Protein AF-A0A7S1ANR3-F1 (afdb_monomer_lite)

Radius of gyration: 38.5 Å; chains: 1; bounding box: 103×99×99 Å

Organism: Noctiluca scintillans (NCBI:txid2966)

Structure (mmCIF, N/CA/C/O backbone):
data_AF-A0A7S1ANR3-F1
#
_entry.id   AF-A0A7S1ANR3-F1
#
loop_
_atom_site.group_PDB
_atom_site.id
_atom_site.type_symbol
_atom_site.label_atom_id
_atom_site.label_alt_id
_atom_site.label_comp_id
_atom_site.label_asym_id
_atom_site.label_entity_id
_atom_site.label_seq_id
_atom_site.pdbx_PDB_ins_code
_atom_site.Cartn_x
_atom_site.Cartn_y
_atom_site.Cartn_z
_atom_site.occupancy
_atom_site.B_iso_or_equiv
_atom_site.auth_seq_id
_atom_site.auth_comp_id
_atom_site.auth_asym_id
_atom_site.auth_atom_id
_atom_site.pdbx_PDB_model_num
ATOM 1 N N . MET A 1 1 ? -8.980 -36.673 -27.169 1.00 84.69 1 MET A N 1
ATOM 2 C CA . MET A 1 1 ? -9.039 -35.685 -28.265 1.00 84.69 1 MET A CA 1
ATOM 3 C C . MET A 1 1 ? -7.665 -35.643 -28.912 1.00 84.69 1 MET A C 1
ATOM 5 O O . MET A 1 1 ? -6.707 -35.541 -28.164 1.00 84.69 1 MET A O 1
ATOM 9 N N . ASP A 1 2 ? -7.541 -35.789 -30.232 1.00 95.38 2 ASP A N 1
ATOM 10 C CA . ASP A 1 2 ? -6.223 -35.724 -30.883 1.00 95.38 2 ASP A CA 1
ATOM 11 C C . ASP A 1 2 ? -5.853 -34.252 -31.165 1.00 95.38 2 ASP A C 1
ATOM 13 O O . ASP A 1 2 ? -6.467 -33.638 -32.048 1.00 95.38 2 ASP A O 1
ATOM 17 N N . PRO A 1 3 ? -4.903 -33.655 -30.415 1.00 96.69 3 PRO A N 1
ATOM 18 C CA . PRO A 1 3 ? -4.580 -32.236 -30.543 1.00 96.69 3 PRO A CA 1
ATOM 19 C C . PRO A 1 3 ? -3.981 -31.901 -31.916 1.00 96.69 3 PRO A C 1
ATOM 21 O O . PRO A 1 3 ? -4.196 -30.806 -32.438 1.00 96.69 3 PRO A O 1
ATOM 24 N N . PHE A 1 4 ? -3.298 -32.858 -32.550 1.00 96.94 4 PHE A N 1
ATOM 25 C CA . PHE A 1 4 ? -2.676 -32.683 -33.862 1.00 96.94 4 PHE A CA 1
ATOM 26 C C . PHE A 1 4 ? -3.729 -32.556 -34.967 1.00 96.94 4 PHE A C 1
ATOM 28 O O . PHE A 1 4 ? -3.627 -31.688 -35.839 1.00 96.94 4 PHE A O 1
ATOM 35 N N . LYS A 1 5 ? -4.811 -33.339 -34.869 1.00 97.81 5 LYS A N 1
ATOM 36 C CA . LYS A 1 5 ? -5.936 -33.286 -35.812 1.00 97.81 5 LYS A CA 1
ATOM 37 C C . LYS A 1 5 ? -6.679 -31.946 -35.764 1.00 97.81 5 LYS A C 1
ATOM 39 O O . LYS A 1 5 ? -7.090 -31.446 -36.804 1.00 97.81 5 LYS A O 1
ATOM 44 N N . ILE A 1 6 ? -6.812 -31.339 -34.584 1.00 97.75 6 ILE A N 1
ATOM 45 C CA . ILE A 1 6 ? -7.506 -30.047 -34.398 1.00 97.75 6 ILE A CA 1
ATOM 46 C C . ILE A 1 6 ? -6.690 -28.882 -34.937 1.00 97.75 6 ILE A C 1
ATOM 48 O O . ILE A 1 6 ? -7.238 -27.959 -35.535 1.00 97.75 6 ILE A O 1
ATOM 52 N N . LEU A 1 7 ? -5.374 -28.930 -34.739 1.00 97.06 7 LEU A N 1
ATOM 53 C CA . LEU A 1 7 ? -4.458 -27.919 -35.259 1.00 97.06 7 LEU A CA 1
ATOM 54 C C . LEU A 1 7 ? -4.184 -28.111 -36.762 1.00 97.06 7 LEU A C 1
ATOM 56 O O . LEU A 1 7 ? -3.680 -27.196 -37.421 1.00 97.06 7 LEU A O 1
ATOM 60 N N . GLY A 1 8 ? -4.550 -29.272 -37.316 1.00 96.81 8 GLY A N 1
ATOM 61 C CA . GLY A 1 8 ? -4.340 -29.637 -38.715 1.00 96.81 8 GLY A CA 1
ATOM 62 C C . GLY A 1 8 ? -2.863 -29.833 -39.056 1.00 96.81 8 GLY A C 1
ATOM 63 O O . GLY A 1 8 ? -2.442 -29.485 -40.157 1.00 96.81 8 GLY A O 1
ATOM 64 N N . VAL A 1 9 ? -2.068 -30.313 -38.099 1.00 96.81 9 VAL A N 1
ATOM 65 C CA . VAL A 1 9 ? -0.619 -30.522 -38.236 1.00 96.81 9 VAL A CA 1
ATOM 66 C C . VAL A 1 9 ? -0.326 -31.993 -37.997 1.00 96.81 9 VAL A C 1
ATOM 68 O O . VAL A 1 9 ? -0.875 -32.579 -37.068 1.00 96.81 9 VAL A O 1
ATOM 71 N N . ALA A 1 10 ? 0.517 -32.613 -38.819 1.00 96.19 10 ALA A N 1
ATOM 72 C CA . ALA A 1 10 ? 0.902 -34.000 -38.588 1.00 96.19 10 ALA A CA 1
ATOM 73 C C . ALA A 1 10 ? 1.860 -34.087 -37.387 1.00 96.19 10 ALA A C 1
ATOM 75 O O . ALA A 1 10 ? 2.790 -33.295 -37.275 1.00 96.19 10 ALA A O 1
ATOM 76 N N . ASN A 1 11 ? 1.695 -35.089 -36.516 1.00 93.00 11 ASN A N 1
ATOM 77 C CA . ASN A 1 11 ? 2.553 -35.278 -35.330 1.00 93.00 11 ASN A CA 1
ATOM 78 C C . ASN A 1 11 ? 4.062 -35.319 -35.685 1.00 93.00 11 ASN A C 1
ATOM 80 O O . ASN A 1 11 ? 4.914 -34.849 -34.942 1.00 93.00 11 ASN A O 1
ATOM 84 N N . ARG A 1 12 ? 4.404 -35.806 -36.884 1.00 94.38 12 ARG A N 1
ATOM 85 C CA . ARG A 1 12 ? 5.794 -35.912 -37.363 1.00 94.38 12 ARG A CA 1
ATOM 86 C C . ARG A 1 12 ? 6.453 -34.571 -37.724 1.00 94.38 12 ARG A C 1
ATOM 88 O O . ARG A 1 12 ? 7.672 -34.546 -37.887 1.00 94.38 12 ARG A O 1
ATOM 95 N N . GLU A 1 13 ? 5.679 -33.495 -37.870 1.00 93.31 13 GLU A N 1
ATOM 96 C CA . GLU A 1 13 ? 6.167 -32.172 -38.296 1.00 93.31 13 GLU A CA 1
ATOM 97 C C . GLU A 1 13 ? 6.690 -31.313 -37.139 1.00 93.31 13 GLU A C 1
ATOM 99 O O . GLU A 1 13 ? 7.336 -30.300 -37.383 1.00 93.31 13 GLU A O 1
ATOM 104 N N . ILE A 1 14 ? 6.429 -31.693 -35.887 1.00 91.56 14 ILE A N 1
ATOM 105 C CA . ILE A 1 14 ? 6.781 -30.891 -34.712 1.00 91.56 14 ILE A CA 1
ATOM 106 C C . ILE A 1 14 ? 7.978 -31.544 -34.021 1.00 91.56 14 ILE A C 1
ATOM 108 O O . ILE A 1 14 ? 7.813 -32.391 -33.146 1.00 91.56 14 ILE A O 1
ATOM 112 N N . LYS A 1 15 ? 9.196 -31.181 -34.441 1.00 91.12 15 LYS A N 1
ATOM 113 C CA . LYS A 1 15 ? 10.435 -31.759 -33.883 1.00 91.12 15 LYS A CA 1
ATOM 114 C C . LYS A 1 15 ? 11.224 -30.791 -33.017 1.00 91.12 15 LYS A C 1
ATOM 116 O O . LYS A 1 15 ? 11.916 -31.239 -32.113 1.00 91.12 15 LYS A O 1
ATOM 121 N N . GLY A 1 16 ? 11.138 -29.493 -33.298 1.00 90.00 16 GLY A N 1
ATOM 122 C CA . GLY A 1 16 ? 11.924 -28.482 -32.597 1.00 90.00 16 GLY A CA 1
ATOM 123 C C . GLY A 1 16 ? 11.102 -27.310 -32.061 1.00 90.00 16 GLY A C 1
ATOM 124 O O . GLY A 1 16 ? 9.905 -27.196 -32.350 1.00 90.00 16 GLY A O 1
ATOM 125 N N . PRO A 1 17 ? 11.756 -26.394 -31.324 1.00 88.38 17 PRO A N 1
ATOM 126 C CA . PRO A 1 17 ? 11.129 -25.173 -30.817 1.00 88.38 17 PRO A CA 1
ATOM 127 C C . PRO A 1 17 ? 10.673 -24.241 -31.952 1.00 88.38 17 PRO A C 1
ATOM 129 O O . PRO A 1 17 ? 9.653 -23.563 -31.837 1.00 88.38 17 PRO A O 1
ATOM 132 N N . SER A 1 18 ? 11.363 -24.258 -33.098 1.00 92.00 18 SER A N 1
ATOM 133 C CA . SER A 1 18 ? 10.977 -23.487 -34.288 1.00 92.00 18 SER A CA 1
ATOM 134 C C . SER A 1 18 ? 9.633 -23.933 -34.879 1.00 92.00 18 SER A C 1
ATOM 136 O O . SER A 1 18 ? 8.875 -23.107 -35.397 1.00 92.00 18 SER A O 1
ATOM 138 N N . ASP A 1 19 ? 9.288 -25.217 -34.763 1.00 94.62 19 ASP A N 1
ATOM 139 C CA . ASP A 1 19 ? 8.008 -25.748 -35.237 1.00 94.62 19 ASP A CA 1
ATOM 140 C C . ASP A 1 19 ? 6.859 -25.413 -34.276 1.00 94.62 19 ASP A C 1
ATOM 142 O O . ASP A 1 19 ? 5.724 -25.227 -34.722 1.00 94.62 19 ASP A O 1
ATOM 146 N N . VAL A 1 20 ? 7.140 -25.208 -32.982 1.00 93.94 20 VAL A N 1
ATOM 147 C CA . VAL A 1 20 ? 6.149 -24.678 -32.026 1.00 93.94 20 VAL A CA 1
ATOM 148 C C . VAL A 1 20 ? 5.752 -23.259 -32.375 1.00 93.94 20 VAL A C 1
ATOM 150 O O . VAL A 1 20 ? 4.573 -22.921 -32.287 1.00 93.94 20 VAL A O 1
ATOM 153 N N . GLU A 1 21 ? 6.692 -22.422 -32.813 1.00 94.56 21 GLU A N 1
ATOM 154 C CA . GLU A 1 21 ? 6.377 -21.055 -33.236 1.00 94.56 21 GLU A CA 1
ATOM 155 C C . GLU A 1 21 ? 5.419 -21.069 -34.445 1.00 94.56 21 GLU A C 1
ATOM 157 O O . GLU A 1 21 ? 4.442 -20.311 -34.493 1.00 94.56 21 GLU A O 1
ATOM 162 N N . LYS A 1 22 ? 5.635 -21.989 -35.399 1.00 95.94 22 LYS A N 1
ATOM 163 C CA . LYS A 1 22 ? 4.721 -22.215 -36.536 1.00 95.94 22 LYS A CA 1
ATOM 164 C C . LYS A 1 22 ? 3.355 -22.714 -36.060 1.00 95.94 22 LYS A C 1
ATOM 166 O O . LYS A 1 22 ? 2.327 -22.193 -36.503 1.00 95.94 22 LYS A O 1
ATOM 171 N N . LEU A 1 23 ? 3.332 -23.659 -35.119 1.00 97.00 23 LEU A N 1
ATOM 172 C CA . LEU A 1 23 ? 2.108 -24.181 -34.513 1.00 97.00 23 LEU A CA 1
ATOM 173 C C . LEU A 1 23 ? 1.326 -23.081 -33.784 1.00 97.00 23 LEU A C 1
ATOM 175 O O . LEU A 1 23 ? 0.115 -22.974 -33.952 1.00 97.00 23 LEU A O 1
ATOM 179 N N . ARG A 1 24 ? 2.016 -22.198 -33.055 1.00 97.25 24 ARG A N 1
ATOM 180 C CA . ARG A 1 24 ? 1.441 -21.045 -32.349 1.00 97.25 24 ARG A CA 1
ATOM 181 C C . ARG A 1 24 ? 0.794 -20.068 -33.319 1.00 97.25 24 ARG A C 1
ATOM 183 O O . ARG A 1 24 ? -0.320 -19.602 -33.078 1.00 97.25 24 ARG A O 1
ATOM 190 N N . ARG A 1 25 ? 1.457 -19.768 -34.442 1.00 97.38 25 ARG A N 1
ATOM 191 C CA . ARG A 1 25 ? 0.882 -18.928 -35.508 1.00 97.38 25 ARG A CA 1
ATOM 192 C C . ARG A 1 25 ? -0.375 -19.570 -36.100 1.00 97.38 25 ARG A C 1
ATOM 194 O O . ARG A 1 25 ? -1.359 -18.866 -36.327 1.00 97.38 25 ARG A O 1
ATOM 201 N N . ARG A 1 26 ? -0.374 -20.891 -36.309 1.00 97.44 26 ARG A N 1
ATOM 202 C CA . ARG A 1 26 ? -1.527 -21.635 -36.842 1.00 97.44 26 ARG A CA 1
ATOM 203 C C . ARG A 1 26 ? -2.695 -21.690 -35.853 1.00 97.44 26 ARG A C 1
ATOM 205 O O . ARG A 1 26 ? -3.813 -21.362 -36.241 1.00 97.44 26 ARG A O 1
ATOM 212 N N . ALA A 1 27 ? -2.430 -21.985 -34.581 1.00 97.94 27 ALA A N 1
ATOM 213 C CA . ALA A 1 27 ? -3.418 -21.955 -33.504 1.00 97.94 27 ALA A CA 1
ATOM 214 C C . ALA A 1 27 ? -4.062 -20.565 -33.372 1.00 97.94 27 ALA A C 1
ATOM 216 O O . ALA A 1 27 ? -5.283 -20.459 -33.340 1.00 97.94 27 ALA A O 1
ATOM 217 N N . LYS A 1 28 ? -3.266 -19.482 -33.421 1.00 98.00 28 LYS A N 1
ATOM 218 C CA . LYS A 1 28 ? -3.785 -18.100 -33.426 1.00 98.00 28 LYS A CA 1
ATOM 219 C C . LYS A 1 28 ? -4.697 -17.813 -34.625 1.00 98.00 28 LYS A C 1
ATOM 221 O O . LYS A 1 28 ? -5.717 -17.151 -34.454 1.00 98.00 28 LYS A O 1
ATOM 226 N N . LYS A 1 29 ? -4.354 -18.293 -35.828 1.00 98.19 29 LYS A N 1
ATOM 227 C CA . LYS A 1 29 ? -5.202 -18.134 -37.027 1.00 98.19 29 LYS A CA 1
ATOM 228 C C . LYS A 1 29 ? -6.530 -18.888 -36.888 1.00 98.19 29 LYS A C 1
ATOM 230 O O . LYS A 1 29 ? -7.575 -18.303 -37.151 1.00 98.19 29 LYS A O 1
ATOM 235 N N . LEU A 1 30 ? -6.493 -20.146 -36.441 1.00 98.19 30 LEU A N 1
ATOM 236 C CA . LEU A 1 30 ? -7.695 -20.959 -36.218 1.00 98.19 30 LEU A CA 1
ATOM 237 C C . LEU A 1 30 ? -8.587 -20.364 -35.125 1.00 98.19 30 LEU A C 1
ATOM 239 O O . LEU A 1 30 ? -9.791 -20.241 -35.321 1.00 98.19 30 LEU A O 1
ATOM 243 N N . PHE A 1 31 ? -7.993 -19.919 -34.016 1.00 98.19 31 PHE A N 1
ATOM 244 C CA . PHE A 1 31 ? -8.718 -19.262 -32.933 1.00 98.19 31 PHE A CA 1
ATOM 245 C C . PHE A 1 31 ? -9.431 -17.996 -33.415 1.00 98.19 31 PHE A C 1
ATOM 247 O O . PHE A 1 31 ? -10.626 -17.852 -33.182 1.00 98.19 31 PHE A O 1
ATOM 254 N N . LYS A 1 32 ? -8.734 -17.109 -34.145 1.00 98.06 32 LYS A N 1
ATOM 255 C CA . LYS A 1 32 ? -9.345 -15.895 -34.712 1.00 98.06 32 LYS A CA 1
ATOM 256 C C . LYS A 1 32 ? -10.518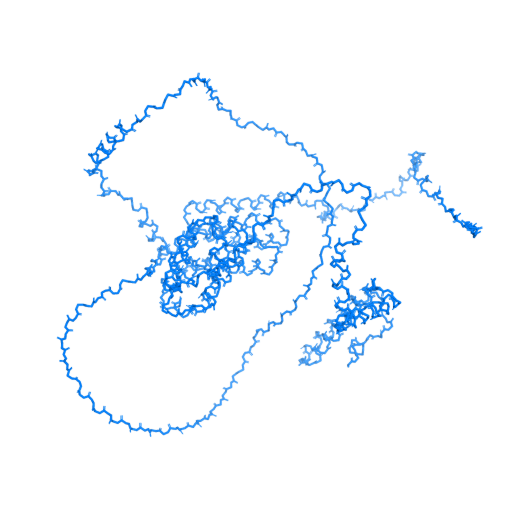 -16.222 -35.638 1.00 98.06 32 LYS A C 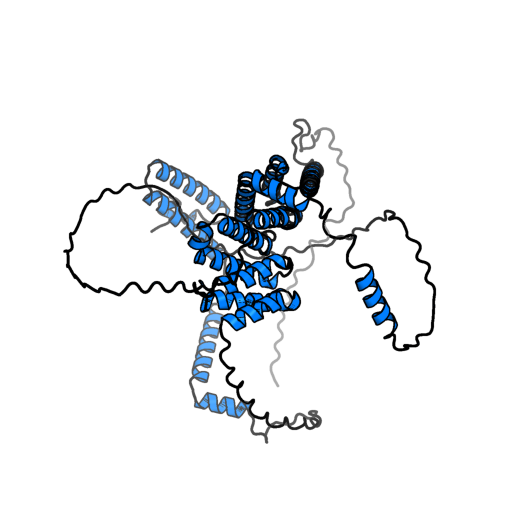1
ATOM 258 O O . LYS A 1 32 ? -11.548 -15.568 -35.537 1.00 98.06 32 LYS A O 1
ATOM 263 N N . ARG A 1 33 ? -10.382 -17.250 -36.484 1.00 98.25 33 ARG A N 1
ATOM 264 C CA . ARG A 1 33 ? -11.450 -17.700 -37.387 1.00 98.25 33 ARG A CA 1
ATOM 265 C C . ARG A 1 33 ? -12.675 -18.217 -36.622 1.00 98.25 33 ARG A C 1
ATOM 267 O O . ARG A 1 33 ? -13.782 -17.747 -36.865 1.00 98.25 33 ARG A O 1
ATOM 274 N N . TYR A 1 34 ? -12.491 -19.127 -35.664 1.00 98.25 34 TYR A N 1
ATOM 275 C CA . TYR A 1 34 ? -13.611 -19.654 -34.872 1.00 98.25 34 TYR A CA 1
ATOM 276 C C . TYR A 1 34 ? -14.250 -18.593 -33.973 1.00 98.25 34 TYR A C 1
ATOM 278 O O . TYR A 1 34 ? -15.466 -18.599 -33.786 1.00 98.25 34 TYR A O 1
ATOM 286 N N . ALA A 1 35 ? -13.457 -17.646 -33.465 1.00 97.25 35 ALA A N 1
ATOM 287 C CA . ALA A 1 35 ? -13.964 -16.498 -32.726 1.00 97.25 35 ALA A CA 1
ATOM 288 C C . ALA A 1 35 ? -14.825 -15.583 -33.616 1.00 97.25 35 ALA A C 1
ATOM 290 O O . ALA A 1 35 ? -15.918 -15.205 -33.197 1.00 97.25 35 ALA A O 1
ATOM 291 N N . SER A 1 36 ? -14.399 -15.285 -34.854 1.00 97.38 36 SER A N 1
ATOM 292 C CA . SER A 1 36 ? -15.204 -14.493 -35.800 1.00 97.38 36 SER A CA 1
ATOM 293 C C . SER A 1 36 ? -16.483 -15.206 -36.245 1.00 97.38 36 SER A C 1
ATOM 295 O O . SER A 1 36 ? -17.512 -14.564 -36.418 1.00 97.38 36 SER A O 1
ATOM 297 N N . GLU A 1 37 ? -16.452 -16.538 -36.351 1.00 98.12 37 GLU A N 1
ATOM 298 C CA . GLU A 1 37 ? -17.630 -17.372 -36.640 1.00 98.12 37 GLU A CA 1
ATOM 299 C C . GLU A 1 37 ? -18.545 -17.564 -35.404 1.00 98.12 37 GLU A C 1
ATOM 301 O O . GLU A 1 37 ? -19.525 -18.300 -35.473 1.00 98.12 37 GLU A O 1
ATOM 306 N N . LYS A 1 38 ? -18.232 -16.933 -34.257 1.00 97.00 38 LYS A N 1
ATOM 307 C CA . LYS A 1 38 ? -18.928 -17.076 -32.959 1.00 97.00 38 LYS A CA 1
ATOM 308 C C . LYS A 1 38 ? -18.992 -18.520 -32.421 1.00 97.00 38 LYS A C 1
ATOM 310 O O . LYS A 1 38 ? -19.778 -18.821 -31.522 1.00 97.00 38 LYS A O 1
ATOM 315 N N . LYS A 1 39 ? -18.109 -19.413 -32.877 1.00 98.12 39 LYS A N 1
ATOM 316 C CA . LYS A 1 39 ? -18.007 -20.809 -32.416 1.00 98.12 39 LYS A CA 1
ATOM 317 C C . LYS A 1 39 ? -17.109 -20.926 -31.181 1.00 98.12 39 LYS A C 1
ATOM 319 O O . LYS A 1 39 ? -15.984 -21.427 -31.243 1.00 98.12 39 LYS A O 1
ATOM 324 N N . LYS A 1 40 ? -17.617 -20.482 -30.024 1.00 96.69 40 LYS A N 1
ATOM 325 C CA . LYS A 1 40 ? -16.866 -20.436 -28.747 1.00 96.69 40 LYS A CA 1
ATOM 326 C C . LYS A 1 40 ? -16.258 -21.791 -28.341 1.00 96.69 40 LYS A C 1
ATOM 328 O O . LYS A 1 40 ? -15.131 -21.839 -27.851 1.00 96.69 40 LYS A O 1
ATOM 333 N N . PHE A 1 41 ? -16.966 -22.896 -28.585 1.00 97.31 41 PHE A N 1
ATOM 334 C CA . PHE A 1 41 ? -16.497 -24.240 -28.226 1.00 97.31 41 PHE A CA 1
ATOM 335 C C . PHE A 1 41 ? -15.304 -24.703 -29.075 1.00 97.31 41 PHE A C 1
ATOM 337 O O . PHE A 1 41 ? -14.356 -25.280 -28.547 1.00 97.31 41 PHE A O 1
ATOM 344 N N . GLU A 1 42 ? -15.300 -24.408 -30.377 1.00 98.00 42 GLU A N 1
ATOM 345 C CA . GLU A 1 42 ? -14.177 -24.742 -31.264 1.00 98.00 42 GLU A CA 1
ATOM 346 C C . GLU A 1 42 ? -12.950 -23.876 -30.966 1.00 98.00 42 GLU A C 1
ATOM 348 O O . GLU A 1 42 ? -11.825 -24.375 -30.956 1.00 98.00 42 GLU A O 1
ATOM 353 N N . ALA A 1 43 ? -13.162 -22.606 -30.613 1.00 97.75 43 ALA A N 1
ATOM 354 C CA . ALA A 1 43 ? -12.093 -21.721 -30.164 1.00 97.75 43 ALA A CA 1
ATOM 355 C C . ALA A 1 43 ? -11.416 -22.242 -28.878 1.00 97.75 43 ALA A C 1
ATOM 357 O O . ALA A 1 43 ? -10.185 -22.312 -28.819 1.00 97.75 43 ALA A O 1
ATOM 358 N N . LYS A 1 44 ? -12.200 -22.692 -27.883 1.00 97.81 44 LYS A N 1
ATOM 359 C CA . LYS A 1 44 ? -11.673 -23.310 -26.651 1.00 97.81 44 LYS A CA 1
ATOM 360 C C . LYS A 1 44 ? -10.896 -24.599 -26.944 1.00 97.81 44 LYS A C 1
ATOM 362 O O . LYS A 1 44 ? -9.792 -24.776 -26.438 1.00 97.81 44 LYS A O 1
ATOM 367 N N .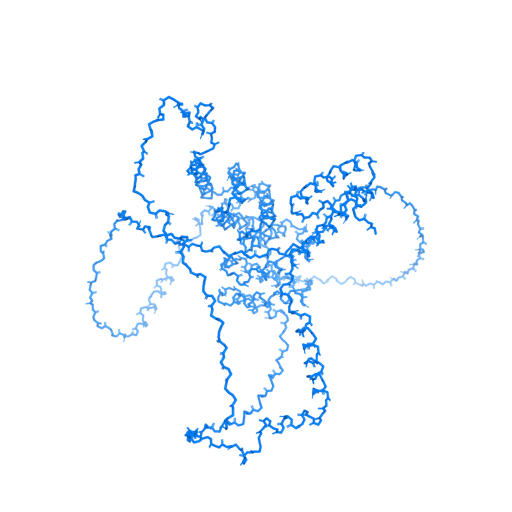 LYS A 1 45 ? -11.417 -25.447 -27.836 1.00 98.12 45 LYS A N 1
ATOM 368 C CA . LYS A 1 45 ? -10.748 -26.677 -28.295 1.00 98.12 45 LYS A CA 1
ATOM 369 C C . LYS A 1 45 ? -9.380 -26.423 -28.933 1.00 98.12 45 LYS A C 1
ATOM 371 O O . LYS A 1 45 ? -8.459 -27.206 -28.725 1.00 98.12 45 LYS A O 1
ATOM 376 N N . VAL A 1 46 ? -9.233 -25.347 -29.710 1.00 98.25 46 VAL A N 1
ATOM 377 C CA . VAL A 1 46 ? -7.947 -24.973 -30.327 1.00 98.25 46 VAL A CA 1
ATOM 378 C C . VAL A 1 46 ? -6.921 -24.543 -29.275 1.00 98.25 46 VAL A C 1
ATOM 380 O O . VAL A 1 46 ? -5.753 -24.913 -29.396 1.00 98.25 46 VAL A O 1
ATOM 383 N N . LEU A 1 47 ? -7.340 -23.796 -28.247 1.00 97.56 47 LEU A N 1
ATOM 384 C CA . LEU A 1 47 ? -6.458 -23.400 -27.141 1.00 97.56 47 LEU A CA 1
ATOM 385 C C . LEU A 1 47 ? -5.989 -24.615 -26.334 1.00 97.56 47 LEU A C 1
ATOM 387 O O . LEU A 1 47 ? -4.788 -24.792 -26.144 1.00 97.56 47 LEU A O 1
ATOM 391 N N . GLU A 1 48 ? -6.916 -25.492 -25.947 1.00 97.50 48 GLU A N 1
ATOM 392 C CA . GLU A 1 48 ? -6.603 -26.709 -25.189 1.00 97.50 48 GLU A CA 1
ATOM 393 C C . GLU A 1 48 ? -5.681 -27.655 -25.980 1.00 97.50 48 GLU A C 1
ATOM 395 O O . GLU A 1 48 ? -4.697 -28.174 -25.447 1.00 97.50 48 GLU A O 1
ATOM 400 N N . ALA A 1 49 ? -5.929 -27.813 -27.287 1.00 97.81 49 ALA A N 1
ATOM 401 C CA . ALA A 1 49 ? -5.060 -28.589 -28.168 1.00 97.81 49 ALA A CA 1
ATOM 402 C C . ALA A 1 49 ? -3.639 -28.003 -28.250 1.00 97.81 49 ALA A C 1
ATOM 404 O O . ALA A 1 49 ? -2.664 -28.756 -28.232 1.00 97.81 49 ALA A O 1
ATOM 405 N N . PHE A 1 50 ? -3.501 -26.673 -28.317 1.00 97.69 50 PHE A N 1
ATOM 406 C CA . PHE A 1 50 ? -2.195 -26.011 -28.342 1.00 97.69 50 PHE A CA 1
ATOM 407 C C . PHE A 1 50 ? -1.427 -26.194 -27.026 1.00 97.69 50 PHE A C 1
ATOM 409 O O . PHE A 1 50 ? -0.245 -26.545 -27.058 1.00 97.69 50 PHE A O 1
ATOM 416 N N . GLU A 1 51 ? -2.087 -26.030 -25.876 1.00 96.69 51 GLU A N 1
ATOM 417 C CA . GLU A 1 51 ? -1.458 -26.260 -24.571 1.00 96.69 51 GLU A CA 1
ATOM 418 C C . GLU A 1 51 ? -0.981 -27.701 -24.400 1.00 96.69 51 GLU A C 1
ATOM 420 O O . GLU A 1 51 ? 0.121 -27.933 -23.898 1.00 96.69 51 GLU A O 1
ATOM 425 N N . HIS A 1 52 ? -1.776 -28.675 -24.848 1.00 95.81 52 HIS A N 1
ATOM 426 C CA . HIS A 1 52 ? -1.403 -30.082 -24.759 1.00 95.81 52 HIS A CA 1
ATOM 427 C C . HIS A 1 52 ? -0.121 -30.378 -25.554 1.00 95.81 52 HIS A C 1
ATOM 429 O O . HIS A 1 52 ? 0.782 -31.053 -25.052 1.00 95.81 52 HIS A O 1
ATOM 435 N N . VAL A 1 53 ? 0.010 -29.827 -26.769 1.00 95.00 53 VAL A N 1
ATOM 436 C CA . VAL A 1 53 ? 1.238 -29.978 -27.569 1.00 95.00 53 VAL A CA 1
ATOM 437 C C . VAL A 1 53 ? 2.417 -29.259 -26.906 1.00 95.00 53 VAL A C 1
ATOM 439 O O . VAL A 1 53 ? 3.501 -29.836 -26.804 1.00 95.00 53 VAL A O 1
ATOM 442 N N . GLN A 1 54 ? 2.211 -28.053 -26.368 1.00 94.00 54 GLN A N 1
ATOM 443 C CA . GLN A 1 54 ? 3.263 -27.300 -25.681 1.00 94.00 54 GLN A CA 1
ATOM 444 C C . GLN A 1 54 ? 3.789 -28.027 -24.430 1.00 94.00 54 GLN A C 1
ATOM 446 O O . GLN A 1 54 ? 5.000 -28.072 -24.209 1.00 94.00 54 GLN A O 1
ATOM 451 N N . ARG A 1 55 ? 2.905 -28.628 -23.621 1.00 92.12 55 ARG A N 1
ATOM 452 C CA . ARG A 1 55 ? 3.302 -29.437 -22.455 1.00 92.12 55 ARG A CA 1
ATOM 453 C C . ARG A 1 55 ? 4.069 -30.687 -22.883 1.00 92.12 55 ARG A C 1
ATOM 455 O O . ARG A 1 55 ? 5.082 -31.003 -22.266 1.00 92.12 55 ARG A O 1
ATOM 462 N N . SER A 1 56 ? 3.639 -31.353 -23.959 1.00 89.19 56 SER A N 1
ATOM 463 C CA . SER A 1 56 ? 4.314 -32.557 -24.462 1.00 89.19 56 SER A CA 1
ATOM 464 C C . SER A 1 56 ? 5.753 -32.290 -24.925 1.00 89.19 56 SER A C 1
ATOM 466 O O . SER A 1 56 ? 6.639 -33.078 -24.604 1.00 89.19 56 SER A O 1
ATOM 468 N N . GLN A 1 57 ? 6.015 -31.144 -25.568 1.00 87.06 57 GLN A N 1
ATOM 469 C CA . GLN A 1 57 ? 7.378 -30.741 -25.931 1.00 87.06 57 GLN A CA 1
ATOM 470 C C . GLN A 1 57 ? 8.231 -30.338 -24.723 1.00 87.06 57 GLN A C 1
ATOM 472 O O . GLN A 1 57 ? 9.388 -30.736 -24.619 1.00 87.06 57 GLN A O 1
ATOM 477 N N . LYS A 1 58 ? 7.667 -29.602 -23.755 1.00 83.06 58 LYS A N 1
ATOM 478 C CA . LYS A 1 58 ? 8.402 -29.296 -22.516 1.00 83.06 58 LYS A CA 1
ATOM 479 C C . LYS A 1 58 ? 8.810 -30.577 -21.780 1.00 83.06 58 LYS A C 1
ATOM 481 O O . LYS A 1 58 ? 9.897 -30.634 -21.219 1.00 83.06 58 LYS A O 1
ATOM 486 N N . MET A 1 59 ? 7.979 -31.621 -21.815 1.00 75.75 59 MET A N 1
ATOM 487 C CA . MET A 1 59 ? 8.331 -32.920 -21.236 1.00 75.75 59 MET A CA 1
ATOM 488 C C . MET A 1 59 ? 9.371 -33.706 -22.045 1.00 75.75 59 MET A C 1
ATOM 490 O O . MET A 1 59 ? 10.081 -34.509 -21.446 1.00 75.75 59 MET A O 1
ATOM 494 N N . SER A 1 60 ? 9.494 -33.505 -23.363 1.00 67.75 60 SER A N 1
ATOM 495 C CA . SER A 1 60 ? 10.555 -34.152 -24.151 1.00 67.75 60 SER A CA 1
ATOM 496 C C . SER A 1 60 ? 11.923 -33.498 -23.956 1.00 67.75 60 SER A C 1
ATOM 498 O O . SER A 1 60 ? 12.930 -34.207 -23.950 1.00 67.75 60 SER A O 1
ATOM 500 N N . ASP A 1 61 ? 11.954 -32.176 -23.757 1.00 61.97 61 ASP A N 1
ATOM 501 C CA . ASP A 1 61 ? 13.195 -31.414 -23.549 1.00 61.97 61 ASP A CA 1
ATOM 502 C C . ASP A 1 61 ? 13.702 -31.519 -22.110 1.00 61.97 61 ASP A C 1
ATOM 504 O O . ASP A 1 61 ? 14.910 -31.573 -21.873 1.00 61.97 61 ASP A O 1
ATOM 508 N N . ILE A 1 62 ? 12.796 -31.713 -21.146 1.00 59.72 62 ILE A N 1
ATOM 509 C CA . ILE A 1 62 ? 13.140 -32.314 -19.858 1.00 59.72 62 ILE A CA 1
ATOM 510 C C . ILE A 1 62 ? 13.315 -33.821 -20.100 1.00 59.72 62 ILE A C 1
ATOM 512 O O . ILE A 1 62 ? 12.577 -34.658 -19.577 1.00 59.72 62 ILE A O 1
ATOM 516 N N . LYS A 1 63 ? 14.344 -34.194 -20.873 1.00 54.19 63 LYS A N 1
ATOM 517 C CA . LYS A 1 63 ? 15.026 -35.473 -20.678 1.00 54.19 63 LYS A CA 1
ATOM 518 C C . LYS A 1 63 ? 15.496 -35.424 -19.239 1.00 54.19 63 LYS A C 1
ATOM 520 O O . LYS A 1 63 ? 16.548 -34.873 -18.930 1.00 54.19 63 LYS A O 1
ATOM 525 N N . ILE A 1 64 ? 14.640 -35.917 -18.350 1.00 53.88 64 ILE A N 1
ATOM 526 C CA . ILE A 1 64 ? 14.942 -36.099 -16.950 1.00 53.88 64 ILE A CA 1
ATOM 527 C C . ILE A 1 64 ? 16.310 -36.774 -16.979 1.00 53.88 64 ILE A C 1
ATOM 529 O O . ILE A 1 64 ? 16.429 -37.905 -17.465 1.00 53.88 64 ILE A O 1
ATOM 533 N N . LEU A 1 65 ? 17.337 -36.094 -16.465 1.00 49.78 65 LEU A N 1
ATOM 534 C CA . LEU A 1 65 ? 18.520 -36.733 -15.897 1.00 49.78 65 LEU A CA 1
ATOM 535 C C . LEU A 1 65 ? 18.028 -37.507 -14.659 1.00 49.78 65 LEU A C 1
ATOM 537 O O . LEU A 1 65 ? 18.324 -37.227 -13.505 1.00 49.78 65 LEU A O 1
ATOM 541 N N . GLY A 1 66 ? 17.079 -38.393 -14.914 1.00 54.88 66 GLY A N 1
ATOM 542 C CA . GLY A 1 66 ? 16.299 -39.134 -13.974 1.00 54.88 66 GLY A CA 1
ATOM 543 C C . GLY A 1 66 ? 17.050 -40.412 -13.853 1.00 54.88 66 GLY A C 1
ATOM 544 O O . GLY A 1 66 ? 17.219 -41.114 -14.853 1.00 54.88 66 GLY A O 1
ATOM 545 N N . ARG A 1 67 ? 17.493 -40.653 -12.624 1.00 59.16 67 ARG A N 1
ATOM 546 C CA . ARG A 1 67 ? 18.092 -41.891 -12.151 1.00 59.16 67 ARG A CA 1
ATOM 547 C C . ARG A 1 67 ? 17.703 -43.070 -13.034 1.00 59.16 67 ARG A C 1
ATOM 549 O O . ARG A 1 67 ? 16.507 -43.280 -13.316 1.00 59.16 67 ARG A O 1
ATOM 556 N N . SER A 1 68 ? 18.724 -43.781 -13.505 1.00 71.94 68 SER A N 1
ATOM 557 C CA . SER A 1 68 ? 18.594 -44.895 -14.445 1.00 71.94 68 SER A CA 1
ATOM 558 C C . SER A 1 68 ? 17.466 -45.830 -14.003 1.00 71.94 68 SER A C 1
ATOM 560 O O . SER A 1 68 ? 17.192 -45.969 -12.810 1.00 71.94 68 SER A O 1
ATOM 562 N N . ARG A 1 69 ? 16.799 -46.513 -14.942 1.00 74.62 69 ARG A N 1
ATOM 563 C CA . ARG A 1 69 ? 15.772 -47.518 -14.606 1.00 74.62 69 ARG A CA 1
ATOM 564 C C . ARG A 1 69 ? 16.277 -48.502 -13.540 1.00 74.62 69 ARG A C 1
ATOM 566 O O . ARG A 1 69 ? 15.544 -48.827 -12.613 1.00 74.62 69 ARG A O 1
ATOM 573 N N . LYS A 1 70 ? 17.563 -48.856 -13.619 1.00 80.06 70 LYS A N 1
ATOM 574 C CA . LYS A 1 70 ? 18.255 -49.708 -12.649 1.00 80.06 70 LYS A CA 1
ATOM 575 C C . LYS A 1 70 ? 18.370 -49.068 -11.257 1.00 80.06 70 LYS A C 1
ATOM 577 O O . LYS A 1 70 ? 18.185 -49.751 -10.259 1.00 80.06 70 LYS A O 1
ATOM 582 N N . GLU A 1 71 ? 18.605 -47.760 -11.169 1.00 75.75 71 GLU A N 1
ATOM 583 C CA . GLU A 1 71 ? 18.614 -47.032 -9.890 1.00 75.75 71 GLU A CA 1
ATOM 584 C C . GLU A 1 71 ? 17.216 -46.914 -9.281 1.00 75.75 71 GLU A C 1
ATOM 586 O O . GLU A 1 71 ? 17.069 -47.053 -8.073 1.00 75.75 71 GLU A O 1
ATOM 591 N N . ARG A 1 72 ? 16.168 -46.726 -10.094 1.00 82.50 72 ARG A N 1
ATOM 592 C CA . ARG A 1 72 ? 14.783 -46.713 -9.590 1.00 82.50 72 ARG A CA 1
ATOM 593 C C . ARG A 1 72 ? 14.347 -48.077 -9.052 1.00 82.50 72 ARG A C 1
ATOM 595 O O . ARG A 1 72 ? 13.611 -48.137 -8.069 1.00 82.50 72 ARG A O 1
ATOM 602 N N . GLU A 1 73 ? 14.806 -49.164 -9.666 1.00 83.94 73 GLU A N 1
ATOM 603 C CA . GLU A 1 73 ? 14.583 -50.526 -9.166 1.00 83.94 73 GLU A CA 1
ATOM 604 C C . GLU A 1 73 ? 15.350 -50.782 -7.855 1.00 83.94 73 GLU A C 1
ATOM 606 O O . GLU A 1 73 ? 14.779 -51.336 -6.912 1.00 83.94 73 GLU A O 1
ATOM 611 N N . LEU A 1 74 ? 16.589 -50.288 -7.737 1.00 87.75 74 LEU A N 1
ATOM 612 C CA . LEU A 1 74 ? 17.366 -50.343 -6.492 1.00 87.75 74 LEU A CA 1
ATOM 613 C C . LEU A 1 74 ? 16.740 -49.504 -5.369 1.00 87.75 74 LEU A C 1
ATOM 615 O O . LEU A 1 74 ? 16.603 -50.001 -4.252 1.00 87.75 74 LEU A O 1
ATOM 619 N N . ASP A 1 75 ? 16.282 -48.284 -5.658 1.00 85.19 75 ASP A N 1
ATOM 620 C CA . ASP A 1 75 ? 15.578 -47.434 -4.688 1.00 85.19 75 ASP A CA 1
ATOM 621 C C . ASP A 1 75 ? 14.270 -48.089 -4.227 1.00 85.19 75 ASP A C 1
ATOM 623 O O . ASP A 1 75 ? 13.904 -48.004 -3.052 1.00 85.19 75 ASP A O 1
ATOM 627 N N . LYS A 1 76 ? 13.557 -48.789 -5.120 1.00 90.38 76 LYS A N 1
ATOM 628 C CA . LYS A 1 76 ? 12.352 -49.544 -4.752 1.00 90.38 76 LYS A CA 1
ATOM 629 C C . LYS A 1 76 ? 12.689 -50.680 -3.784 1.00 90.38 76 LYS A C 1
ATOM 631 O O . LYS A 1 76 ? 11.997 -50.822 -2.774 1.00 90.38 76 LYS A O 1
ATOM 636 N N . HIS A 1 77 ? 13.758 -51.436 -4.038 1.00 89.69 77 HIS A N 1
ATOM 637 C CA . HIS A 1 77 ? 14.226 -52.481 -3.123 1.00 89.69 77 HIS A CA 1
ATOM 638 C C . HIS A 1 77 ? 14.703 -51.915 -1.781 1.00 89.69 77 HIS A C 1
ATOM 640 O O . HIS A 1 77 ? 14.313 -52.429 -0.733 1.00 89.69 77 HIS A O 1
ATOM 646 N N . PHE A 1 78 ? 15.464 -50.820 -1.787 1.00 90.25 78 PHE A N 1
ATOM 647 C CA . PHE A 1 78 ? 15.942 -50.173 -0.566 1.00 90.25 78 PHE A CA 1
ATOM 648 C C . PHE A 1 78 ? 14.787 -49.621 0.284 1.00 90.25 78 PHE A C 1
ATOM 650 O O . PHE A 1 78 ? 14.736 -49.820 1.502 1.00 90.25 78 PHE A O 1
ATOM 657 N N . ASN A 1 79 ? 13.804 -48.978 -0.350 1.00 89.38 79 ASN A N 1
ATOM 658 C CA . ASN A 1 79 ? 12.608 -48.475 0.326 1.00 89.38 79 ASN A CA 1
ATOM 659 C C . ASN A 1 79 ? 11.712 -49.605 0.852 1.00 89.38 79 ASN A C 1
ATOM 661 O O . ASN A 1 79 ? 11.088 -49.455 1.903 1.00 89.38 79 ASN A O 1
ATOM 665 N N . HIS A 1 80 ? 11.652 -50.743 0.155 1.00 94.31 80 HIS A N 1
ATOM 666 C CA . HIS A 1 80 ? 10.955 -51.933 0.638 1.00 94.31 80 HIS A CA 1
ATOM 667 C C . HIS A 1 80 ? 11.631 -52.496 1.893 1.00 94.31 80 HIS A C 1
ATOM 669 O O . HIS A 1 80 ? 10.993 -52.609 2.938 1.00 94.31 80 HIS A O 1
ATOM 675 N N . GLN A 1 81 ? 12.945 -52.730 1.830 1.00 90.06 81 GLN A N 1
ATOM 676 C CA . GLN A 1 81 ? 13.728 -53.263 2.947 1.00 90.06 81 GLN A CA 1
ATOM 677 C C . GLN A 1 81 ? 13.690 -52.342 4.171 1.00 90.06 81 GLN A C 1
ATOM 679 O O . GLN A 1 81 ? 13.500 -52.798 5.297 1.00 90.06 81 GLN A O 1
ATOM 684 N N . THR A 1 82 ? 13.811 -51.026 3.984 1.00 87.94 82 THR A N 1
ATOM 685 C CA . THR A 1 82 ? 13.731 -50.070 5.103 1.00 87.94 82 THR A CA 1
ATOM 686 C C . THR A 1 82 ? 12.337 -50.013 5.729 1.00 87.94 82 THR A C 1
ATOM 688 O O . THR A 1 82 ? 12.233 -49.869 6.951 1.00 87.94 82 THR A O 1
ATOM 691 N N . LYS A 1 83 ? 11.262 -50.182 4.945 1.00 92.38 83 LYS A N 1
ATOM 692 C CA . LYS A 1 83 ? 9.896 -50.320 5.478 1.00 92.38 83 LYS A CA 1
ATOM 693 C C . LYS A 1 83 ? 9.719 -51.623 6.257 1.00 92.38 83 LYS A C 1
ATOM 695 O O . LYS A 1 83 ? 9.197 -51.577 7.369 1.00 92.38 83 LYS A O 1
ATOM 700 N N . GLU A 1 84 ? 10.207 -52.749 5.745 1.00 90.62 84 GLU A N 1
ATOM 701 C CA . GLU A 1 84 ? 10.158 -54.041 6.446 1.00 90.62 84 GLU A CA 1
ATOM 702 C C . GLU A 1 84 ? 10.946 -54.011 7.761 1.00 90.62 84 GLU A C 1
ATOM 704 O O . GLU A 1 84 ? 10.428 -54.408 8.806 1.00 90.62 84 GLU A O 1
ATOM 709 N N . ILE A 1 85 ? 12.148 -53.427 7.759 1.00 86.44 85 ILE A N 1
ATOM 710 C CA . ILE A 1 85 ? 12.969 -53.218 8.962 1.00 86.44 85 ILE A CA 1
ATOM 711 C C . ILE A 1 85 ? 12.254 -52.315 9.980 1.00 86.44 85 ILE A C 1
ATOM 713 O O . ILE A 1 85 ? 12.358 -52.528 11.192 1.00 86.44 85 ILE A O 1
ATOM 717 N N . LYS A 1 86 ? 11.527 -51.289 9.518 1.00 86.94 86 LYS A N 1
ATOM 718 C CA . LYS A 1 86 ? 10.787 -50.367 10.395 1.00 86.94 86 LYS A CA 1
ATOM 719 C C . LYS A 1 86 ? 9.542 -51.021 11.001 1.00 86.94 86 LYS A C 1
ATOM 721 O O . LYS A 1 86 ? 9.225 -50.726 12.159 1.00 86.94 86 LYS A O 1
ATOM 726 N N . ASN A 1 87 ? 8.883 -51.897 10.244 1.00 91.88 87 ASN A N 1
ATOM 727 C CA . ASN A 1 87 ? 7.685 -52.620 10.662 1.00 91.88 87 ASN A CA 1
ATOM 728 C C . ASN A 1 87 ? 8.013 -53.807 11.581 1.00 91.88 87 ASN A C 1
ATOM 730 O O . ASN A 1 87 ? 7.272 -54.061 12.532 1.00 91.88 87 ASN A O 1
ATOM 734 N N . ASN A 1 88 ? 9.146 -54.487 11.379 1.00 92.06 88 ASN A N 1
ATOM 735 C CA . ASN A 1 88 ? 9.547 -55.595 12.237 1.00 92.06 88 ASN A CA 1
ATOM 736 C C . ASN A 1 88 ? 10.020 -55.092 13.618 1.00 92.06 88 ASN A C 1
ATOM 738 O O . ASN A 1 88 ? 11.105 -54.526 13.801 1.00 92.06 88 ASN A O 1
ATOM 742 N N . LYS A 1 89 ? 9.175 -55.315 14.632 1.00 92.00 89 LYS A N 1
ATOM 743 C CA . LYS A 1 89 ? 9.384 -54.861 16.015 1.00 92.00 89 LYS A CA 1
ATOM 744 C C . LYS A 1 89 ? 10.642 -55.465 16.646 1.00 92.00 89 LYS A C 1
ATOM 746 O O . LYS A 1 89 ? 11.267 -54.797 17.476 1.00 92.00 89 LYS A O 1
ATOM 751 N N . GLU A 1 90 ? 11.031 -56.678 16.259 1.00 91.38 90 GLU A N 1
ATOM 752 C CA . GLU A 1 90 ? 12.224 -57.362 16.766 1.00 91.38 90 GLU A CA 1
ATOM 753 C C . GLU A 1 90 ? 13.500 -56.798 16.163 1.00 91.38 90 GLU A C 1
ATOM 755 O O . GLU A 1 90 ? 14.401 -56.427 16.913 1.00 91.38 90 GLU A O 1
ATOM 760 N N . VAL A 1 91 ? 13.541 -56.599 14.843 1.00 88.75 91 VAL A N 1
ATOM 761 C CA . VAL A 1 91 ? 14.672 -55.942 14.167 1.00 88.75 91 VAL A CA 1
ATOM 762 C C . VAL A 1 91 ? 14.854 -54.527 14.708 1.00 88.75 91 VAL A C 1
ATOM 764 O O . VAL A 1 91 ? 15.964 -54.121 15.052 1.00 88.75 91 VAL A O 1
ATOM 767 N N . ARG A 1 92 ? 13.760 -53.786 14.924 1.00 87.50 92 ARG A N 1
ATOM 768 C CA . ARG A 1 92 ? 13.813 -52.463 15.562 1.00 87.50 92 ARG A CA 1
ATOM 769 C C . ARG A 1 92 ? 14.352 -52.523 16.995 1.00 87.50 92 ARG A C 1
ATOM 771 O O . ARG A 1 92 ? 15.058 -51.604 17.420 1.00 87.50 92 ARG A O 1
ATOM 778 N N . ARG A 1 93 ? 14.024 -53.569 17.765 1.00 87.62 93 ARG A N 1
ATOM 779 C CA . ARG A 1 93 ? 14.577 -53.805 19.113 1.00 87.62 93 ARG A CA 1
ATOM 780 C C . ARG A 1 93 ? 16.061 -54.170 19.045 1.00 87.62 93 ARG A C 1
ATOM 782 O O . ARG A 1 93 ? 16.830 -53.599 19.815 1.00 87.62 93 ARG A O 1
ATOM 789 N N . HIS A 1 94 ? 16.474 -55.025 18.112 1.00 85.25 94 HIS A N 1
ATOM 790 C CA . HIS A 1 94 ? 17.869 -55.403 17.888 1.00 85.25 94 HIS A CA 1
ATOM 791 C C . HIS A 1 94 ? 18.719 -54.221 17.421 1.00 85.25 94 HIS A C 1
ATOM 793 O O . HIS A 1 94 ? 19.744 -53.960 18.036 1.00 85.25 94 HIS A O 1
ATOM 799 N N . LEU A 1 95 ? 18.265 -53.4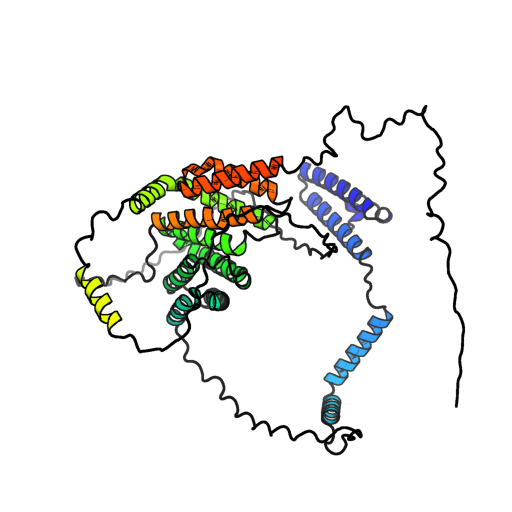13 16.458 1.00 83.88 95 LEU A N 1
ATOM 800 C CA . LEU A 1 95 ? 18.961 -52.193 16.027 1.00 83.88 95 LEU A CA 1
ATOM 801 C C . LEU A 1 95 ? 19.063 -51.160 17.154 1.00 83.88 95 LEU A C 1
ATOM 803 O O . LEU A 1 95 ? 20.085 -50.492 17.292 1.00 83.88 95 LEU A O 1
ATOM 807 N N . LYS A 1 96 ? 18.034 -51.036 18.006 1.00 83.00 96 LYS A N 1
ATOM 808 C CA . LYS A 1 96 ? 18.106 -50.191 19.210 1.00 83.00 96 LYS A CA 1
ATOM 809 C C . LYS A 1 96 ? 19.080 -50.742 20.256 1.00 83.00 96 LYS A C 1
ATOM 811 O O . LYS A 1 96 ? 19.743 -49.939 20.909 1.00 83.00 96 LYS A O 1
ATOM 816 N N . ARG A 1 97 ? 19.170 -52.067 20.428 1.00 82.44 97 ARG A N 1
ATOM 817 C CA . ARG A 1 97 ? 20.158 -52.724 21.306 1.00 82.44 97 ARG A CA 1
ATOM 818 C C . ARG A 1 97 ? 21.578 -52.547 20.757 1.00 82.44 97 ARG A C 1
ATOM 820 O O . ARG A 1 97 ? 22.437 -52.076 21.493 1.00 82.44 97 ARG A O 1
ATOM 827 N N . ALA A 1 98 ? 21.783 -52.786 19.462 1.00 79.00 98 ALA A N 1
ATOM 828 C CA . ALA A 1 98 ? 23.049 -52.598 18.758 1.00 79.00 98 ALA A CA 1
ATOM 829 C C . ALA A 1 98 ? 23.520 -51.135 18.806 1.00 79.00 98 ALA A C 1
ATOM 831 O O . ALA A 1 98 ? 24.646 -50.871 19.211 1.00 79.00 98 ALA A O 1
ATOM 832 N N . ARG A 1 99 ? 22.639 -50.158 18.527 1.00 77.06 99 ARG A N 1
ATOM 833 C CA . ARG A 1 99 ? 22.962 -48.719 18.650 1.00 77.06 99 ARG A CA 1
ATOM 834 C C . ARG A 1 99 ? 23.319 -48.294 20.068 1.00 77.06 99 ARG A C 1
ATOM 836 O O . ARG A 1 99 ? 24.089 -47.354 20.249 1.00 77.06 99 ARG A O 1
ATOM 843 N N . LYS A 1 100 ? 22.721 -48.918 21.085 1.00 71.44 100 LYS A N 1
ATOM 844 C CA . LYS A 1 100 ? 23.056 -48.595 22.475 1.00 71.44 100 LYS A CA 1
ATOM 845 C C . LYS A 1 100 ? 24.407 -49.182 22.877 1.00 71.44 100 LYS A C 1
ATOM 847 O O . LYS A 1 100 ? 25.075 -48.559 23.706 1.00 71.44 100 LYS A O 1
ATOM 852 N N . GLY A 1 101 ? 24.830 -50.273 22.236 1.00 64.88 101 GLY A N 1
ATOM 853 C CA . GLY A 1 101 ? 25.989 -51.063 22.623 1.00 64.88 101 GLY A CA 1
ATOM 854 C C . GLY A 1 101 ? 25.792 -51.639 24.024 1.00 64.88 101 GLY A C 1
ATOM 855 O O . GLY A 1 101 ? 25.314 -50.967 24.942 1.00 64.88 101 GLY A O 1
ATOM 856 N N . THR A 1 102 ? 26.165 -52.890 24.241 1.00 61.94 102 THR A N 1
ATOM 857 C CA . THR A 1 102 ? 26.478 -53.332 25.601 1.00 61.94 102 THR A CA 1
ATOM 858 C C . THR A 1 102 ? 27.605 -52.419 26.091 1.00 61.94 102 THR A C 1
ATOM 860 O O . THR A 1 102 ? 28.639 -52.301 25.438 1.00 61.94 102 THR A O 1
ATOM 863 N N . ARG A 1 103 ? 27.397 -51.683 27.197 1.00 59.16 103 ARG A N 1
ATOM 864 C CA . ARG A 1 103 ? 28.405 -50.739 27.736 1.00 59.16 103 ARG A CA 1
ATOM 865 C C . ARG A 1 103 ? 29.787 -51.386 27.920 1.00 59.16 103 ARG A C 1
ATOM 867 O O . ARG A 1 103 ? 30.772 -50.667 27.916 1.00 59.16 103 ARG A O 1
ATOM 874 N N . TYR A 1 104 ? 29.824 -52.712 28.029 1.00 57.56 104 TYR A N 1
ATOM 875 C CA . TYR A 1 104 ? 31.009 -53.540 28.222 1.00 57.56 104 TYR A CA 1
ATOM 876 C C . TYR A 1 104 ? 31.757 -53.946 26.936 1.00 57.56 104 TYR A C 1
ATOM 878 O O . TYR A 1 104 ? 32.841 -54.496 27.041 1.00 57.56 104 TYR A O 1
ATOM 886 N N . GLN A 1 105 ? 31.230 -53.676 25.734 1.00 57.22 105 GLN A N 1
ATOM 887 C CA . GLN A 1 105 ? 31.866 -54.046 24.451 1.00 57.22 105 GLN A CA 1
ATOM 888 C C . GLN A 1 105 ? 32.087 -52.852 23.514 1.00 57.22 105 GLN A C 1
ATOM 890 O O . GLN A 1 105 ? 32.289 -53.014 22.310 1.00 57.22 105 GLN A O 1
ATOM 895 N N . ARG A 1 106 ? 32.069 -51.622 24.037 1.00 57.81 106 ARG A N 1
ATOM 896 C CA . ARG A 1 106 ? 32.658 -50.512 23.284 1.00 57.81 106 ARG A CA 1
ATOM 897 C C . ARG A 1 106 ? 34.164 -50.715 23.331 1.00 57.81 106 ARG A C 1
ATOM 899 O O . ARG A 1 106 ? 34.779 -50.406 24.343 1.00 57.81 106 ARG A O 1
ATOM 906 N N . MET A 1 107 ? 34.711 -51.295 22.264 1.00 60.25 107 MET A N 1
ATOM 907 C CA . MET A 1 107 ? 36.150 -51.365 22.019 1.00 60.25 107 MET A CA 1
ATOM 908 C C . MET A 1 107 ? 36.700 -49.949 22.203 1.00 60.25 107 MET A C 1
ATOM 910 O O . MET A 1 107 ? 36.430 -49.068 21.385 1.00 60.25 107 MET A O 1
ATOM 914 N N . HIS A 1 108 ? 37.371 -49.706 23.329 1.00 57.06 108 HIS A N 1
ATOM 915 C CA . HIS A 1 108 ? 38.104 -48.472 23.552 1.00 57.06 108 HIS A CA 1
ATOM 916 C C . HIS A 1 108 ? 39.231 -48.474 22.529 1.00 57.06 108 HIS A C 1
ATOM 918 O O . HIS A 1 108 ? 40.195 -49.225 22.662 1.00 57.06 108 HIS A O 1
ATOM 924 N N . LEU A 1 109 ? 39.061 -47.706 21.454 1.00 67.56 109 LEU A N 1
ATOM 925 C CA . LEU A 1 109 ? 40.121 -47.533 20.475 1.00 67.56 109 LEU A CA 1
ATOM 926 C C . LEU A 1 109 ? 41.327 -46.921 21.210 1.00 67.56 109 LEU A C 1
ATOM 928 O O . LEU A 1 109 ? 41.141 -45.930 21.929 1.00 67.56 109 LE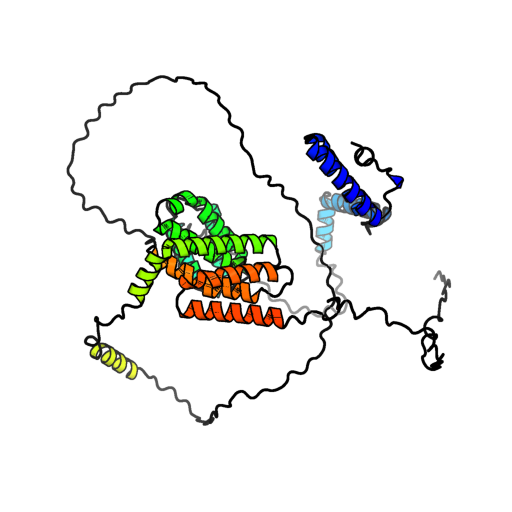U A O 1
ATOM 932 N N . PRO A 1 110 ? 42.536 -47.500 21.084 1.00 52.00 110 PRO A N 1
ATOM 933 C CA . PRO A 1 110 ? 43.743 -46.949 21.690 1.00 52.00 110 PRO A CA 1
ATOM 934 C C . PRO A 1 110 ? 43.927 -45.498 21.226 1.00 52.00 110 PRO A C 1
ATOM 936 O O . PRO A 1 110 ? 44.183 -45.247 20.052 1.00 52.00 110 PRO A O 1
ATOM 939 N N . GLY A 1 111 ? 43.701 -44.535 22.125 1.00 60.47 111 GLY A N 1
ATOM 940 C CA . GLY A 1 111 ? 43.672 -43.102 21.803 1.00 60.47 111 GLY A CA 1
ATOM 941 C C . GLY A 1 111 ? 42.422 -42.352 22.272 1.00 60.47 111 GLY A C 1
ATOM 942 O O . GLY A 1 111 ? 42.425 -41.121 22.261 1.00 60.47 111 GLY A O 1
ATOM 943 N N . ASP A 1 112 ? 41.387 -43.051 22.752 1.00 55.31 112 ASP A N 1
ATOM 944 C CA . ASP A 1 112 ? 40.220 -42.447 23.413 1.00 55.31 112 ASP A CA 1
ATOM 945 C C . ASP A 1 112 ? 40.625 -41.994 24.836 1.00 55.31 112 ASP A C 1
ATOM 947 O O . ASP A 1 112 ? 40.261 -42.598 25.846 1.00 55.31 112 ASP A O 1
ATOM 951 N N . LYS A 1 113 ? 41.490 -40.966 24.891 1.00 57.53 113 LYS A N 1
ATOM 952 C CA . LYS A 1 113 ? 42.000 -40.326 26.111 1.00 57.53 113 LYS A CA 1
ATOM 953 C C . LYS A 1 113 ? 40.831 -40.033 27.041 1.00 57.53 113 LYS A C 1
ATOM 955 O O . LYS A 1 113 ? 39.803 -39.525 26.589 1.00 57.53 113 LYS A O 1
ATOM 960 N N . GLU A 1 114 ? 41.017 -40.378 28.315 1.00 59.06 114 GLU A N 1
ATOM 961 C CA . GLU A 1 114 ? 40.092 -40.174 29.428 1.00 59.06 114 GLU A CA 1
ATOM 962 C C . GLU A 1 114 ? 39.170 -38.983 29.175 1.00 59.06 114 GLU A C 1
ATOM 964 O O . GLU A 1 114 ? 39.565 -37.818 29.263 1.00 59.06 114 GLU A O 1
ATOM 969 N N . ARG A 1 115 ? 37.920 -39.272 28.793 1.00 57.44 115 ARG A N 1
ATOM 970 C CA . ARG A 1 115 ? 36.903 -38.233 28.689 1.00 57.44 115 ARG A CA 1
ATOM 971 C C . ARG A 1 115 ? 36.775 -37.634 30.077 1.00 57.44 115 ARG A C 1
ATOM 973 O O . ARG A 1 115 ? 36.135 -38.251 30.929 1.00 57.44 115 ARG A O 1
ATOM 980 N N . VAL A 1 116 ? 37.355 -36.444 30.266 1.00 56.47 116 VAL A N 1
ATOM 981 C CA . VAL A 1 116 ? 37.118 -35.556 31.408 1.00 56.47 116 VAL A CA 1
ATOM 982 C C . VAL A 1 116 ? 35.660 -35.717 31.783 1.00 56.47 116 VAL A C 1
ATOM 984 O O . VAL A 1 116 ? 34.789 -35.500 30.929 1.00 56.47 116 VAL A O 1
ATOM 987 N N . ALA A 1 117 ? 35.407 -36.220 32.994 1.00 54.84 117 ALA A N 1
ATOM 988 C CA . ALA A 1 117 ? 34.074 -36.572 33.443 1.00 54.84 117 ALA A CA 1
ATOM 989 C C . ALA A 1 117 ? 33.177 -35.356 33.221 1.00 54.84 117 ALA A C 1
ATOM 991 O O . ALA A 1 117 ? 33.237 -34.386 33.975 1.00 54.84 117 ALA A O 1
ATOM 992 N N . ARG A 1 118 ? 32.382 -35.368 32.137 1.00 61.12 118 ARG A N 1
ATOM 993 C CA . ARG A 1 118 ? 31.458 -34.271 31.862 1.00 61.12 118 ARG A CA 1
ATOM 994 C C . ARG A 1 118 ? 30.597 -34.180 33.113 1.00 61.12 118 ARG A C 1
ATOM 996 O O . ARG A 1 118 ? 29.969 -35.197 33.435 1.00 61.12 118 ARG A O 1
ATOM 1003 N N . PRO A 1 119 ? 30.591 -33.037 33.825 1.00 54.78 119 PRO A N 1
ATOM 1004 C CA . PRO A 1 119 ? 29.878 -32.904 35.082 1.00 54.78 119 PRO A CA 1
ATOM 1005 C C . PRO A 1 119 ? 28.479 -33.446 34.849 1.00 54.78 119 PRO A C 1
ATOM 1007 O O . PRO A 1 119 ? 27.820 -33.040 33.883 1.00 54.78 119 PRO A O 1
ATOM 1010 N N . ARG A 1 120 ? 28.096 -34.457 35.646 1.00 55.41 120 ARG A N 1
ATOM 1011 C CA . ARG A 1 120 ? 26.789 -35.118 35.575 1.00 55.41 120 ARG A CA 1
ATOM 1012 C C . ARG A 1 120 ? 25.773 -34.013 35.345 1.00 55.41 120 ARG A C 1
ATOM 1014 O O . ARG A 1 120 ? 25.569 -33.190 36.235 1.00 55.41 120 ARG A O 1
ATOM 1021 N N . ARG A 1 121 ? 25.187 -33.950 34.140 1.00 55.84 121 ARG A N 1
ATOM 1022 C CA . ARG A 1 121 ? 24.070 -33.047 33.866 1.00 55.84 121 ARG A CA 1
ATOM 1023 C C . ARG A 1 121 ? 23.044 -33.410 34.924 1.00 55.84 121 ARG A C 1
ATOM 1025 O O . ARG A 1 121 ? 22.435 -34.473 34.799 1.00 55.84 121 ARG A O 1
ATOM 1032 N N . ARG A 1 122 ? 22.942 -32.589 35.983 1.00 55.34 122 ARG A N 1
ATOM 1033 C CA . ARG A 1 122 ? 21.912 -32.697 37.017 1.00 55.34 122 ARG A CA 1
ATOM 1034 C C . ARG A 1 122 ? 20.649 -33.033 36.260 1.00 55.34 122 ARG A C 1
ATOM 1036 O O . ARG A 1 122 ? 20.318 -32.310 35.316 1.00 55.34 122 ARG A O 1
ATOM 1043 N N . THR A 1 123 ? 20.061 -34.181 36.585 1.00 54.78 123 THR A N 1
ATOM 1044 C CA . THR A 1 123 ? 18.787 -34.659 36.060 1.00 54.78 123 THR A CA 1
ATOM 1045 C C . THR A 1 123 ? 17.922 -33.424 35.945 1.00 54.78 123 THR A C 1
ATOM 1047 O O . THR A 1 123 ? 17.620 -32.819 36.973 1.00 54.78 123 THR A O 1
ATOM 1050 N N . ARG A 1 124 ? 17.707 -32.937 34.709 1.00 57.72 124 ARG A N 1
ATOM 1051 C CA . ARG A 1 124 ? 16.973 -31.694 34.469 1.00 57.72 124 ARG A CA 1
ATOM 1052 C C . ARG A 1 124 ? 15.700 -31.878 35.269 1.00 57.72 124 ARG A C 1
ATOM 1054 O O . ARG A 1 124 ? 14.920 -32.763 34.913 1.00 57.72 124 ARG A O 1
ATOM 1061 N N . ARG A 1 125 ? 15.550 -31.123 36.372 1.00 58.59 125 ARG A N 1
ATOM 1062 C CA . ARG A 1 125 ? 14.280 -31.004 37.088 1.00 58.59 125 ARG A CA 1
ATOM 1063 C C . ARG A 1 125 ? 13.263 -30.894 35.973 1.00 58.59 125 ARG A C 1
ATOM 1065 O O . ARG A 1 125 ? 13.463 -30.046 35.095 1.00 58.59 125 ARG A O 1
ATOM 1072 N N . ARG A 1 126 ? 12.321 -31.849 35.917 1.00 54.56 126 ARG A N 1
ATOM 1073 C CA . ARG A 1 126 ? 11.210 -31.820 34.963 1.00 54.56 126 ARG A CA 1
ATOM 1074 C C . ARG A 1 126 ? 10.808 -30.361 34.919 1.00 54.56 126 ARG A C 1
ATOM 1076 O O . ARG A 1 126 ? 10.479 -29.824 35.975 1.00 54.56 126 ARG A O 1
ATOM 1083 N N . ARG A 1 127 ? 11.029 -29.696 33.776 1.00 56.41 127 ARG A N 1
ATOM 1084 C CA . ARG A 1 127 ? 10.570 -28.322 33.607 1.00 56.41 127 ARG A CA 1
ATOM 1085 C C . ARG A 1 127 ? 9.110 -28.433 33.984 1.00 56.41 127 ARG A C 1
ATOM 1087 O O . ARG A 1 127 ? 8.398 -29.178 33.311 1.00 56.41 127 ARG A O 1
ATOM 1094 N N . VAL A 1 128 ? 8.749 -27.856 35.129 1.00 58.44 128 VAL A N 1
ATOM 1095 C CA . VAL A 1 128 ? 7.359 -27.678 35.516 1.00 58.44 128 VAL A CA 1
ATOM 1096 C C . VAL A 1 128 ? 6.743 -27.141 34.240 1.00 58.44 128 VAL A C 1
ATOM 1098 O O . VAL A 1 128 ? 7.263 -26.161 33.690 1.00 58.44 128 VAL A O 1
ATOM 1101 N N . GLY A 1 129 ? 5.833 -27.926 33.649 1.00 62.66 129 GLY A N 1
ATOM 1102 C CA . GLY A 1 129 ? 5.219 -27.560 32.378 1.00 62.66 129 GLY A CA 1
ATOM 1103 C C . GLY A 1 129 ? 4.780 -26.107 32.511 1.00 62.66 129 GLY A C 1
ATOM 1104 O O . GLY A 1 129 ? 4.387 -25.745 33.622 1.00 62.66 129 GLY A O 1
ATOM 1105 N N . PRO A 1 130 ? 4.977 -25.271 31.473 1.00 60.62 130 PRO A N 1
ATOM 1106 C CA . PRO A 1 130 ? 4.712 -23.838 31.559 1.00 60.62 130 PRO A CA 1
ATOM 1107 C C . PRO A 1 130 ? 3.400 -23.661 32.309 1.00 60.62 130 PRO A C 1
ATOM 1109 O O . PRO A 1 130 ? 2.383 -24.184 31.854 1.00 60.62 130 PRO A O 1
ATOM 1112 N N . SER A 1 131 ? 3.476 -23.083 33.515 1.00 59.53 131 SER A N 1
ATOM 1113 C CA . SER A 1 131 ? 2.319 -22.939 34.392 1.00 59.53 131 SER A CA 1
ATOM 1114 C C . SER A 1 131 ? 1.219 -22.351 33.535 1.00 59.53 131 SER A C 1
ATOM 1116 O O . SER A 1 131 ? 1.490 -21.340 32.880 1.00 59.53 131 SER A O 1
ATOM 1118 N N . SER A 1 132 ? 0.074 -23.038 33.470 1.00 58.94 132 SER A N 1
ATOM 1119 C CA . SER A 1 132 ? -1.114 -22.628 32.721 1.00 58.94 132 SER A CA 1
ATOM 1120 C C . SER A 1 132 ? -1.228 -21.114 32.801 1.00 58.94 132 SER A C 1
ATOM 1122 O O . SER A 1 132 ? -1.538 -20.578 33.865 1.00 58.94 132 SER A O 1
ATOM 1124 N N . ARG A 1 133 ? -0.825 -20.417 31.734 1.00 68.81 133 ARG A N 1
ATOM 1125 C CA . ARG A 1 133 ? -0.858 -18.960 31.743 1.00 68.81 133 ARG A CA 1
ATOM 1126 C C . ARG A 1 133 ? -2.330 -18.613 31.841 1.00 68.81 133 ARG A C 1
ATOM 1128 O O . ARG A 1 133 ? -3.120 -19.176 31.087 1.00 68.81 133 ARG A O 1
ATOM 1135 N N . VAL A 1 134 ? -2.678 -17.755 32.797 1.00 69.38 134 VAL A N 1
ATOM 1136 C CA . VAL A 1 134 ? -4.032 -17.209 32.894 1.00 69.38 134 VAL A CA 1
ATOM 1137 C C . VAL A 1 134 ? -4.394 -16.699 31.496 1.00 69.38 134 VAL A C 1
ATOM 1139 O O . VAL A 1 134 ? -3.558 -15.996 30.911 1.00 69.38 134 VAL A O 1
ATOM 1142 N N . PRO A 1 135 ? -5.530 -17.126 30.917 1.00 72.50 135 PRO A N 1
ATOM 1143 C CA . PRO A 1 135 ? -5.950 -16.652 29.608 1.00 72.50 135 PRO A CA 1
ATOM 1144 C C . PRO A 1 135 ? -5.979 -15.127 29.669 1.00 72.50 135 PRO A C 1
ATOM 1146 O O . PRO A 1 135 ? -6.679 -14.544 30.492 1.00 72.50 135 PRO A O 1
ATOM 1149 N N . VAL A 1 136 ? -5.102 -14.497 28.888 1.00 79.25 136 VAL A N 1
ATOM 1150 C CA . VAL A 1 136 ? -5.069 -13.041 28.789 1.00 79.25 136 VAL A CA 1
ATOM 1151 C C . VAL A 1 136 ? -6.285 -12.667 27.969 1.00 79.25 136 VAL A C 1
ATOM 1153 O O . VAL A 1 136 ? -6.463 -13.204 26.875 1.00 79.25 136 VAL A O 1
ATOM 1156 N N . ASP A 1 137 ? -7.104 -11.785 28.523 1.00 91.88 137 ASP A N 1
ATOM 1157 C CA . ASP A 1 137 ? -8.243 -11.226 27.818 1.00 91.88 137 ASP A CA 1
ATOM 1158 C C . ASP A 1 137 ? -7.788 -10.591 26.493 1.00 91.88 137 ASP A C 1
ATOM 1160 O O . ASP A 1 137 ? -6.695 -10.017 26.400 1.00 91.88 137 ASP A O 1
ATOM 1164 N N . ILE A 1 138 ? -8.608 -10.729 25.456 1.00 89.94 138 ILE A N 1
ATOM 1165 C CA . ILE A 1 138 ? -8.289 -10.289 24.097 1.00 89.94 138 ILE A CA 1
ATOM 1166 C C . ILE A 1 138 ? -7.994 -8.786 24.120 1.00 89.94 138 ILE A C 1
ATOM 1168 O O . ILE A 1 138 ? -6.958 -8.352 23.626 1.00 89.94 138 ILE A O 1
ATOM 1172 N N . VAL A 1 139 ? -8.815 -7.989 24.801 1.00 91.81 139 VAL A N 1
ATOM 1173 C CA . VAL A 1 139 ? -8.616 -6.534 24.891 1.00 91.81 139 VAL A CA 1
ATOM 1174 C C . VAL A 1 139 ? -7.257 -6.187 25.512 1.00 91.81 139 VAL A C 1
ATOM 1176 O O . VAL A 1 139 ? -6.482 -5.415 24.945 1.00 91.81 139 VAL A O 1
ATOM 1179 N N . GLN A 1 140 ? -6.888 -6.844 26.615 1.00 94.12 140 GLN A N 1
ATOM 1180 C CA . GLN A 1 140 ? -5.596 -6.614 27.273 1.00 94.12 140 GLN A CA 1
ATOM 1181 C C . GLN A 1 140 ? -4.404 -7.004 26.394 1.00 94.12 140 GLN A C 1
ATOM 1183 O O . GLN A 1 140 ? -3.328 -6.407 26.491 1.00 94.12 140 GLN A O 1
ATOM 1188 N N . GLY A 1 141 ? -4.545 -8.030 25.553 1.00 94.31 141 GLY A N 1
ATOM 1189 C CA . GLY A 1 141 ? -3.473 -8.400 24.636 1.00 94.31 141 GLY A CA 1
ATOM 1190 C C . GLY A 1 141 ? -3.323 -7.426 23.468 1.00 94.31 141 GLY A C 1
ATOM 1191 O O . GLY A 1 141 ? -2.181 -7.143 23.105 1.00 94.31 141 GLY A O 1
ATOM 1192 N N . LEU A 1 142 ? -4.415 -6.845 22.950 1.00 95.12 142 LEU A N 1
ATOM 1193 C CA . LEU A 1 142 ? -4.357 -5.772 21.946 1.00 95.12 142 LEU A CA 1
ATOM 1194 C C . LEU A 1 142 ? -3.686 -4.519 22.522 1.00 95.12 142 LEU A C 1
ATOM 1196 O O . LEU A 1 142 ? -2.751 -3.997 21.919 1.00 95.12 142 LEU A O 1
ATOM 1200 N N . GLN A 1 143 ? -4.052 -4.117 23.740 1.00 94.31 143 GLN A N 1
ATOM 1201 C CA . GLN A 1 143 ? -3.405 -3.002 24.445 1.00 94.31 143 GLN A CA 1
ATOM 1202 C C . GLN A 1 143 ? -1.910 -3.250 24.698 1.00 94.31 143 GLN A C 1
ATOM 1204 O O . GLN A 1 143 ? -1.077 -2.353 24.605 1.00 94.31 143 GLN A O 1
ATOM 1209 N N . ARG A 1 144 ? -1.507 -4.492 24.989 1.00 95.44 144 ARG A N 1
ATOM 1210 C CA . ARG A 1 144 ? -0.074 -4.819 25.082 1.00 95.44 144 ARG A CA 1
ATOM 1211 C C . ARG A 1 144 ? 0.605 -4.757 23.718 1.00 95.44 144 ARG A C 1
ATOM 1213 O O . ARG A 1 144 ? 1.753 -4.321 23.641 1.00 95.44 144 ARG A O 1
ATOM 1220 N N . LEU A 1 145 ? -0.072 -5.188 22.654 1.00 96.19 145 LEU A N 1
ATOM 1221 C CA . LEU A 1 145 ? 0.454 -5.113 21.292 1.00 96.19 145 LEU A CA 1
ATOM 1222 C C . LEU A 1 145 ? 0.654 -3.668 20.832 1.00 96.19 145 LEU A C 1
ATOM 1224 O O . LEU A 1 145 ? 1.698 -3.414 20.231 1.00 96.19 145 LEU A O 1
ATOM 1228 N N . SER A 1 146 ? -0.242 -2.730 21.171 1.00 95.38 146 SER A N 1
ATOM 1229 C CA . SER A 1 146 ? -0.071 -1.309 20.819 1.00 95.38 146 SER A CA 1
ATOM 1230 C C . SER A 1 146 ? 1.270 -0.771 21.333 1.00 95.38 146 SER A C 1
ATOM 1232 O O . SER A 1 146 ? 2.055 -0.226 20.558 1.00 95.38 146 SER A O 1
ATOM 1234 N N . SER A 1 147 ? 1.625 -1.070 22.589 1.00 95.56 147 SER A N 1
ATOM 1235 C CA . SER A 1 147 ? 2.920 -0.674 23.167 1.00 95.56 147 SER A CA 1
ATOM 1236 C C . SER A 1 147 ? 4.135 -1.286 22.450 1.00 95.56 147 SER A C 1
ATOM 1238 O O . SER A 1 147 ? 5.198 -0.671 22.381 1.00 95.56 147 SER A O 1
ATOM 1240 N N . PHE A 1 148 ? 4.011 -2.496 21.890 1.00 96.19 148 PHE A N 1
ATOM 1241 C CA . PHE A 1 148 ? 5.121 -3.163 21.204 1.00 96.19 148 PHE A CA 1
ATOM 1242 C C . PHE A 1 148 ? 5.308 -2.703 19.763 1.00 96.19 148 PHE A C 1
ATOM 1244 O O . PHE A 1 148 ? 6.442 -2.726 19.282 1.00 96.19 148 PHE A O 1
ATOM 1251 N N . ILE A 1 149 ? 4.233 -2.294 19.092 1.00 95.75 149 ILE A N 1
ATOM 1252 C CA . ILE A 1 149 ? 4.267 -1.818 17.706 1.00 95.75 149 ILE A CA 1
ATOM 1253 C C . ILE A 1 149 ? 5.072 -0.522 17.580 1.00 95.75 149 ILE A C 1
ATOM 1255 O O . ILE A 1 149 ? 5.777 -0.340 16.593 1.00 95.75 149 ILE A O 1
ATOM 1259 N N . VAL A 1 150 ? 5.071 0.327 18.609 1.00 95.19 150 VAL A N 1
ATOM 1260 C CA . VAL A 1 150 ? 5.881 1.558 18.632 1.00 95.19 150 VAL A CA 1
ATOM 1261 C C . VAL A 1 150 ? 7.390 1.265 18.584 1.00 95.19 150 VAL A C 1
ATOM 1263 O O . VAL A 1 150 ? 8.185 2.093 18.143 1.00 95.19 150 VAL A O 1
ATOM 1266 N N . HIS A 1 151 ? 7.823 0.071 19.000 1.00 95.56 151 HIS A N 1
ATOM 1267 C CA . HIS A 1 151 ? 9.236 -0.292 19.047 1.00 95.56 151 HIS A CA 1
ATOM 1268 C C . HIS A 1 151 ? 9.690 -1.052 17.794 1.00 95.56 151 HIS A C 1
ATOM 1270 O O . HIS A 1 151 ? 9.352 -2.224 17.606 1.00 95.56 151 HIS A O 1
ATOM 1276 N N . ARG A 1 152 ? 10.587 -0.438 17.010 1.00 95.38 152 ARG A N 1
ATOM 1277 C CA . ARG A 1 152 ? 11.157 -1.002 15.770 1.00 95.38 152 ARG A CA 1
ATOM 1278 C C . ARG A 1 152 ? 11.677 -2.442 15.904 1.00 95.38 152 ARG A C 1
ATOM 1280 O O . ARG A 1 152 ? 11.408 -3.274 15.047 1.00 95.38 152 ARG A O 1
ATOM 1287 N N . GLU A 1 153 ? 12.379 -2.769 16.990 1.00 96.06 153 GLU A N 1
ATOM 1288 C CA . GLU A 1 153 ? 12.951 -4.113 17.206 1.00 96.06 153 GLU A CA 1
ATOM 1289 C C . GLU A 1 153 ? 11.895 -5.206 17.430 1.00 96.06 153 GLU A C 1
ATOM 1291 O O . GLU A 1 153 ? 12.115 -6.385 17.143 1.00 96.06 153 GLU A O 1
ATOM 1296 N N . LYS A 1 154 ? 10.745 -4.827 17.994 1.00 96.56 154 LYS A N 1
ATOM 1297 C CA . LYS A 1 154 ? 9.658 -5.751 18.339 1.00 96.56 154 LYS A CA 1
ATOM 1298 C C . LYS A 1 154 ? 8.574 -5.784 17.269 1.00 96.56 154 LYS A C 1
ATOM 1300 O O . LYS A 1 154 ? 7.790 -6.735 17.262 1.00 96.56 154 LYS A O 1
ATOM 1305 N N . PHE A 1 155 ? 8.581 -4.814 16.356 1.00 95.94 155 PHE A N 1
ATOM 1306 C CA . PHE A 1 155 ? 7.582 -4.636 15.313 1.00 95.94 155 PHE A CA 1
ATOM 1307 C C . PHE A 1 155 ? 7.289 -5.921 14.516 1.00 95.94 155 PHE A C 1
ATOM 1309 O O . PHE A 1 155 ? 6.124 -6.307 14.472 1.00 95.94 155 PHE A O 1
ATOM 1316 N N . PRO A 1 156 ? 8.272 -6.696 14.006 1.00 96.31 156 PRO A N 1
ATOM 1317 C CA . PRO A 1 156 ? 7.953 -7.872 13.185 1.00 96.31 156 PRO A CA 1
ATOM 1318 C C . PRO A 1 156 ? 7.219 -8.969 13.952 1.00 96.31 156 PRO A C 1
ATOM 1320 O O . PRO A 1 156 ? 6.275 -9.588 13.458 1.00 96.31 156 PRO A O 1
ATOM 1323 N N . LYS A 1 157 ? 7.624 -9.188 15.207 1.00 97.12 157 LYS A N 1
ATOM 1324 C CA . LYS A 1 157 ? 6.989 -10.177 16.082 1.00 97.12 157 LYS A CA 1
ATOM 1325 C C . LYS A 1 157 ? 5.601 -9.714 16.505 1.00 97.12 157 LYS A C 1
ATOM 1327 O O . LYS A 1 157 ? 4.683 -10.528 16.516 1.00 97.12 157 LYS A O 1
ATOM 1332 N N . ALA A 1 158 ? 5.455 -8.431 16.838 1.00 97.06 158 ALA A N 1
ATOM 1333 C CA . ALA A 1 158 ? 4.166 -7.836 17.168 1.00 97.06 158 ALA A CA 1
ATOM 1334 C C . ALA A 1 158 ? 3.201 -7.947 15.982 1.00 97.06 158 ALA A C 1
ATOM 1336 O O . ALA A 1 158 ? 2.069 -8.381 16.162 1.00 97.06 158 ALA A O 1
ATOM 1337 N N . MET A 1 159 ? 3.681 -7.680 14.766 1.00 96.81 159 MET A N 1
ATOM 1338 C CA . MET A 1 159 ? 2.878 -7.759 13.553 1.00 96.81 159 MET A CA 1
ATOM 1339 C C . MET A 1 159 ? 2.448 -9.192 13.222 1.00 96.81 159 MET A C 1
ATOM 1341 O O . MET A 1 159 ? 1.285 -9.440 12.923 1.00 96.81 159 MET A O 1
ATOM 1345 N N . THR A 1 160 ? 3.354 -10.164 13.366 1.00 97.00 160 THR A N 1
ATOM 1346 C CA . THR A 1 160 ? 3.018 -11.590 13.194 1.00 97.00 160 THR A CA 1
ATOM 1347 C C . THR A 1 160 ? 1.936 -12.036 14.185 1.00 97.00 160 THR A C 1
ATOM 1349 O O . THR A 1 160 ? 1.027 -12.790 13.832 1.00 97.00 160 THR A O 1
ATOM 1352 N N . LEU A 1 161 ? 2.025 -11.577 15.439 1.00 97.06 161 LEU A N 1
ATOM 1353 C CA . LEU A 1 161 ? 1.021 -11.869 16.462 1.00 97.06 161 LEU A CA 1
ATOM 1354 C C . LEU A 1 161 ? -0.310 -11.179 16.164 1.00 97.06 161 LEU A C 1
ATOM 1356 O O . LEU A 1 161 ? -1.343 -11.835 16.273 1.00 97.06 161 LEU A O 1
ATOM 1360 N N . LEU A 1 162 ? -0.285 -9.909 15.750 1.00 97.31 162 LEU A N 1
ATOM 1361 C CA . LEU A 1 162 ? -1.488 -9.160 15.397 1.00 97.31 162 LEU A CA 1
ATOM 1362 C C . LEU A 1 162 ? -2.210 -9.796 14.206 1.00 97.31 162 LEU A C 1
ATOM 1364 O O . LEU A 1 162 ? -3.413 -9.996 14.280 1.00 97.31 162 LEU A O 1
ATOM 1368 N N . HIS A 1 163 ? -1.487 -10.211 13.162 1.00 97.31 163 HIS A N 1
ATOM 1369 C CA . HIS A 1 163 ? -2.070 -10.929 12.022 1.00 97.31 163 HIS A CA 1
ATOM 1370 C C . HIS A 1 163 ? -2.799 -12.204 12.452 1.00 97.31 163 HIS A C 1
ATOM 1372 O O . HIS A 1 163 ? -3.936 -12.472 12.060 1.00 97.31 163 HIS A O 1
ATOM 1378 N N . ARG A 1 164 ? -2.149 -13.003 13.306 1.00 97.00 164 ARG A N 1
ATOM 1379 C CA . ARG A 1 164 ? -2.754 -14.218 13.854 1.00 97.00 164 ARG A CA 1
ATOM 1380 C C . ARG A 1 164 ? -4.007 -13.899 14.669 1.00 97.00 164 ARG A C 1
ATOM 1382 O O . ARG A 1 164 ? -4.998 -14.611 14.563 1.00 97.00 164 ARG A O 1
ATOM 1389 N N . TRP A 1 165 ? -3.953 -12.842 15.469 1.00 95.75 165 TRP A N 1
ATOM 1390 C CA . TRP A 1 165 ? -5.069 -12.396 16.294 1.00 95.75 165 TRP A CA 1
ATOM 1391 C C . TRP A 1 165 ? -6.259 -11.928 15.471 1.00 95.75 165 TRP A C 1
ATOM 1393 O O . TRP A 1 165 ? -7.376 -12.362 15.723 1.00 95.75 165 TRP A O 1
ATOM 1403 N N . VAL A 1 166 ? -6.003 -11.120 14.449 1.00 96.81 166 VAL A N 1
ATOM 1404 C CA . VAL A 1 166 ? -7.006 -10.650 13.495 1.00 96.81 166 VAL A CA 1
ATOM 1405 C C . VAL A 1 166 ? -7.708 -11.822 12.799 1.00 96.81 166 VAL A C 1
ATOM 1407 O O . VAL A 1 166 ? -8.912 -11.782 12.580 1.00 96.81 166 VAL A O 1
ATOM 1410 N N . LYS A 1 167 ? -6.994 -12.912 12.506 1.00 96.62 167 LYS A N 1
ATOM 1411 C CA . LYS A 1 167 ? -7.603 -14.115 11.921 1.00 96.62 167 LYS A CA 1
ATOM 1412 C C . LYS A 1 167 ? -8.428 -14.952 12.897 1.00 96.62 167 LYS A C 1
ATOM 1414 O O . LYS A 1 167 ? -9.408 -15.552 12.476 1.00 96.62 167 LYS A O 1
ATOM 1419 N N . GLU A 1 168 ? -7.997 -15.067 14.152 1.00 95.88 168 GLU A N 1
ATOM 1420 C CA . GLU A 1 168 ? -8.606 -15.991 15.122 1.00 95.88 168 GLU A CA 1
ATOM 1421 C C . GLU A 1 168 ? -9.693 -15.337 15.996 1.00 95.88 168 GLU A C 1
ATOM 1423 O O . GLU A 1 168 ? -10.618 -16.030 16.407 1.00 95.88 168 GLU A O 1
ATOM 1428 N N . TYR A 1 169 ? -9.588 -14.037 16.296 1.00 93.69 169 TYR A N 1
ATOM 1429 C CA . TYR A 1 169 ? -10.363 -13.386 17.367 1.00 93.69 169 TYR A CA 1
ATOM 1430 C C . TYR A 1 169 ? -11.013 -12.055 16.967 1.00 93.69 169 TYR A C 1
ATOM 1432 O O . TYR A 1 169 ? -11.469 -11.324 17.841 1.00 93.69 169 TYR A O 1
ATOM 1440 N N . MET A 1 170 ? -11.023 -11.681 15.688 1.00 95.50 170 MET A N 1
ATOM 1441 C CA . MET A 1 170 ? -11.621 -10.414 15.254 1.00 95.50 170 MET A CA 1
ATOM 1442 C C . MET A 1 170 ? -13.151 -10.501 15.234 1.00 95.50 170 MET A C 1
ATOM 1444 O O . MET A 1 170 ? -13.712 -11.336 14.531 1.00 95.50 170 MET A O 1
ATOM 1448 N N . ASN A 1 171 ? -13.798 -9.604 15.977 1.00 95.25 171 ASN A N 1
ATOM 1449 C CA . ASN A 1 171 ? -15.245 -9.465 16.129 1.00 95.25 171 ASN A CA 1
ATOM 1450 C C . ASN A 1 171 ? -15.643 -7.988 15.933 1.00 95.25 171 ASN A C 1
ATOM 1452 O O . ASN A 1 171 ? -14.787 -7.120 15.775 1.00 95.25 171 ASN A O 1
ATOM 1456 N N . GLN A 1 172 ? -16.941 -7.675 15.935 1.00 94.94 172 GLN A N 1
ATOM 1457 C CA . GLN A 1 172 ? -17.385 -6.274 15.888 1.00 94.94 172 GLN A CA 1
ATOM 1458 C C . GLN A 1 172 ? -17.054 -5.532 17.195 1.00 94.94 172 GLN A C 1
ATOM 1460 O O . GLN A 1 172 ? -16.609 -4.390 17.144 1.00 94.94 172 GLN A O 1
ATOM 1465 N N . ASP A 1 173 ? -17.137 -6.219 18.337 1.00 93.62 173 ASP A N 1
ATOM 1466 C CA . ASP A 1 173 ? -16.936 -5.625 19.669 1.00 93.62 173 ASP A CA 1
ATOM 1467 C C . ASP A 1 173 ? -15.489 -5.186 19.945 1.00 93.62 173 ASP A C 1
ATOM 1469 O O . ASP A 1 173 ? -15.243 -4.291 20.745 1.00 93.62 173 ASP A O 1
ATOM 1473 N N . ASN A 1 174 ? -14.499 -5.813 19.297 1.00 94.75 174 ASN A N 1
ATOM 1474 C CA . ASN A 1 174 ? -13.081 -5.474 19.483 1.00 94.75 174 ASN A CA 1
ATOM 1475 C C . ASN A 1 174 ? -12.495 -4.622 18.351 1.00 94.75 174 ASN A C 1
ATOM 1477 O O . ASN A 1 174 ? -11.278 -4.410 18.304 1.00 94.75 174 ASN A O 1
ATOM 1481 N N . ARG A 1 175 ? -13.355 -4.132 17.453 1.00 95.38 175 ARG A N 1
ATOM 1482 C CA . ARG A 1 175 ? -12.979 -3.334 16.286 1.00 95.38 175 ARG A CA 1
ATOM 1483 C C . ARG A 1 175 ? -12.155 -2.108 16.675 1.00 95.38 175 ARG A C 1
ATOM 1485 O O . ARG A 1 175 ? -11.107 -1.878 16.085 1.00 95.38 175 ARG A O 1
ATOM 1492 N N . GLU A 1 176 ? -12.591 -1.354 17.677 1.00 95.19 176 GLU A N 1
ATOM 1493 C CA . GLU A 1 176 ? -11.969 -0.076 18.058 1.00 95.19 176 GLU A CA 1
ATOM 1494 C C . GLU A 1 176 ? -10.553 -0.254 18.605 1.00 95.19 176 GLU A C 1
ATOM 1496 O O . GLU A 1 176 ? -9.624 0.395 18.133 1.00 95.19 176 GLU A O 1
ATOM 1501 N N . TYR A 1 177 ? -10.344 -1.225 19.497 1.00 95.94 177 TYR A N 1
ATOM 1502 C CA . TYR A 1 177 ? -9.003 -1.568 19.982 1.00 95.94 177 TYR A CA 1
ATOM 1503 C C . TYR A 1 177 ? -8.081 -2.031 18.852 1.00 95.94 177 TYR A C 1
ATOM 1505 O O . TYR A 1 177 ? -6.889 -1.726 18.835 1.00 95.94 177 TYR A O 1
ATOM 1513 N N . LEU A 1 178 ? -8.615 -2.788 17.889 1.00 96.81 178 LEU A N 1
ATOM 1514 C CA . LEU A 1 178 ? -7.843 -3.199 16.723 1.00 96.81 178 LEU A CA 1
ATOM 1515 C C . LEU A 1 178 ? -7.477 -1.991 15.851 1.00 96.81 178 LEU A C 1
ATOM 1517 O O . LEU A 1 178 ? -6.353 -1.916 15.349 1.00 96.81 178 LEU A O 1
ATOM 1521 N N . PHE A 1 179 ? -8.401 -1.047 15.687 1.00 96.94 179 PHE A N 1
ATOM 1522 C CA . PHE A 1 179 ? -8.187 0.166 14.908 1.00 96.94 179 PHE A CA 1
ATOM 1523 C C . PHE A 1 179 ? -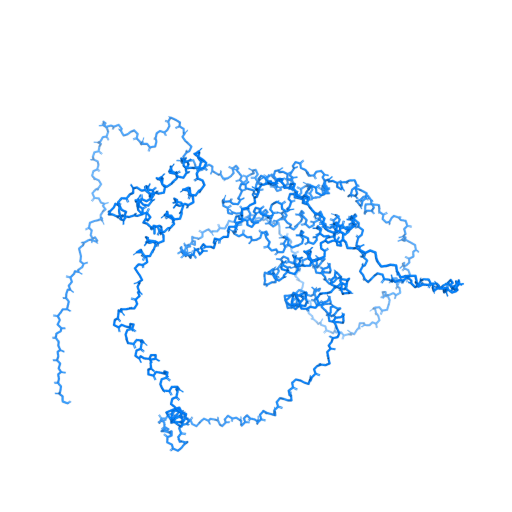7.153 1.080 15.552 1.00 96.94 179 PHE A C 1
ATOM 1525 O O . PHE A 1 179 ? -6.280 1.575 14.845 1.00 96.94 179 PHE A O 1
ATOM 1532 N N . GLU A 1 180 ? -7.166 1.213 16.876 1.00 96.19 180 GLU A N 1
ATOM 1533 C CA . GLU A 1 180 ? -6.143 1.935 17.631 1.00 96.19 180 GLU A CA 1
ATOM 1534 C C . GLU A 1 180 ? -4.745 1.348 17.375 1.00 96.19 180 GLU A C 1
ATOM 1536 O O . GLU A 1 180 ? -3.808 2.061 17.010 1.00 96.19 180 GLU A O 1
ATOM 1541 N N . VAL A 1 181 ? -4.613 0.021 17.483 1.00 97.00 181 VAL A N 1
ATOM 1542 C CA . VAL A 1 181 ? -3.349 -0.700 17.269 1.00 97.00 181 VAL A CA 1
ATOM 1543 C C . VAL A 1 181 ? -2.849 -0.536 15.827 1.00 97.00 181 VAL A C 1
ATOM 1545 O O . VAL A 1 181 ? -1.661 -0.283 15.607 1.00 97.00 181 VAL A O 1
ATOM 1548 N N . LEU A 1 182 ? -3.735 -0.674 14.835 1.00 97.00 182 LEU A N 1
ATOM 1549 C CA . LEU A 1 182 ? -3.383 -0.542 13.419 1.00 97.00 182 LEU A CA 1
ATOM 1550 C C . LEU A 1 182 ? -3.069 0.899 13.035 1.00 97.00 182 LEU A C 1
ATOM 1552 O O . LEU A 1 182 ? -2.082 1.136 12.341 1.00 97.00 182 LEU A O 1
ATOM 1556 N N . HIS A 1 183 ? -3.855 1.864 13.506 1.00 96.44 183 HIS A N 1
ATOM 1557 C CA . HIS A 1 183 ? -3.590 3.275 13.266 1.00 96.44 183 HIS A CA 1
ATOM 1558 C C . HIS A 1 183 ? -2.257 3.686 13.897 1.00 96.44 183 HIS A C 1
ATOM 1560 O O . HIS A 1 183 ? -1.423 4.284 13.219 1.00 96.44 183 HIS A O 1
ATOM 1566 N N . GLY A 1 184 ? -1.989 3.247 15.131 1.00 95.44 184 GLY A N 1
ATOM 1567 C CA . GLY A 1 184 ? -0.686 3.400 15.772 1.00 95.44 184 GLY A CA 1
ATOM 1568 C C . GLY A 1 184 ? 0.447 2.822 14.921 1.00 95.44 184 GLY A C 1
ATOM 1569 O O . GLY A 1 184 ? 1.456 3.491 14.715 1.00 95.44 184 GLY A O 1
ATOM 1570 N N . ALA A 1 185 ? 0.266 1.629 14.340 1.00 95.62 185 ALA A N 1
ATOM 1571 C CA . ALA A 1 185 ? 1.245 1.041 13.422 1.00 95.62 185 ALA A CA 1
ATOM 1572 C C . ALA A 1 185 ? 1.525 1.937 12.206 1.00 95.62 185 ALA A C 1
ATOM 1574 O O . ALA A 1 185 ? 2.689 2.105 11.838 1.00 95.62 185 ALA A O 1
ATOM 1575 N N . VAL A 1 186 ? 0.489 2.548 11.620 1.00 95.19 186 VAL A N 1
ATOM 1576 C CA . VAL A 1 186 ? 0.635 3.475 10.487 1.00 95.19 186 VAL A CA 1
ATOM 1577 C C . VAL A 1 186 ? 1.431 4.723 10.858 1.00 95.19 186 VAL A C 1
ATOM 1579 O O . VAL A 1 186 ? 2.300 5.145 10.092 1.00 95.19 186 VAL A O 1
ATOM 1582 N N . LEU A 1 187 ? 1.202 5.271 12.050 1.00 93.50 187 LEU A N 1
ATOM 1583 C CA . LEU A 1 187 ? 1.866 6.491 12.509 1.00 93.50 187 LEU A CA 1
ATOM 1584 C C . LEU A 1 187 ? 3.352 6.299 12.850 1.00 93.50 187 LEU A C 1
ATOM 1586 O O . LEU A 1 187 ? 4.109 7.265 12.828 1.00 93.50 187 LEU A O 1
ATOM 1590 N N . THR A 1 188 ? 3.807 5.072 13.130 1.00 92.12 188 THR A N 1
ATOM 1591 C CA . THR A 1 188 ? 5.215 4.824 13.504 1.00 92.12 188 THR A CA 1
ATOM 1592 C C . THR A 1 188 ? 6.231 5.060 12.381 1.00 92.12 188 THR A C 1
ATOM 1594 O O . THR A 1 188 ? 7.416 5.217 12.661 1.00 92.12 188 THR A O 1
ATOM 1597 N N . GLY A 1 189 ? 5.813 5.047 11.110 1.00 86.62 189 GLY A N 1
ATOM 1598 C CA . GLY A 1 189 ? 6.701 5.243 9.955 1.00 86.62 189 GLY A CA 1
ATOM 1599 C C . GLY A 1 189 ? 7.624 4.059 9.612 1.00 86.62 189 GLY A C 1
ATOM 1600 O O . GLY A 1 189 ? 8.174 4.018 8.514 1.00 86.62 189 GLY A O 1
ATOM 1601 N N . PHE A 1 190 ? 7.750 3.041 10.474 1.00 86.56 190 PHE A N 1
ATOM 1602 C CA . PHE A 1 190 ? 8.632 1.882 10.238 1.00 86.56 190 PHE A CA 1
ATOM 1603 C C . PHE A 1 190 ? 8.046 0.824 9.291 1.00 86.56 190 PHE A C 1
ATOM 1605 O O . PHE A 1 190 ? 8.731 -0.144 8.952 1.00 86.56 190 PHE A O 1
ATOM 1612 N N . LEU A 1 191 ? 6.794 0.995 8.851 1.00 88.25 191 LEU A N 1
ATOM 1613 C CA . LEU A 1 191 ? 6.057 0.039 8.013 1.00 88.25 191 LEU A CA 1
ATOM 1614 C C . LEU A 1 191 ? 6.836 -0.416 6.771 1.00 88.25 191 LEU A C 1
ATOM 1616 O O . LEU A 1 191 ? 6.793 -1.590 6.408 1.00 88.25 191 LEU A O 1
ATOM 1620 N N . ALA A 1 192 ? 7.558 0.502 6.125 1.00 85.25 192 ALA A N 1
ATOM 1621 C CA . ALA A 1 192 ? 8.347 0.208 4.930 1.00 85.25 192 ALA A CA 1
ATOM 1622 C C . ALA A 1 192 ? 9.779 -0.262 5.238 1.00 85.25 192 ALA A C 1
ATOM 1624 O O . ALA A 1 192 ? 10.404 -0.926 4.404 1.00 85.25 192 ALA A O 1
ATOM 1625 N N . GLU A 1 193 ? 10.305 0.065 6.421 1.00 89.88 193 GLU A N 1
ATOM 1626 C CA . GLU A 1 193 ? 11.710 -0.162 6.771 1.00 89.88 193 GLU A CA 1
ATOM 1627 C C . GLU A 1 193 ? 12.024 -1.627 7.060 1.00 89.88 193 GLU A C 1
ATOM 1629 O O . GLU A 1 193 ? 13.152 -2.062 6.829 1.00 89.88 193 GLU A O 1
ATOM 1634 N N . VAL A 1 194 ? 11.055 -2.385 7.583 1.00 91.12 194 VAL A N 1
ATOM 1635 C CA . VAL A 1 194 ? 11.291 -3.764 8.013 1.00 91.12 194 VAL A CA 1
ATOM 1636 C C . VAL A 1 194 ? 10.769 -4.751 6.964 1.00 91.12 194 VAL A C 1
ATOM 1638 O O . VAL A 1 194 ? 9.558 -4.969 6.886 1.00 91.12 194 VAL A O 1
ATOM 1641 N N . PRO A 1 195 ? 11.650 -5.365 6.147 1.00 89.69 195 PRO A N 1
ATOM 1642 C CA . PRO A 1 195 ? 11.232 -6.234 5.048 1.00 89.69 195 PRO A CA 1
ATOM 1643 C C . PRO A 1 195 ? 10.524 -7.503 5.532 1.00 89.69 195 PRO A C 1
ATOM 1645 O O . PRO A 1 195 ? 9.572 -7.945 4.892 1.00 89.69 195 PRO A O 1
ATOM 1648 N N . ASP A 1 196 ? 10.938 -8.034 6.684 1.00 91.75 196 ASP A N 1
ATOM 1649 C CA . ASP A 1 196 ? 10.459 -9.310 7.223 1.00 91.75 196 ASP A CA 1
ATOM 1650 C C . ASP A 1 196 ? 8.972 -9.305 7.592 1.00 91.75 196 ASP A C 1
ATOM 1652 O O . ASP A 1 196 ? 8.370 -10.368 7.646 1.00 91.75 196 ASP A O 1
ATOM 1656 N N . SER A 1 197 ? 8.385 -8.134 7.862 1.00 93.00 197 SER A N 1
ATOM 1657 C CA . SER A 1 197 ? 6.986 -7.998 8.295 1.00 93.00 197 SER A CA 1
ATOM 1658 C C . SER A 1 197 ? 6.035 -7.504 7.211 1.00 93.00 197 SER A C 1
ATOM 1660 O O . SER A 1 197 ? 4.847 -7.322 7.475 1.00 93.00 197 SER A O 1
ATOM 1662 N N . ARG A 1 198 ? 6.531 -7.225 5.999 1.00 91.06 198 ARG A N 1
ATOM 1663 C CA . ARG A 1 198 ? 5.721 -6.606 4.937 1.00 91.06 198 ARG A CA 1
ATOM 1664 C C . ARG A 1 198 ? 4.520 -7.475 4.571 1.00 91.06 198 ARG A C 1
ATOM 1666 O O . ARG A 1 198 ? 3.409 -6.974 4.436 1.00 91.06 198 ARG A O 1
ATOM 1673 N N . GLN A 1 199 ? 4.717 -8.785 4.453 1.00 91.94 199 GLN A N 1
ATOM 1674 C CA . GLN A 1 199 ? 3.637 -9.689 4.069 1.00 91.94 199 GLN A CA 1
ATOM 1675 C C . GLN A 1 199 ? 2.532 -9.737 5.133 1.00 91.94 199 GLN A C 1
ATOM 1677 O O . GLN A 1 199 ? 1.351 -9.700 4.788 1.00 91.94 199 GLN A O 1
ATOM 1682 N N . GLU A 1 200 ? 2.898 -9.776 6.413 1.00 94.81 200 GLU A N 1
ATOM 1683 C CA . GLU A 1 200 ? 1.971 -9.763 7.543 1.00 94.81 200 GLU A CA 1
ATOM 1684 C C . GLU A 1 200 ? 1.221 -8.436 7.623 1.00 94.81 200 GLU A C 1
ATOM 1686 O O . GLU A 1 200 ? 0.003 -8.456 7.784 1.00 94.81 200 GLU A O 1
ATOM 1691 N N . VAL A 1 201 ? 1.909 -7.301 7.447 1.00 95.06 201 VAL A N 1
ATOM 1692 C CA . VAL A 1 201 ? 1.274 -5.976 7.348 1.00 95.06 201 VAL A CA 1
ATOM 1693 C C . VAL A 1 201 ? 0.218 -6.001 6.243 1.00 95.06 201 VAL A C 1
ATOM 1695 O O . VAL A 1 201 ? -0.950 -5.737 6.515 1.00 95.06 201 VAL A O 1
ATOM 1698 N N . MET A 1 202 ? 0.593 -6.378 5.015 1.00 92.69 202 MET A N 1
ATOM 1699 C CA . MET A 1 202 ? -0.327 -6.386 3.872 1.00 92.69 202 MET A CA 1
ATOM 1700 C C . MET A 1 202 ? -1.571 -7.218 4.154 1.00 92.69 202 MET A C 1
ATOM 1702 O O . MET A 1 202 ? -2.688 -6.737 3.995 1.00 92.69 202 MET A O 1
ATOM 1706 N N . GLN A 1 203 ? -1.371 -8.462 4.592 1.00 94.56 203 GLN A N 1
ATOM 1707 C CA . GLN A 1 203 ? -2.473 -9.383 4.828 1.00 94.56 203 GLN A CA 1
ATOM 1708 C C . GLN A 1 203 ? -3.363 -8.912 5.976 1.00 94.56 203 GLN A C 1
ATOM 1710 O O . GLN A 1 203 ? -4.573 -9.087 5.891 1.00 94.56 203 GLN A O 1
ATOM 1715 N N . THR A 1 204 ? -2.787 -8.309 7.020 1.00 96.75 204 THR A N 1
ATOM 1716 C CA . THR A 1 204 ? -3.563 -7.784 8.148 1.00 96.75 204 THR A CA 1
ATOM 1717 C C . THR A 1 204 ? -4.432 -6.614 7.694 1.00 96.75 204 THR A C 1
ATOM 1719 O O . THR A 1 204 ? -5.641 -6.648 7.894 1.00 96.75 204 THR A O 1
ATOM 1722 N N . PHE A 1 205 ? -3.852 -5.612 7.024 1.00 96.62 205 PHE A N 1
ATOM 1723 C CA . PHE A 1 205 ? -4.607 -4.449 6.552 1.00 96.62 205 PHE A CA 1
ATOM 1724 C C . PHE A 1 205 ? -5.661 -4.826 5.505 1.00 96.62 205 PHE A C 1
ATOM 1726 O O . PHE A 1 205 ? -6.800 -4.388 5.621 1.00 96.62 205 PHE A O 1
ATOM 1733 N N . GLU A 1 206 ? -5.327 -5.658 4.513 1.00 95.19 206 GLU A N 1
ATOM 1734 C CA . GLU A 1 206 ? -6.296 -6.082 3.490 1.00 95.19 206 GLU A CA 1
ATOM 1735 C C . GLU A 1 206 ? -7.445 -6.894 4.098 1.00 95.19 206 GLU A C 1
ATOM 1737 O O . GLU A 1 206 ? -8.595 -6.694 3.714 1.00 95.19 206 GLU A O 1
ATOM 1742 N N . TYR A 1 207 ? -7.162 -7.751 5.083 1.00 97.12 207 TYR A N 1
ATOM 1743 C CA . TYR A 1 207 ? -8.197 -8.522 5.768 1.00 97.12 207 TYR A CA 1
ATOM 1744 C C . TYR A 1 207 ? -9.126 -7.633 6.601 1.00 97.12 207 TYR A C 1
ATOM 1746 O O . TYR A 1 207 ? -10.342 -7.765 6.500 1.00 97.12 207 TYR A O 1
ATOM 1754 N N . VAL A 1 208 ? -8.576 -6.690 7.372 1.00 97.81 208 VAL A N 1
ATOM 1755 C CA . VAL A 1 208 ? -9.369 -5.776 8.214 1.00 97.81 208 VAL A CA 1
ATOM 1756 C C . VAL A 1 208 ? -10.205 -4.820 7.363 1.00 97.81 208 VAL A C 1
ATOM 1758 O O . VAL A 1 208 ? -11.393 -4.649 7.625 1.00 97.81 208 VAL A O 1
ATOM 1761 N N . LEU A 1 209 ? -9.621 -4.249 6.306 1.00 97.00 209 LEU A N 1
ATOM 1762 C CA . LEU A 1 209 ? -10.336 -3.373 5.374 1.00 97.00 209 LEU A CA 1
ATOM 1763 C C . LEU A 1 209 ? -11.455 -4.109 4.626 1.00 97.00 209 LEU A C 1
ATOM 1765 O O . LEU A 1 209 ? -12.495 -3.512 4.360 1.00 97.00 209 LEU A O 1
ATOM 1769 N N . ALA A 1 210 ? -11.252 -5.382 4.273 1.00 97.12 210 ALA A N 1
ATOM 1770 C CA . ALA A 1 210 ? -12.274 -6.191 3.615 1.00 97.12 210 ALA A CA 1
ATOM 1771 C C . ALA A 1 210 ? -13.395 -6.598 4.580 1.00 97.12 210 ALA A C 1
ATOM 1773 O O . ALA A 1 210 ? -14.565 -6.549 4.212 1.00 97.12 210 ALA A O 1
ATOM 1774 N N . TYR A 1 211 ? -13.049 -6.982 5.811 1.00 97.62 211 TYR A N 1
ATOM 1775 C CA . TYR A 1 211 ? -14.028 -7.424 6.800 1.00 97.62 211 TYR A CA 1
ATOM 1776 C C . TYR A 1 211 ? -14.932 -6.283 7.279 1.00 97.62 211 TYR A C 1
ATOM 1778 O O . TYR A 1 211 ? -16.143 -6.454 7.362 1.00 97.62 211 TYR A O 1
ATOM 1786 N N . PHE A 1 212 ? -14.364 -5.104 7.544 1.00 97.56 212 PHE A N 1
ATOM 1787 C CA . PHE A 1 212 ? -15.114 -3.923 7.988 1.00 97.56 212 PHE A CA 1
ATOM 1788 C C . PHE A 1 212 ? -15.484 -2.980 6.834 1.00 97.56 212 PHE A C 1
ATOM 1790 O O . PHE A 1 212 ? -15.617 -1.774 7.035 1.00 97.56 212 PHE A O 1
ATOM 1797 N N . ALA A 1 213 ? -15.651 -3.504 5.616 1.00 97.44 213 ALA A N 1
ATOM 1798 C CA . ALA A 1 213 ? -15.911 -2.687 4.431 1.00 97.44 213 ALA A CA 1
ATOM 1799 C C . ALA A 1 213 ? -17.178 -1.820 4.552 1.00 97.44 213 ALA A C 1
ATOM 1801 O O . ALA A 1 213 ? -17.169 -0.688 4.073 1.00 97.44 213 ALA A O 1
ATOM 1802 N N . SER A 1 214 ? -18.233 -2.316 5.213 1.00 97.38 214 SER A N 1
ATOM 1803 C CA . SER A 1 214 ? -19.455 -1.540 5.468 1.00 97.38 214 SER A CA 1
ATOM 1804 C C . SER A 1 214 ? -19.182 -0.341 6.373 1.00 97.38 214 SER A C 1
ATOM 1806 O O . SER A 1 214 ? -19.527 0.778 6.018 1.00 97.38 214 SER A O 1
ATOM 1808 N N . TRP A 1 215 ? -18.453 -0.551 7.471 1.00 96.88 215 TRP A N 1
ATOM 1809 C CA . TRP A 1 215 ? -18.100 0.510 8.414 1.00 96.88 215 TRP A CA 1
ATOM 1810 C C . TRP A 1 215 ? -17.258 1.609 7.759 1.00 96.88 215 TRP A C 1
ATOM 1812 O O . TRP A 1 215 ? -17.491 2.797 7.975 1.00 96.88 215 TRP A O 1
ATOM 1822 N N . PHE A 1 216 ? -16.310 1.218 6.900 1.00 97.06 216 PHE A N 1
ATOM 1823 C CA . PHE A 1 216 ? -15.510 2.163 6.120 1.00 97.06 216 PHE A CA 1
ATOM 1824 C C . PHE A 1 216 ? -16.319 2.934 5.069 1.00 97.06 216 PHE A C 1
ATOM 1826 O O . PHE A 1 216 ? -15.810 3.928 4.568 1.00 97.06 216 PHE A O 1
ATOM 1833 N N . ALA A 1 217 ? -17.532 2.495 4.720 1.00 96.75 217 ALA A N 1
ATOM 1834 C CA . ALA A 1 217 ? -18.406 3.152 3.748 1.00 96.75 217 ALA A CA 1
ATOM 1835 C C . ALA A 1 217 ? -19.485 4.047 4.390 1.00 96.75 217 ALA A C 1
ATOM 1837 O O . ALA A 1 217 ? -20.121 4.815 3.676 1.00 96.75 217 ALA A O 1
ATOM 1838 N N . GLU A 1 218 ? -19.698 3.957 5.707 1.00 96.19 218 GLU A N 1
ATOM 1839 C CA . GLU A 1 218 ? -20.778 4.663 6.416 1.00 96.19 218 GLU A CA 1
ATOM 1840 C C . GLU A 1 218 ? -20.544 6.176 6.550 1.00 96.19 218 GLU A C 1
ATOM 1842 O O . GLU A 1 218 ? -21.487 6.954 6.433 1.00 96.19 218 GLU A O 1
ATOM 1847 N N . ASN A 1 219 ? -19.304 6.604 6.801 1.00 96.06 219 ASN A N 1
ATOM 1848 C CA . ASN A 1 219 ? -18.963 8.001 7.087 1.00 96.06 219 ASN A CA 1
ATOM 1849 C C . ASN A 1 219 ? -17.741 8.433 6.267 1.00 96.06 219 ASN A C 1
ATOM 1851 O O . ASN A 1 219 ? -16.783 7.674 6.132 1.00 96.06 219 ASN A O 1
ATOM 1855 N N . GLU A 1 220 ? -17.734 9.669 5.770 1.00 94.81 220 GLU A N 1
ATOM 1856 C CA . GLU A 1 220 ? -16.601 10.267 5.054 1.00 94.81 220 GLU A CA 1
ATOM 1857 C C . GLU A 1 220 ? -15.293 10.206 5.859 1.00 94.81 220 GLU A C 1
ATOM 1859 O O . GLU A 1 220 ? -14.233 9.919 5.297 1.00 94.81 220 GLU A O 1
ATOM 1864 N N . ALA A 1 221 ? -15.352 10.390 7.184 1.00 95.62 221 ALA A N 1
ATOM 1865 C CA . ALA A 1 221 ? -14.185 10.238 8.060 1.00 95.62 221 ALA A CA 1
ATOM 1866 C C . ALA A 1 221 ? -13.639 8.804 8.042 1.00 95.62 221 ALA A C 1
ATOM 1868 O O . ALA A 1 221 ? -12.425 8.592 7.974 1.00 95.62 221 ALA A O 1
ATOM 1869 N N . HIS A 1 222 ? -14.534 7.813 8.030 1.00 95.81 222 HIS A N 1
ATOM 1870 C CA . HIS A 1 222 ? -14.153 6.407 7.953 1.00 95.81 222 HIS A CA 1
ATOM 1871 C C . HIS A 1 222 ? -13.569 6.102 6.574 1.00 95.81 222 HIS A C 1
ATOM 1873 O O . HIS A 1 222 ? -12.510 5.483 6.489 1.00 95.81 222 HIS A O 1
ATOM 1879 N N . VAL A 1 223 ? -14.190 6.596 5.498 1.00 95.38 223 VAL A N 1
ATOM 1880 C CA . VAL A 1 223 ? -13.682 6.458 4.126 1.00 95.38 223 VAL A CA 1
ATOM 1881 C C . VAL A 1 223 ? -12.254 7.005 4.042 1.00 95.38 223 VAL A C 1
ATOM 1883 O O . VAL A 1 223 ? -11.346 6.295 3.599 1.00 95.38 223 VAL A O 1
ATOM 1886 N N . ALA A 1 224 ? -12.018 8.226 4.533 1.00 95.00 224 ALA A N 1
ATOM 1887 C CA . ALA A 1 224 ? -10.699 8.857 4.536 1.00 95.00 224 ALA A CA 1
ATOM 1888 C C . ALA A 1 224 ? -9.660 8.032 5.319 1.00 95.00 224 ALA A C 1
ATOM 1890 O O . ALA A 1 224 ? -8.555 7.798 4.818 1.00 95.00 224 ALA A O 1
ATOM 1891 N N . LEU A 1 225 ? -10.025 7.517 6.499 1.00 96.44 225 LEU A N 1
ATOM 1892 C CA . LEU A 1 225 ? -9.174 6.627 7.293 1.00 96.44 225 LEU A CA 1
ATOM 1893 C C . LEU A 1 225 ? -8.869 5.310 6.557 1.00 96.44 225 LEU A C 1
ATOM 1895 O O . LEU A 1 225 ? -7.723 4.857 6.518 1.00 96.44 225 LEU A O 1
ATOM 1899 N N . GLY A 1 226 ? -9.870 4.708 5.916 1.00 96.50 226 GLY A N 1
ATOM 1900 C CA . GLY A 1 226 ? -9.702 3.499 5.113 1.00 96.50 226 GLY A CA 1
ATOM 1901 C C . GLY A 1 226 ? -8.736 3.718 3.947 1.00 96.50 226 GLY A C 1
ATOM 1902 O O . GLY A 1 226 ? -7.873 2.878 3.677 1.00 96.50 226 GLY A O 1
ATOM 1903 N N . HIS A 1 227 ? -8.812 4.874 3.283 1.00 95.19 227 HIS A N 1
ATOM 1904 C CA . HIS A 1 227 ? -7.861 5.256 2.239 1.00 95.19 227 HIS A CA 1
ATOM 1905 C C . HIS A 1 227 ? -6.448 5.493 2.781 1.00 95.19 227 HIS A C 1
ATOM 1907 O O . HIS A 1 227 ? -5.486 5.028 2.164 1.00 95.19 227 HIS A O 1
ATOM 1913 N N . HIS A 1 228 ? -6.313 6.123 3.948 1.00 95.50 228 HIS A N 1
ATOM 1914 C CA . HIS A 1 228 ? -5.035 6.256 4.648 1.00 95.50 228 HIS A CA 1
ATOM 1915 C C . HIS A 1 228 ? -4.372 4.895 4.885 1.00 95.50 228 HIS A C 1
ATOM 1917 O O . HIS A 1 228 ? -3.219 4.678 4.508 1.00 95.50 228 HIS A O 1
ATOM 1923 N N . TRP A 1 229 ? -5.128 3.925 5.394 1.00 96.50 229 TRP A N 1
ATOM 1924 C CA . TRP A 1 229 ? -4.626 2.574 5.638 1.00 96.50 229 TRP A CA 1
ATOM 1925 C C . TRP A 1 229 ? -4.281 1.818 4.354 1.00 96.50 229 TRP A C 1
ATOM 1927 O O . TRP A 1 229 ? -3.270 1.113 4.299 1.00 96.50 229 TRP A O 1
ATOM 1937 N N . ARG A 1 230 ? -5.072 1.985 3.287 1.00 95.38 230 ARG A N 1
ATOM 1938 C CA . ARG A 1 230 ? -4.747 1.410 1.972 1.00 95.38 230 ARG A CA 1
ATOM 1939 C C . ARG A 1 230 ? -3.405 1.932 1.466 1.00 95.38 230 ARG A C 1
ATOM 1941 O O . ARG A 1 230 ? -2.595 1.129 1.005 1.00 95.38 230 ARG A O 1
ATOM 1948 N N . ILE A 1 231 ? -3.133 3.228 1.590 1.00 94.75 231 ILE A N 1
ATOM 1949 C CA . ILE A 1 231 ? -1.861 3.825 1.156 1.00 94.75 231 ILE A CA 1
ATOM 1950 C C . ILE A 1 231 ? -0.705 3.330 2.015 1.00 94.75 231 ILE A C 1
ATOM 1952 O O . ILE A 1 231 ? 0.309 2.906 1.465 1.00 94.75 231 ILE A O 1
ATOM 1956 N N . ALA A 1 232 ? -0.881 3.281 3.335 1.00 92.94 232 ALA A N 1
ATOM 1957 C CA . ALA A 1 232 ? 0.112 2.719 4.243 1.00 92.94 232 ALA A CA 1
ATOM 1958 C C . ALA A 1 232 ? 0.450 1.255 3.888 1.00 92.94 232 ALA A C 1
ATOM 1960 O O . ALA A 1 232 ? 1.620 0.867 3.855 1.00 92.94 232 ALA A O 1
ATOM 1961 N N . SER A 1 233 ? -0.555 0.448 3.521 1.00 92.12 233 SER A N 1
ATOM 1962 C CA . SER A 1 233 ? -0.345 -0.934 3.063 1.00 92.12 233 SER A CA 1
ATOM 1963 C C . SER A 1 233 ? 0.416 -1.014 1.728 1.00 92.12 233 SER A C 1
ATOM 1965 O O . SER A 1 233 ? 1.285 -1.875 1.551 1.00 92.12 233 SER A O 1
ATOM 1967 N N . VAL A 1 234 ? 0.136 -0.092 0.795 1.00 89.69 234 VAL A N 1
ATOM 1968 C CA . VAL A 1 234 ? 0.831 0.017 -0.498 1.00 89.69 234 VAL A CA 1
ATOM 1969 C C . VAL A 1 234 ? 2.293 0.405 -0.282 1.00 89.69 234 VAL A C 1
ATOM 1971 O O . VAL A 1 234 ? 3.177 -0.253 -0.839 1.00 89.69 234 VAL A O 1
ATOM 1974 N N . GLN A 1 235 ? 2.543 1.405 0.567 1.00 87.94 235 GLN A N 1
ATOM 1975 C CA . GLN A 1 235 ? 3.876 1.858 0.959 1.00 87.94 235 GLN A CA 1
ATOM 1976 C C . GLN A 1 235 ? 4.703 0.710 1.542 1.00 87.94 235 GLN A C 1
ATOM 1978 O O . GLN A 1 235 ? 5.840 0.494 1.123 1.00 87.94 235 GLN A O 1
ATOM 1983 N N . ALA A 1 236 ? 4.129 -0.037 2.489 1.00 78.62 236 ALA A N 1
ATOM 1984 C CA . ALA A 1 236 ? 4.829 -1.105 3.189 1.00 78.62 236 ALA A CA 1
ATOM 1985 C C . ALA A 1 236 ? 5.318 -2.211 2.239 1.00 78.62 236 ALA A C 1
ATOM 1987 O O . ALA A 1 236 ? 6.393 -2.769 2.445 1.00 78.62 236 ALA A O 1
ATOM 1988 N N . CYS A 1 237 ? 4.552 -2.537 1.194 1.00 69.81 237 CYS A N 1
ATOM 1989 C CA . CYS A 1 237 ? 4.704 -3.838 0.535 1.00 69.81 237 CYS A CA 1
ATOM 1990 C C . CYS A 1 237 ? 5.021 -3.759 -0.950 1.00 69.81 237 CYS A C 1
ATOM 1992 O O . CYS A 1 237 ? 5.740 -4.612 -1.467 1.00 69.81 237 CYS A O 1
ATOM 1994 N N . ARG A 1 238 ? 4.464 -2.776 -1.659 1.00 64.56 238 ARG A N 1
ATOM 1995 C CA . ARG A 1 238 ? 4.299 -2.911 -3.107 1.00 64.56 238 ARG A CA 1
ATOM 1996 C C . ARG A 1 238 ? 5.120 -1.939 -3.944 1.00 64.56 238 ARG A C 1
ATOM 1998 O O . ARG A 1 238 ? 5.236 -2.129 -5.149 1.00 64.56 238 ARG A O 1
ATOM 2005 N N . CYS A 1 239 ? 5.750 -0.942 -3.332 1.00 74.88 239 CYS A N 1
ATOM 2006 C CA . CYS A 1 239 ? 6.693 -0.111 -4.075 1.00 74.88 239 CYS A CA 1
ATOM 2007 C C . CYS A 1 239 ? 7.993 -0.868 -4.415 1.00 74.88 239 CYS A C 1
ATOM 2009 O O . CYS A 1 239 ? 8.661 -0.477 -5.365 1.00 74.88 239 CYS A O 1
ATOM 2011 N N . TYR A 1 240 ? 8.334 -1.952 -3.699 1.00 74.62 240 TYR A N 1
ATOM 2012 C CA . TYR A 1 240 ? 9.580 -2.733 -3.844 1.00 74.62 240 TYR A CA 1
ATOM 2013 C C . TYR A 1 240 ? 9.441 -4.014 -4.688 1.00 74.62 240 TYR A C 1
ATOM 2015 O O . TYR A 1 240 ? 10.105 -5.008 -4.405 1.00 74.62 240 TYR A O 1
ATOM 2023 N N . THR A 1 241 ? 8.543 -4.046 -5.672 1.00 81.62 241 THR A N 1
ATOM 2024 C CA . THR A 1 241 ? 8.239 -5.292 -6.393 1.00 81.62 241 THR A CA 1
ATOM 2025 C C . THR A 1 241 ? 8.906 -5.344 -7.755 1.00 81.62 241 THR A C 1
ATOM 2027 O O . THR A 1 241 ? 8.718 -4.436 -8.564 1.00 81.62 241 THR A O 1
ATOM 2030 N N . ASP A 1 242 ? 9.549 -6.470 -8.056 1.00 86.50 242 ASP A N 1
ATOM 2031 C CA . ASP A 1 242 ? 10.057 -6.783 -9.398 1.00 86.50 242 ASP A CA 1
ATOM 2032 C C . ASP A 1 242 ? 8.966 -7.319 -10.348 1.00 86.50 242 ASP A C 1
ATOM 2034 O O . ASP A 1 242 ? 9.236 -7.671 -11.497 1.00 86.50 242 ASP A O 1
ATOM 2038 N N . ASP A 1 243 ? 7.717 -7.378 -9.880 1.00 91.88 243 ASP A N 1
ATOM 2039 C CA . ASP A 1 243 ? 6.570 -7.857 -10.642 1.00 91.88 243 ASP A CA 1
ATOM 2040 C C . ASP A 1 243 ? 5.793 -6.709 -11.310 1.00 91.88 243 ASP A C 1
ATOM 2042 O O . ASP A 1 243 ? 5.286 -5.783 -10.668 1.00 91.88 243 ASP A O 1
ATOM 2046 N N . ALA A 1 244 ? 5.635 -6.817 -12.629 1.00 91.50 244 ALA A N 1
ATOM 2047 C CA . ALA A 1 244 ? 4.915 -5.852 -13.445 1.00 91.50 244 ALA A CA 1
ATOM 2048 C C . ALA A 1 244 ? 3.412 -5.783 -13.147 1.00 91.50 244 ALA A C 1
ATOM 2050 O O . ALA A 1 244 ? 2.813 -4.713 -13.324 1.00 91.50 244 ALA A O 1
ATOM 2051 N N . PHE A 1 245 ? 2.792 -6.885 -12.716 1.00 92.44 245 PHE A N 1
ATOM 2052 C CA . PHE A 1 245 ? 1.374 -6.894 -12.354 1.00 92.44 245 PHE A CA 1
ATOM 2053 C C . PHE A 1 245 ? 1.157 -6.157 -11.042 1.00 92.44 245 PHE A C 1
ATOM 2055 O O . PHE A 1 245 ? 0.330 -5.241 -10.982 1.00 92.44 245 PHE A O 1
ATOM 2062 N N . THR A 1 246 ? 1.973 -6.471 -10.037 1.00 91.50 246 THR A N 1
ATOM 2063 C CA . THR A 1 246 ? 1.922 -5.781 -8.750 1.00 91.50 246 THR A CA 1
ATOM 2064 C C . THR A 1 246 ? 2.183 -4.281 -8.903 1.00 91.50 246 THR A C 1
ATOM 2066 O O . THR A 1 246 ? 1.380 -3.491 -8.407 1.00 91.50 246 THR A O 1
ATOM 2069 N N . LEU A 1 247 ? 3.185 -3.863 -9.693 1.00 93.25 247 LEU A N 1
ATOM 2070 C CA . LEU A 1 247 ? 3.422 -2.439 -9.982 1.00 93.25 247 LEU A CA 1
ATOM 2071 C C . LEU A 1 247 ? 2.202 -1.757 -10.622 1.00 93.25 247 LEU A C 1
ATOM 2073 O O . LEU A 1 247 ? 1.867 -0.626 -10.281 1.00 93.25 247 LEU A O 1
ATOM 2077 N N . THR A 1 248 ? 1.520 -2.431 -11.550 1.00 94.12 248 THR A N 1
ATOM 2078 C CA . THR A 1 248 ? 0.335 -1.860 -12.214 1.00 94.12 248 THR A CA 1
ATOM 2079 C C . THR A 1 248 ? -0.814 -1.674 -11.224 1.00 94.12 248 THR A C 1
ATOM 2081 O O . THR A 1 248 ? -1.460 -0.631 -11.232 1.00 94.12 248 THR A O 1
ATOM 2084 N N . SER A 1 249 ? -1.027 -2.648 -10.333 1.00 93.44 249 SER A N 1
ATOM 2085 C CA . SER A 1 249 ? -2.019 -2.546 -9.257 1.00 93.44 249 SER A CA 1
ATOM 2086 C C . SER A 1 249 ? -1.683 -1.421 -8.271 1.00 93.44 249 SER A C 1
ATOM 2088 O O . SER A 1 249 ? -2.580 -0.710 -7.828 1.00 93.44 249 SER A O 1
ATOM 2090 N N . VAL A 1 250 ? -0.400 -1.216 -7.957 1.00 94.25 250 VAL A N 1
ATOM 2091 C CA . VAL A 1 250 ? 0.057 -0.094 -7.120 1.00 94.25 250 VAL A CA 1
ATOM 2092 C C . VAL A 1 250 ? -0.234 1.239 -7.769 1.00 94.25 250 VAL A C 1
ATOM 2094 O O . VAL A 1 250 ? -0.826 2.096 -7.126 1.00 94.25 250 VAL A O 1
ATOM 2097 N N . ILE A 1 251 ? 0.161 1.407 -9.031 1.00 95.38 251 ILE A N 1
ATOM 2098 C CA . ILE A 1 251 ? -0.072 2.651 -9.762 1.00 95.38 251 ILE A CA 1
ATOM 2099 C C . ILE A 1 251 ? -1.573 2.943 -9.817 1.00 95.38 251 ILE A C 1
ATOM 2101 O O . ILE A 1 251 ? -1.959 4.064 -9.524 1.00 95.38 251 ILE A O 1
ATOM 2105 N N . ALA A 1 252 ? -2.419 1.940 -10.078 1.00 95.69 252 ALA A N 1
ATOM 2106 C CA . ALA A 1 252 ? -3.872 2.112 -10.052 1.00 95.69 252 ALA A CA 1
ATOM 2107 C C . ALA A 1 252 ? -4.377 2.619 -8.687 1.00 95.69 252 ALA A C 1
ATOM 2109 O O . ALA A 1 252 ? -5.058 3.640 -8.638 1.00 95.69 252 ALA A O 1
ATOM 2110 N N . ARG A 1 253 ? -3.964 1.984 -7.578 1.00 94.88 253 ARG A N 1
ATOM 2111 C CA . ARG A 1 253 ? -4.324 2.424 -6.215 1.00 94.88 253 ARG A CA 1
ATOM 2112 C C . ARG A 1 253 ? -3.821 3.842 -5.908 1.00 94.88 253 ARG A C 1
ATOM 2114 O O . ARG A 1 253 ? -4.535 4.631 -5.303 1.00 94.88 253 ARG A O 1
ATOM 2121 N N . LEU A 1 254 ? -2.608 4.190 -6.339 1.00 96.06 254 LEU A N 1
ATOM 2122 C CA . LEU A 1 254 ? -2.061 5.539 -6.168 1.00 96.06 254 LEU A CA 1
ATOM 2123 C C . LEU A 1 254 ? -2.811 6.574 -7.023 1.00 96.06 254 LEU A C 1
ATOM 2125 O O . LEU A 1 254 ? -3.017 7.703 -6.584 1.00 96.06 254 LEU A O 1
ATOM 2129 N N . THR A 1 255 ? -3.255 6.207 -8.225 1.00 96.56 255 THR A N 1
ATOM 2130 C CA . THR A 1 255 ? -4.101 7.062 -9.064 1.00 96.56 255 THR A CA 1
ATOM 2131 C C . THR A 1 255 ? -5.476 7.285 -8.433 1.00 96.56 255 THR A C 1
ATOM 2133 O O . THR A 1 255 ? -5.958 8.415 -8.457 1.00 96.56 255 THR A O 1
ATOM 2136 N N . GLU A 1 256 ? -6.082 6.264 -7.821 1.00 95.88 256 GLU A N 1
ATOM 2137 C CA . GLU A 1 256 ? -7.323 6.406 -7.042 1.00 95.88 256 GLU A CA 1
ATOM 2138 C C . GLU A 1 256 ? -7.133 7.385 -5.876 1.00 95.88 256 GLU A C 1
ATOM 2140 O O . GLU A 1 256 ? -7.928 8.308 -5.708 1.00 95.88 256 GLU A O 1
ATOM 2145 N N . THR A 1 257 ? -6.033 7.259 -5.126 1.00 95.50 257 THR A N 1
ATOM 2146 C CA . THR A 1 257 ? -5.672 8.214 -4.069 1.00 95.50 257 THR A CA 1
ATOM 2147 C C . THR A 1 257 ? -5.528 9.642 -4.594 1.00 95.50 257 THR A C 1
ATOM 2149 O O . THR A 1 257 ? -6.010 10.572 -3.953 1.00 95.50 257 THR A O 1
ATOM 2152 N N . LEU A 1 258 ? -4.885 9.843 -5.749 1.00 96.69 258 LEU A N 1
ATOM 2153 C CA . LEU A 1 258 ? -4.779 11.171 -6.364 1.00 96.69 258 LEU A CA 1
ATOM 2154 C C . LEU A 1 258 ? -6.144 11.758 -6.724 1.00 96.69 258 LEU A C 1
ATOM 2156 O O . LEU A 1 258 ? -6.326 12.968 -6.615 1.00 96.69 258 LEU A O 1
ATOM 2160 N N . CYS A 1 259 ? -7.080 10.933 -7.196 1.00 96.50 259 CYS A N 1
ATOM 2161 C CA . CYS A 1 259 ? -8.440 11.382 -7.480 1.00 96.50 259 CYS A CA 1
ATOM 2162 C C . CYS A 1 259 ? -9.158 11.795 -6.193 1.00 96.50 259 CYS A C 1
ATOM 2164 O O . CYS A 1 259 ? -9.686 12.900 -6.145 1.00 96.50 259 CYS A O 1
ATOM 2166 N N . LEU A 1 260 ? -9.061 10.993 -5.131 1.00 95.31 260 LEU A N 1
ATOM 2167 C CA . LEU A 1 260 ? -9.650 11.316 -3.830 1.00 95.31 260 LEU A CA 1
ATOM 2168 C C . LEU A 1 260 ? -9.076 12.605 -3.227 1.00 95.31 260 LEU A C 1
ATOM 2170 O O . LEU A 1 260 ? -9.826 13.451 -2.743 1.00 95.31 260 LEU A O 1
ATOM 2174 N N . LEU A 1 261 ? -7.753 12.790 -3.280 1.00 96.81 261 LEU A N 1
ATOM 2175 C CA . LEU A 1 261 ? -7.106 14.023 -2.815 1.00 96.81 261 LEU A CA 1
ATOM 2176 C C . LEU A 1 261 ? -7.585 15.249 -3.599 1.00 96.81 261 LEU A C 1
ATOM 2178 O O . LEU A 1 261 ? -7.723 16.327 -3.031 1.00 96.81 261 LEU A O 1
ATOM 2182 N N . ARG A 1 262 ? -7.858 15.082 -4.895 1.00 97.12 262 ARG A N 1
ATOM 2183 C CA . ARG A 1 262 ? -8.384 16.149 -5.747 1.00 97.12 262 ARG A CA 1
ATOM 2184 C C . ARG A 1 262 ? -9.845 16.471 -5.437 1.00 97.12 262 ARG A C 1
ATOM 2186 O O . ARG A 1 262 ? -10.212 17.637 -5.421 1.00 97.12 262 ARG A O 1
ATOM 2193 N N . GLU A 1 263 ? -10.671 15.458 -5.205 1.00 97.12 263 GLU A N 1
ATOM 2194 C CA . GLU A 1 263 ? -12.080 15.638 -4.831 1.00 97.12 263 GLU A CA 1
ATOM 2195 C C . GLU A 1 263 ? -12.218 16.377 -3.494 1.00 97.12 263 GLU A C 1
ATOM 2197 O O . GLU A 1 263 ? -13.128 17.184 -3.328 1.00 97.12 263 GLU A O 1
ATOM 2202 N N . ASN A 1 264 ? -11.260 16.183 -2.585 1.00 97.06 264 ASN A N 1
ATOM 2203 C CA . ASN A 1 264 ? -11.240 16.797 -1.257 1.00 97.06 264 ASN A CA 1
ATOM 2204 C C . ASN A 1 264 ? -10.270 17.989 -1.139 1.00 97.06 264 ASN A C 1
ATOM 2206 O O . ASN A 1 264 ? -9.796 18.312 -0.048 1.00 97.06 264 ASN A O 1
ATOM 2210 N N . GLU A 1 265 ? -9.961 18.663 -2.251 1.00 97.12 265 GLU A N 1
ATOM 2211 C CA . GLU A 1 265 ? -8.999 19.773 -2.270 1.00 97.12 265 GLU A CA 1
ATOM 2212 C C . GLU A 1 265 ? -9.421 20.939 -1.357 1.00 97.12 265 GLU A C 1
ATOM 2214 O O . GLU A 1 265 ? -8.577 21.543 -0.697 1.00 97.12 265 GLU A O 1
ATOM 2219 N N . ALA A 1 266 ? -10.721 21.238 -1.270 1.00 97.44 266 ALA A N 1
ATOM 2220 C CA . ALA A 1 266 ? -11.234 22.295 -0.396 1.00 97.44 266 ALA A CA 1
ATOM 2221 C C . ALA A 1 266 ? -10.973 21.998 1.093 1.00 97.44 266 ALA A C 1
ATOM 2223 O O . ALA A 1 266 ? -10.460 22.859 1.804 1.00 97.44 266 ALA A O 1
ATOM 2224 N N . VAL A 1 267 ? -11.238 20.760 1.530 1.00 97.19 267 VAL A N 1
ATOM 2225 C CA . VAL A 1 267 ? -11.009 20.303 2.913 1.00 97.19 267 VAL A CA 1
ATOM 2226 C C . VAL A 1 267 ? -9.519 20.324 3.254 1.00 97.19 267 VAL A C 1
ATOM 2228 O O . VAL A 1 267 ? -9.134 20.706 4.354 1.00 97.19 267 VAL A O 1
ATOM 2231 N N . LEU A 1 268 ? -8.661 19.952 2.298 1.00 96.94 268 LEU A N 1
ATOM 2232 C CA . LEU A 1 268 ? -7.209 20.031 2.465 1.00 96.94 268 LEU A CA 1
ATOM 2233 C C . LEU A 1 268 ? -6.726 21.470 2.651 1.00 96.94 268 LEU A C 1
ATOM 2235 O O . LEU A 1 268 ? -5.902 21.712 3.526 1.00 96.94 268 LEU A O 1
ATOM 2239 N N . ARG A 1 269 ? -7.244 22.424 1.866 1.00 96.56 269 ARG A N 1
ATOM 2240 C CA . ARG A 1 269 ? -6.885 23.845 2.013 1.00 96.56 269 ARG A CA 1
ATOM 2241 C C . ARG A 1 269 ? -7.333 24.414 3.353 1.00 96.56 269 ARG A C 1
ATOM 2243 O O . ARG A 1 269 ? -6.601 25.201 3.941 1.00 96.56 269 ARG A O 1
ATOM 2250 N N . GLU A 1 270 ? -8.505 24.016 3.839 1.00 96.56 270 GLU A N 1
ATOM 2251 C CA . GLU A 1 270 ? -8.980 24.413 5.165 1.00 96.56 270 GLU A CA 1
ATOM 2252 C C . GLU A 1 270 ? -8.104 23.816 6.276 1.00 96.56 270 GLU A C 1
ATOM 2254 O O . GLU A 1 270 ? -7.669 24.538 7.169 1.00 96.56 270 GLU A O 1
ATOM 2259 N N . ALA A 1 271 ? -7.768 22.526 6.186 1.00 96.00 271 ALA A N 1
ATOM 2260 C CA . ALA A 1 271 ? -6.871 21.871 7.138 1.00 96.00 271 ALA A CA 1
ATOM 2261 C C . ALA A 1 271 ? -5.462 22.493 7.136 1.00 96.00 271 ALA A C 1
ATOM 2263 O O . ALA A 1 271 ? -4.851 22.642 8.194 1.00 96.00 271 ALA A O 1
ATOM 2264 N N . ASP A 1 272 ? -4.955 22.888 5.965 1.00 95.19 272 ASP A N 1
ATOM 2265 C CA . ASP A 1 272 ? -3.683 23.603 5.836 1.00 95.19 272 ASP A CA 1
ATOM 2266 C C . ASP A 1 272 ? -3.756 25.006 6.441 1.00 95.19 272 ASP A C 1
ATOM 2268 O O . ASP A 1 272 ? -2.843 25.397 7.161 1.00 95.19 272 ASP A O 1
ATOM 2272 N N . ALA A 1 273 ? -4.853 25.740 6.227 1.00 95.44 273 ALA A N 1
ATOM 2273 C CA . ALA A 1 273 ? -5.063 27.045 6.850 1.00 95.44 273 ALA A CA 1
ATOM 2274 C C . ALA A 1 273 ? -5.105 26.939 8.383 1.00 95.44 273 ALA A C 1
ATOM 2276 O O . ALA A 1 273 ? -4.463 27.731 9.064 1.00 95.44 273 ALA A O 1
ATOM 2277 N N . GLN A 1 274 ? -5.771 25.915 8.929 1.00 93.88 274 GLN A N 1
ATOM 2278 C CA . GLN A 1 274 ? -5.794 25.642 10.373 1.00 93.88 274 GLN A CA 1
ATOM 2279 C C . GLN A 1 274 ? -4.410 25.269 10.937 1.00 93.88 274 GLN A C 1
ATOM 2281 O O . GLN A 1 274 ? -4.126 25.538 12.103 1.00 93.88 274 GLN A O 1
ATOM 2286 N N . LEU A 1 275 ? -3.539 24.647 10.133 1.00 91.38 275 LEU A N 1
ATOM 2287 C CA . LEU A 1 275 ? -2.153 24.342 10.512 1.00 91.38 275 LEU A CA 1
ATOM 2288 C C . LEU A 1 275 ? -1.230 25.564 10.404 1.00 91.38 275 LEU A C 1
ATOM 2290 O O . LEU A 1 275 ? -0.290 25.688 11.194 1.00 91.38 275 LEU A O 1
ATOM 2294 N N . GLU A 1 276 ? -1.469 26.432 9.418 1.00 89.38 276 GLU A N 1
ATOM 2295 C CA . GLU A 1 276 ? -0.700 27.655 9.187 1.00 89.38 276 GLU A CA 1
ATOM 2296 C C . GLU A 1 276 ? -1.109 28.803 10.094 1.00 89.38 276 GLU A C 1
ATOM 2298 O O . GLU A 1 276 ? -0.269 29.680 10.307 1.00 89.38 276 GLU A O 1
ATOM 2303 N N . GLU A 1 277 ? -2.339 28.804 10.630 1.00 86.62 277 GLU A N 1
ATOM 2304 C CA . GLU A 1 277 ? -2.757 29.741 11.663 1.00 86.62 277 GLU A CA 1
ATOM 2305 C C . GLU A 1 277 ? -1.748 29.640 12.803 1.00 86.62 277 GLU A C 1
ATOM 2307 O O . GLU A 1 277 ? -1.717 28.671 13.574 1.00 86.62 277 GLU A O 1
ATOM 2312 N N . PRO A 1 278 ? -0.818 30.605 12.868 1.00 64.38 278 PRO A N 1
ATOM 2313 C CA . PRO A 1 278 ? 0.272 30.499 13.797 1.00 64.38 278 PRO A CA 1
ATOM 2314 C C . PRO A 1 278 ? -0.389 30.558 15.166 1.00 64.38 278 PRO A C 1
ATOM 2316 O O . PRO A 1 278 ? -1.299 31.362 15.363 1.00 64.38 278 PRO A O 1
ATOM 2319 N N . LYS A 1 279 ? 0.057 29.716 16.102 1.00 66.31 279 LYS A N 1
ATOM 2320 C CA . LYS A 1 279 ? -0.311 29.766 17.527 1.00 66.31 279 LYS A CA 1
ATOM 2321 C C . LYS A 1 279 ? 0.102 31.117 18.136 1.00 66.31 279 LYS A C 1
ATOM 2323 O O . LYS A 1 279 ? 0.994 31.186 18.973 1.00 66.31 279 LYS A O 1
ATOM 2328 N N . LYS A 1 280 ? -0.454 32.217 17.634 1.00 63.50 280 LYS A N 1
ATOM 2329 C CA . LYS A 1 280 ? 0.009 33.585 17.839 1.00 63.50 280 LYS A CA 1
ATOM 2330 C C . LYS A 1 280 ? -0.569 34.198 19.101 1.00 63.50 280 LYS A C 1
ATOM 2332 O O . LYS A 1 280 ? -0.095 35.263 19.470 1.00 63.50 280 LYS A O 1
ATOM 2337 N N . GLU A 1 281 ? -1.514 33.560 19.792 1.00 56.50 281 GLU A N 1
ATOM 2338 C CA . GLU A 1 281 ? -2.224 34.247 20.882 1.00 56.50 281 GLU A CA 1
ATOM 2339 C C . GLU A 1 281 ? -2.399 33.488 22.200 1.00 56.50 281 GLU A C 1
ATOM 2341 O O . GLU A 1 281 ? -2.928 34.066 23.144 1.00 56.50 281 GLU A O 1
ATOM 2346 N N . SER A 1 282 ? -1.851 32.281 22.361 1.00 62.28 282 SER A N 1
ATOM 2347 C CA . SER A 1 282 ? -1.754 31.659 23.689 1.00 62.28 282 SER A CA 1
ATOM 2348 C C . SER A 1 282 ? -0.291 31.429 24.073 1.00 62.28 282 SER A C 1
ATOM 2350 O O . SER A 1 282 ? 0.342 30.490 23.599 1.00 62.28 282 SER A O 1
ATOM 2352 N N . ASP A 1 283 ? 0.208 32.297 24.955 1.00 54.91 283 ASP A N 1
ATOM 2353 C CA . ASP A 1 283 ? 1.373 32.102 25.834 1.00 54.91 283 ASP A CA 1
ATOM 2354 C C . ASP A 1 283 ? 2.762 32.576 25.368 1.00 54.91 283 ASP A C 1
ATOM 2356 O O . ASP A 1 283 ? 3.663 31.810 25.038 1.00 54.91 283 ASP A O 1
ATOM 2360 N N . VAL A 1 284 ? 2.998 33.884 25.546 1.00 54.72 284 VAL A N 1
ATOM 2361 C CA . VAL A 1 284 ? 4.322 34.427 25.940 1.00 54.72 284 VAL A CA 1
ATOM 2362 C C . VAL A 1 284 ? 4.274 35.062 27.349 1.00 54.72 284 VAL A C 1
ATOM 2364 O O . VAL A 1 284 ? 5.202 35.753 27.762 1.00 54.72 284 VAL A O 1
ATOM 2367 N N . LYS A 1 285 ? 3.218 34.845 28.152 1.00 56.44 285 LYS A N 1
ATOM 2368 C CA . LYS A 1 285 ? 3.130 35.443 29.508 1.00 56.44 285 LYS A CA 1
ATOM 2369 C C . LYS A 1 285 ? 2.979 34.487 30.685 1.00 56.44 285 LYS A C 1
ATOM 2371 O O . LYS A 1 285 ? 3.134 34.929 31.822 1.00 56.44 285 LYS A O 1
ATOM 2376 N N . THR A 1 286 ? 2.820 33.199 30.455 1.00 57.09 286 THR A N 1
ATOM 2377 C CA . THR A 1 286 ? 2.828 32.175 31.502 1.00 57.09 286 THR A CA 1
ATOM 2378 C C . THR A 1 286 ? 4.086 31.318 31.332 1.00 57.09 286 THR A C 1
ATOM 2380 O O . THR A 1 286 ? 4.471 30.959 30.230 1.00 57.09 286 THR A O 1
ATOM 2383 N N . ASP A 1 287 ? 4.790 31.071 32.438 1.00 54.81 287 ASP A N 1
ATOM 2384 C CA . ASP A 1 287 ? 5.847 30.052 32.586 1.00 54.81 287 ASP A CA 1
ATOM 2385 C C . ASP A 1 287 ? 7.330 30.362 32.343 1.00 54.81 287 ASP A C 1
ATOM 2387 O O . ASP A 1 287 ? 8.170 29.476 32.520 1.00 54.81 287 ASP A O 1
ATOM 2391 N N . VAL A 1 288 ? 7.742 31.628 32.217 1.00 57.00 288 VAL A N 1
ATOM 2392 C CA . VAL A 1 288 ? 9.164 31.960 32.489 1.00 57.00 288 VAL A CA 1
ATOM 2393 C C . VAL A 1 288 ? 9.528 31.681 33.964 1.00 57.00 288 VAL A C 1
ATOM 2395 O O . VAL A 1 288 ? 10.677 31.374 34.271 1.00 57.00 288 VAL A O 1
ATOM 2398 N N . LYS A 1 289 ? 8.565 31.705 34.902 1.00 56.09 289 LYS A N 1
ATOM 2399 C CA . LYS A 1 289 ? 8.806 31.355 36.320 1.00 56.09 289 LYS A CA 1
ATOM 2400 C C . LYS A 1 289 ? 8.893 29.844 36.581 1.00 56.09 289 LYS A C 1
ATOM 2402 O O . LYS A 1 289 ? 9.735 29.442 37.382 1.00 56.09 289 LYS A O 1
ATOM 2407 N N . ALA A 1 290 ? 8.097 29.016 35.901 1.00 56.59 290 ALA A N 1
ATOM 2408 C CA . ALA A 1 290 ? 8.109 27.563 36.094 1.00 56.59 290 ALA A CA 1
ATOM 2409 C C . ALA A 1 290 ? 9.371 26.921 35.492 1.00 56.59 290 ALA A C 1
ATOM 2411 O O . ALA A 1 290 ? 10.028 26.106 36.143 1.00 56.59 290 ALA A O 1
ATOM 2412 N N . VAL A 1 291 ? 9.799 27.382 34.310 1.00 58.47 291 VAL A N 1
ATOM 2413 C CA . VAL A 1 291 ? 11.050 26.918 33.686 1.00 58.47 291 VAL A CA 1
ATOM 2414 C C . VAL A 1 291 ? 12.276 27.350 34.504 1.00 58.47 291 VAL A C 1
ATOM 2416 O O . VAL A 1 291 ? 13.217 26.572 34.664 1.00 58.47 291 VAL A O 1
ATOM 2419 N N . LYS A 1 292 ? 12.256 28.545 35.115 1.00 59.31 292 LYS A N 1
ATOM 2420 C CA . LYS A 1 292 ? 13.356 29.026 35.971 1.00 59.31 292 LYS A CA 1
ATOM 2421 C C . LYS A 1 292 ? 13.448 28.276 37.310 1.00 59.31 292 LYS A C 1
ATOM 2423 O O . LYS A 1 292 ? 14.556 28.086 37.805 1.00 59.31 292 LYS A O 1
ATOM 2428 N N . MET A 1 293 ? 12.331 27.790 37.865 1.00 60.78 293 MET A N 1
ATOM 2429 C CA . MET A 1 293 ? 12.350 26.888 39.030 1.00 60.78 293 MET A CA 1
ATOM 2430 C C . MET A 1 293 ? 12.823 25.473 38.672 1.00 60.78 293 MET A C 1
ATOM 2432 O O . MET A 1 293 ? 13.616 24.897 39.414 1.00 60.78 293 MET A O 1
ATOM 2436 N N . ALA A 1 294 ? 12.423 24.925 37.521 1.00 55.00 294 ALA A N 1
ATOM 2437 C CA . ALA A 1 294 ? 12.866 23.597 37.091 1.00 55.00 294 ALA A CA 1
ATOM 2438 C C . ALA A 1 294 ? 14.373 23.544 36.762 1.00 55.00 294 ALA A C 1
ATOM 2440 O O . ALA A 1 294 ? 15.027 22.526 37.008 1.00 55.00 294 ALA A O 1
ATOM 2441 N N . LEU A 1 295 ? 14.953 24.646 36.265 1.00 55.47 295 LEU A N 1
ATOM 2442 C CA . LEU A 1 295 ? 16.397 24.734 36.018 1.00 55.47 295 LEU A CA 1
ATOM 2443 C C . LEU A 1 295 ? 17.217 24.825 37.320 1.00 55.47 295 LEU A C 1
ATOM 2445 O O . LEU A 1 295 ? 18.300 24.251 37.397 1.00 55.47 295 LEU A O 1
ATOM 2449 N N . ALA A 1 296 ? 16.686 25.483 38.358 1.00 54.56 296 ALA A N 1
ATOM 2450 C CA . ALA A 1 296 ? 17.342 25.598 39.664 1.00 54.56 296 ALA A CA 1
ATOM 2451 C C . ALA A 1 296 ? 17.356 24.273 40.453 1.00 54.56 296 ALA A C 1
ATOM 2453 O O . ALA A 1 296 ? 18.266 24.031 41.243 1.00 54.56 296 ALA A O 1
ATOM 2454 N N . VAL A 1 297 ? 16.387 23.381 40.216 1.00 60.50 297 VAL A N 1
ATOM 2455 C CA . VAL A 1 297 ? 16.351 22.051 40.852 1.00 60.50 297 VAL A CA 1
ATOM 2456 C C . VAL A 1 297 ? 17.332 21.076 40.186 1.00 60.50 297 VAL A C 1
ATOM 2458 O O . VAL A 1 297 ? 17.910 20.229 40.865 1.00 60.50 297 VAL A O 1
ATOM 2461 N N . LYS A 1 298 ? 17.610 21.222 38.882 1.00 53.81 298 LYS A N 1
ATOM 2462 C CA . LYS A 1 298 ? 18.619 20.399 38.190 1.00 53.81 298 LYS A CA 1
ATOM 2463 C C . LYS A 1 298 ? 20.064 20.765 38.544 1.00 53.81 298 LYS A C 1
ATOM 2465 O O . LYS A 1 298 ? 20.906 19.876 38.533 1.00 53.81 298 LYS A O 1
ATOM 2470 N N . SER A 1 299 ? 20.359 22.011 38.928 1.00 51.25 299 SER A N 1
ATOM 2471 C CA . SER A 1 299 ? 21.720 22.396 39.343 1.00 51.25 299 SER A CA 1
ATOM 2472 C C . SER A 1 299 ? 22.108 21.928 40.755 1.00 51.25 299 SER A C 1
ATOM 2474 O O . SER A 1 299 ? 23.248 22.125 41.161 1.00 51.25 299 SER A O 1
ATOM 2476 N N . ALA A 1 300 ? 21.189 21.325 41.518 1.00 52.69 300 ALA A N 1
ATOM 2477 C CA . ALA A 1 300 ? 21.451 20.832 42.875 1.00 52.69 300 ALA A CA 1
ATOM 2478 C C . ALA A 1 300 ? 21.791 19.327 42.942 1.00 52.69 300 ALA A C 1
ATOM 2480 O O . ALA A 1 300 ? 22.056 18.813 44.027 1.00 52.69 300 ALA A O 1
ATOM 2481 N N . LEU A 1 301 ? 21.790 18.615 41.807 1.00 48.75 301 LEU A N 1
ATOM 2482 C CA . LEU A 1 301 ? 21.943 17.152 41.745 1.00 48.75 301 LEU A CA 1
ATOM 2483 C C . LEU A 1 301 ? 23.187 16.666 40.981 1.00 48.75 301 LEU A C 1
ATOM 2485 O O . LEU A 1 301 ? 23.289 15.475 40.688 1.00 48.75 301 LEU A O 1
ATOM 2489 N N . ASP A 1 302 ? 24.161 17.542 40.717 1.00 43.31 302 ASP A N 1
ATOM 2490 C CA . ASP A 1 302 ? 25.433 17.121 40.125 1.00 43.31 302 ASP A CA 1
ATOM 2491 C C . ASP A 1 302 ? 26.347 16.460 41.166 1.00 43.31 302 ASP A C 1
ATOM 2493 O O . ASP A 1 302 ? 27.102 17.079 41.922 1.00 43.31 302 ASP A O 1
ATOM 2497 N N . VAL A 1 303 ? 26.250 15.131 41.173 1.00 46.19 303 VAL A N 1
ATOM 2498 C CA . VAL A 1 303 ? 27.211 14.205 41.756 1.00 46.19 303 VAL A CA 1
ATOM 2499 C C . VAL A 1 303 ? 28.551 14.366 41.042 1.00 46.19 303 VAL A C 1
ATOM 2501 O O . VAL A 1 303 ? 28.696 14.180 39.838 1.00 46.19 303 VAL A O 1
ATOM 2504 N N . LYS A 1 304 ? 29.549 14.687 41.858 1.00 46.19 304 LYS A N 1
ATOM 2505 C CA . LYS A 1 304 ? 30.967 14.876 41.562 1.00 46.19 304 LYS A CA 1
ATOM 2506 C C . LYS A 1 304 ? 31.583 13.642 40.880 1.00 46.19 304 LYS A C 1
ATOM 2508 O O . LYS A 1 304 ? 32.137 12.776 41.554 1.00 46.19 304 LYS A O 1
ATOM 2513 N N . VAL A 1 305 ? 31.535 13.576 39.551 1.00 40.72 305 VAL A N 1
ATOM 2514 C CA . VAL A 1 305 ? 32.373 12.667 38.754 1.00 40.72 305 VAL A CA 1
ATOM 2515 C C . VAL A 1 305 ? 33.614 13.439 38.315 1.00 40.72 305 VAL A C 1
ATOM 2517 O O . VAL A 1 305 ? 33.541 14.373 37.523 1.00 40.72 305 VAL A O 1
ATOM 2520 N N . LYS A 1 306 ? 34.764 13.068 38.885 1.00 48.38 306 LYS A N 1
ATOM 2521 C CA . LYS A 1 306 ? 36.081 13.502 38.415 1.00 48.38 306 LYS A CA 1
ATOM 2522 C C . LYS A 1 306 ? 36.384 12.798 37.094 1.00 48.38 306 LYS A C 1
ATOM 2524 O O . LYS A 1 306 ? 36.446 11.571 37.068 1.00 48.38 306 LYS A O 1
ATOM 2529 N N . SER A 1 307 ? 36.645 13.567 36.048 1.00 38.31 307 SER A N 1
ATOM 2530 C CA . SER A 1 307 ? 37.399 13.103 34.888 1.00 38.31 307 SER A CA 1
ATOM 2531 C C . SER A 1 307 ? 38.398 14.186 34.511 1.00 38.31 307 SER A C 1
ATOM 2533 O O . SER A 1 307 ? 38.009 15.279 34.097 1.00 38.31 307 SER A O 1
ATOM 2535 N N . ASP A 1 308 ? 39.667 13.862 34.720 1.00 43.81 308 ASP A N 1
ATOM 2536 C CA . ASP A 1 308 ? 40.813 14.583 34.194 1.00 43.81 308 ASP A CA 1
ATOM 2537 C C . ASP A 1 308 ? 40.957 14.327 32.677 1.00 43.81 308 ASP A C 1
ATOM 2539 O O . ASP A 1 308 ? 40.408 13.366 32.134 1.00 43.81 308 ASP A O 1
ATOM 2543 N N . ASP A 1 309 ? 41.744 15.198 32.045 1.00 45.16 309 ASP A N 1
ATOM 2544 C CA . ASP A 1 309 ? 42.304 15.147 30.687 1.00 45.16 309 ASP A CA 1
ATOM 2545 C C . ASP A 1 309 ? 41.498 15.752 29.526 1.00 45.16 309 ASP A C 1
ATOM 2547 O O . ASP A 1 309 ? 40.864 15.103 28.693 1.00 45.16 309 ASP A O 1
ATOM 2551 N N . ALA A 1 310 ? 41.679 17.071 29.415 1.00 40.28 310 ALA A N 1
ATOM 2552 C CA . ALA A 1 310 ? 41.444 17.874 28.230 1.00 40.28 310 ALA A CA 1
ATOM 2553 C C . ALA A 1 310 ? 42.540 17.646 27.167 1.00 40.28 310 ALA A C 1
ATOM 2555 O O . ALA A 1 310 ? 43.711 17.971 27.372 1.00 40.28 310 ALA A O 1
ATOM 2556 N N . LYS A 1 311 ? 42.141 17.182 25.977 1.00 48.53 311 LYS A N 1
ATOM 2557 C CA . LYS A 1 311 ? 42.888 17.380 24.725 1.00 48.53 311 LYS A CA 1
ATOM 2558 C C . LYS A 1 311 ? 41.972 18.048 23.707 1.00 48.53 311 LYS A C 1
ATOM 2560 O O . LYS A 1 311 ? 41.014 17.460 23.217 1.00 48.53 311 LYS A O 1
ATOM 2565 N N . SER A 1 312 ? 42.276 19.306 23.425 1.00 39.06 312 SER A N 1
ATOM 2566 C CA . SER A 1 312 ? 41.627 20.162 22.441 1.00 39.06 312 SER A CA 1
ATOM 2567 C C . SER A 1 312 ? 41.888 19.654 21.019 1.00 39.06 312 SER A C 1
ATOM 2569 O O . SER A 1 312 ? 43.010 19.714 20.520 1.00 39.06 312 SER A O 1
ATOM 2571 N N . ILE A 1 313 ? 40.837 19.178 20.347 1.00 35.25 313 ILE A N 1
ATOM 2572 C CA . ILE A 1 313 ? 40.841 18.932 18.901 1.00 35.25 313 ILE A CA 1
ATOM 2573 C C . ILE A 1 313 ? 40.119 20.102 18.233 1.00 35.25 313 ILE A C 1
ATOM 2575 O O . ILE A 1 313 ? 38.922 20.314 18.416 1.00 35.25 313 ILE A O 1
ATOM 2579 N N . LYS A 1 314 ? 40.893 20.880 17.478 1.00 40.06 314 LYS A N 1
ATOM 2580 C CA . LYS A 1 314 ? 40.450 21.974 16.614 1.00 40.06 314 LYS A CA 1
ATOM 2581 C C . LYS A 1 314 ? 39.835 21.349 15.356 1.00 40.06 314 LYS A C 1
ATOM 2583 O O . LYS A 1 314 ? 40.555 20.745 14.569 1.00 40.06 314 LYS A O 1
ATOM 2588 N N . ILE A 1 315 ? 38.516 21.443 15.196 1.00 34.56 315 ILE A N 1
ATOM 2589 C CA . ILE A 1 315 ? 37.810 20.967 13.998 1.00 34.56 315 ILE A CA 1
ATOM 2590 C C . ILE A 1 315 ? 37.704 22.140 13.019 1.00 34.56 315 ILE A C 1
ATOM 2592 O O . ILE A 1 315 ? 36.885 23.038 13.193 1.00 34.56 315 ILE A O 1
ATOM 2596 N N . GLU A 1 316 ? 38.576 22.137 12.012 1.00 31.64 316 GLU A N 1
ATOM 2597 C CA . GLU A 1 316 ? 38.405 22.893 10.770 1.00 31.64 316 GLU A CA 1
ATOM 2598 C C . GLU A 1 316 ? 37.412 22.148 9.872 1.00 31.64 316 GLU A C 1
ATOM 2600 O O . GLU A 1 316 ? 37.528 20.940 9.667 1.00 31.64 316 GLU A O 1
ATOM 2605 N N . VAL A 1 317 ? 36.424 22.874 9.353 1.00 40.25 317 VAL A N 1
ATOM 2606 C CA . VAL A 1 317 ? 35.409 22.373 8.419 1.00 40.25 317 VAL A CA 1
ATOM 2607 C C . VAL A 1 317 ? 35.971 22.456 6.993 1.00 40.25 317 VAL A C 1
ATOM 2609 O O . VAL A 1 317 ? 36.207 23.574 6.528 1.00 40.25 317 VAL A O 1
ATOM 2612 N N . PRO A 1 318 ? 36.162 21.341 6.258 1.00 36.56 318 PRO A N 1
ATOM 2613 C CA . PRO A 1 318 ? 36.542 21.392 4.853 1.00 36.56 318 PRO A CA 1
ATOM 2614 C C . PRO A 1 318 ? 35.306 21.334 3.944 1.00 36.56 318 PRO A C 1
ATOM 2616 O O . PRO A 1 318 ? 34.439 20.470 4.080 1.00 36.56 318 PRO A O 1
ATOM 2619 N N . LEU A 1 319 ? 35.268 22.251 2.978 1.00 46.56 319 LEU A N 1
ATOM 2620 C CA . LEU A 1 319 ? 34.360 22.249 1.828 1.00 46.56 319 LEU A CA 1
ATOM 2621 C C . LEU A 1 319 ? 34.556 20.985 0.959 1.00 46.56 319 LEU A C 1
ATOM 2623 O O . LEU A 1 319 ? 35.692 20.530 0.799 1.00 46.56 319 LEU A O 1
ATOM 2627 N N . PRO A 1 320 ? 33.495 20.433 0.337 1.00 43.72 320 PRO A N 1
ATOM 2628 C CA . PRO A 1 320 ? 33.595 19.209 -0.451 1.00 43.72 320 PRO A CA 1
ATOM 2629 C C . PRO A 1 320 ? 34.210 19.478 -1.833 1.00 43.72 320 PRO A C 1
ATOM 2631 O O . PRO A 1 320 ? 33.542 19.901 -2.778 1.00 43.72 320 PRO A O 1
ATOM 2634 N N . GLY A 1 321 ? 35.509 19.201 -1.945 1.00 34.88 321 GLY A N 1
ATOM 2635 C CA . GLY A 1 321 ? 36.224 19.062 -3.208 1.00 34.88 321 GLY A CA 1
ATOM 2636 C C . GLY A 1 321 ? 35.988 17.687 -3.839 1.00 34.88 321 GLY A C 1
ATOM 2637 O O . GLY A 1 321 ? 36.060 16.658 -3.171 1.00 34.88 321 GLY A O 1
ATOM 2638 N N . LYS A 1 322 ? 35.710 17.690 -5.146 1.00 47.69 322 LYS A N 1
ATOM 2639 C CA . LYS A 1 322 ? 35.643 16.513 -6.022 1.00 47.69 322 LYS A CA 1
ATOM 2640 C C . LYS A 1 322 ? 36.926 15.682 -5.927 1.00 47.69 322 LYS A C 1
ATOM 2642 O O . LYS A 1 322 ? 38.009 16.211 -6.169 1.00 47.69 322 LYS A O 1
ATOM 2647 N N . SER A 1 323 ? 36.785 14.376 -5.731 1.00 35.34 323 SER A N 1
ATOM 2648 C CA . SER A 1 323 ? 37.812 13.397 -6.087 1.00 35.34 323 SER A CA 1
ATOM 2649 C C . SER A 1 323 ? 37.206 12.249 -6.913 1.00 35.34 323 SER A C 1
ATOM 2651 O O . SER A 1 323 ? 36.012 11.960 -6.782 1.00 35.34 323 SER A O 1
ATOM 2653 N N . PRO A 1 324 ? 37.984 11.652 -7.836 1.00 37.84 324 PRO A N 1
ATOM 2654 C CA . PRO A 1 324 ? 37.500 10.689 -8.815 1.00 37.84 324 PRO A CA 1
ATOM 2655 C C . PRO A 1 324 ? 37.494 9.269 -8.235 1.00 37.84 324 PRO A C 1
ATOM 2657 O O . PRO A 1 324 ? 38.455 8.845 -7.598 1.00 37.84 324 PRO A O 1
ATOM 2660 N N . ILE A 1 325 ? 36.410 8.533 -8.478 1.00 41.28 325 ILE A N 1
ATOM 2661 C CA . ILE A 1 325 ? 36.270 7.120 -8.108 1.00 41.28 325 ILE A CA 1
ATOM 2662 C C . ILE A 1 325 ? 36.965 6.263 -9.185 1.00 41.28 325 ILE A C 1
ATOM 2664 O O . ILE A 1 325 ? 36.608 6.404 -10.358 1.00 41.28 325 ILE A O 1
ATOM 2668 N N . PRO A 1 326 ? 37.912 5.372 -8.833 1.00 39.41 326 PRO A N 1
ATOM 2669 C CA . PRO A 1 326 ? 38.427 4.353 -9.743 1.00 39.41 326 PRO A CA 1
ATOM 2670 C C . PRO A 1 326 ? 37.360 3.271 -9.950 1.00 39.41 326 PRO A C 1
ATOM 2672 O O . PRO A 1 326 ? 36.809 2.745 -8.983 1.00 39.41 326 PRO A O 1
ATOM 2675 N N . GLN A 1 327 ? 37.047 2.963 -11.207 1.00 39.75 327 GLN A N 1
ATOM 2676 C CA . GLN A 1 327 ? 36.184 1.843 -11.573 1.00 39.75 327 GLN A CA 1
ATOM 2677 C C . GLN A 1 327 ? 37.044 0.595 -11.771 1.00 39.75 327 GLN A C 1
ATOM 2679 O O . GLN A 1 327 ? 37.783 0.523 -12.749 1.00 39.75 327 GLN A O 1
ATOM 2684 N N . ASP A 1 328 ? 36.900 -0.383 -10.881 1.00 39.31 328 ASP A N 1
ATOM 2685 C CA . ASP A 1 328 ? 37.270 -1.767 -11.176 1.00 39.31 328 ASP A CA 1
ATOM 2686 C C . ASP A 1 328 ? 36.027 -2.525 -11.685 1.00 39.31 328 ASP A C 1
ATOM 2688 O O . ASP A 1 328 ? 34.917 -2.299 -11.184 1.00 39.31 328 ASP A O 1
ATOM 2692 N N . PRO A 1 329 ? 36.174 -3.411 -12.685 1.00 42.47 329 PRO A N 1
ATOM 2693 C CA . PRO A 1 329 ? 35.065 -4.158 -13.262 1.00 42.47 329 PRO A CA 1
ATOM 2694 C C . PRO A 1 329 ? 34.646 -5.312 -12.340 1.00 42.47 329 PRO A C 1
ATOM 2696 O O . PRO A 1 329 ? 35.447 -6.177 -11.992 1.00 42.47 329 PRO A O 1
ATOM 2699 N N . ILE A 1 330 ? 33.368 -5.335 -11.959 1.00 36.31 330 ILE A N 1
ATOM 2700 C CA . ILE A 1 330 ? 32.737 -6.468 -11.276 1.00 36.31 330 ILE A CA 1
ATOM 2701 C C . ILE A 1 330 ? 32.080 -7.343 -12.346 1.00 36.31 330 ILE A C 1
ATOM 2703 O O . ILE A 1 330 ? 31.072 -6.950 -12.935 1.00 36.31 330 ILE A O 1
ATOM 2707 N N . ASP A 1 331 ? 32.642 -8.530 -12.571 1.00 36.28 331 ASP A N 1
ATOM 2708 C CA . ASP A 1 331 ? 32.015 -9.598 -13.349 1.00 36.28 331 ASP A CA 1
ATOM 2709 C C . ASP A 1 331 ? 30.809 -10.155 -12.579 1.00 36.28 331 ASP A C 1
ATOM 2711 O O . ASP A 1 331 ? 30.944 -10.807 -11.539 1.00 36.28 331 ASP A O 1
ATOM 2715 N N . ILE A 1 332 ? 29.607 -9.885 -13.089 1.00 38.56 332 ILE A N 1
ATOM 2716 C CA . ILE A 1 332 ? 28.354 -10.451 -12.583 1.00 38.56 332 ILE A CA 1
ATOM 2717 C C . ILE A 1 332 ? 28.073 -11.726 -13.380 1.00 38.56 332 ILE A C 1
ATOM 2719 O O . ILE A 1 332 ? 27.766 -11.675 -14.569 1.00 38.56 332 ILE A O 1
ATOM 2723 N N . ALA A 1 333 ? 28.191 -12.871 -12.711 1.00 36.44 333 ALA A N 1
ATOM 2724 C CA . ALA A 1 333 ? 27.785 -14.164 -13.241 1.00 36.44 333 ALA A CA 1
ATOM 2725 C C . ALA A 1 333 ? 26.250 -14.256 -13.337 1.00 36.44 333 ALA A C 1
ATOM 2727 O O . ALA A 1 333 ? 25.542 -13.975 -12.369 1.00 36.44 333 ALA A O 1
ATOM 2728 N N . ASP A 1 334 ? 25.764 -14.674 -14.508 1.00 34.78 334 ASP A N 1
ATOM 2729 C CA . ASP A 1 334 ? 24.363 -14.979 -14.803 1.00 34.78 334 ASP A CA 1
ATOM 2730 C C . ASP A 1 334 ? 23.860 -16.160 -13.955 1.00 34.78 334 ASP A C 1
ATOM 2732 O O . ASP A 1 334 ? 24.274 -17.304 -14.156 1.00 34.78 334 ASP A O 1
ATOM 2736 N N . ASP A 1 335 ? 22.919 -15.897 -13.044 1.00 36.50 335 ASP A N 1
ATOM 2737 C CA . ASP A 1 335 ? 22.169 -16.930 -12.325 1.00 36.50 335 ASP A CA 1
ATOM 2738 C C . ASP A 1 335 ? 20.747 -17.040 -12.898 1.00 36.50 335 ASP A C 1
ATOM 2740 O O . ASP A 1 335 ? 19.837 -16.255 -12.610 1.00 36.50 335 ASP A O 1
ATOM 2744 N N . SER A 1 336 ? 20.564 -18.016 -13.787 1.00 39.25 336 SER A N 1
ATOM 2745 C CA . SER A 1 336 ? 19.291 -18.333 -14.425 1.00 39.25 336 SER A CA 1
ATOM 2746 C C . SER A 1 336 ? 18.409 -19.160 -13.485 1.00 39.25 336 SER A C 1
ATOM 2748 O O . SER A 1 336 ? 18.460 -20.394 -13.492 1.00 39.25 336 SER A O 1
ATOM 2750 N N . SER A 1 337 ? 17.558 -18.495 -12.703 1.00 36.41 337 SER A N 1
ATOM 2751 C CA . SER A 1 337 ? 16.513 -19.158 -11.916 1.00 36.41 337 SER A CA 1
ATOM 2752 C C . SER A 1 337 ? 15.146 -19.123 -12.610 1.00 36.41 337 SER A C 1
ATOM 2754 O O . SER A 1 337 ? 14.774 -18.217 -13.355 1.00 36.41 337 SER A O 1
ATOM 2756 N N . SER A 1 338 ? 14.431 -20.226 -12.434 1.00 38.31 338 SER A N 1
ATOM 2757 C CA . SER A 1 338 ? 13.328 -20.707 -13.253 1.00 38.31 338 SER A CA 1
ATOM 2758 C C . SER A 1 338 ? 11.982 -20.193 -12.730 1.00 38.31 338 SER A C 1
ATOM 2760 O O . SER A 1 338 ? 11.590 -20.495 -11.607 1.00 38.31 338 SER A O 1
ATOM 2762 N N . ILE A 1 339 ? 11.239 -19.461 -13.565 1.00 35.62 339 ILE A N 1
ATOM 2763 C CA . ILE A 1 339 ? 9.877 -18.993 -13.266 1.00 35.62 339 ILE A CA 1
ATOM 2764 C C . ILE A 1 339 ? 8.864 -20.131 -13.466 1.00 35.62 339 ILE A C 1
ATOM 2766 O O . ILE A 1 339 ? 8.629 -20.603 -14.582 1.00 35.62 339 ILE A O 1
ATOM 2770 N N . SER A 1 340 ? 8.226 -20.551 -12.374 1.00 31.64 340 SER A N 1
ATOM 2771 C CA . SER A 1 340 ? 7.025 -21.389 -12.369 1.00 31.64 340 SER A CA 1
ATOM 2772 C C . SER A 1 340 ? 5.788 -20.543 -12.681 1.00 31.64 340 SER A C 1
ATOM 2774 O O . SER A 1 340 ? 5.403 -19.674 -11.903 1.00 31.64 340 SER A O 1
ATOM 2776 N N . THR A 1 341 ? 5.158 -20.802 -13.826 1.00 30.53 341 THR A N 1
ATOM 2777 C CA . THR A 1 341 ? 3.916 -20.153 -14.266 1.00 30.53 341 THR A CA 1
ATOM 2778 C C . THR A 1 341 ? 2.724 -20.699 -13.471 1.00 30.53 341 THR A C 1
ATOM 2780 O O . THR A 1 341 ? 2.363 -21.864 -13.635 1.00 30.53 341 THR A O 1
ATOM 2783 N N . ILE A 1 342 ? 2.111 -19.872 -12.621 1.00 32.88 342 ILE A N 1
ATOM 2784 C CA . ILE A 1 342 ? 0.799 -20.130 -12.008 1.00 32.88 342 ILE A CA 1
ATOM 2785 C C . ILE A 1 342 ? -0.253 -19.445 -12.891 1.00 32.88 342 ILE A C 1
ATOM 2787 O O . ILE A 1 342 ? -0.164 -18.248 -13.153 1.00 32.88 342 ILE A O 1
ATOM 2791 N N . SER A 1 343 ? -1.195 -20.236 -13.408 1.00 31.75 343 SER A N 1
ATOM 2792 C CA . SER A 1 343 ? -2.331 -19.798 -14.223 1.00 31.75 343 SER A CA 1
ATOM 2793 C C . SER A 1 343 ? -3.520 -19.575 -13.298 1.00 31.75 343 SER A C 1
ATOM 2795 O O . SER A 1 343 ? -3.984 -20.540 -12.692 1.00 31.75 343 SER A O 1
ATOM 2797 N N . SER A 1 344 ? -4.010 -18.339 -13.212 1.00 35.31 344 SER A N 1
ATOM 2798 C CA . SER A 1 344 ? -5.305 -18.030 -12.606 1.00 35.31 344 SER A CA 1
ATOM 2799 C C . SER A 1 344 ? -6.162 -17.294 -13.630 1.00 35.31 344 SER A C 1
ATOM 2801 O O . SER A 1 344 ? -5.843 -16.181 -14.044 1.00 35.31 344 SER A O 1
ATOM 2803 N N . ASP A 1 345 ? -7.212 -17.992 -14.063 1.00 33.19 345 ASP A N 1
ATOM 2804 C CA . ASP A 1 345 ? -8.341 -17.486 -14.836 1.00 33.19 345 ASP A CA 1
ATOM 2805 C C . ASP A 1 345 ? -9.204 -16.594 -13.933 1.00 33.19 345 ASP A C 1
ATOM 2807 O O . ASP A 1 345 ? -9.797 -17.096 -12.982 1.00 33.19 345 ASP A O 1
ATOM 2811 N N . GLU A 1 346 ? -9.350 -15.313 -14.272 1.00 33.44 346 GLU A N 1
ATOM 2812 C CA . GLU A 1 346 ? -10.518 -14.519 -13.877 1.00 33.44 346 GLU A CA 1
ATOM 2813 C C . GLU A 1 346 ? -11.028 -13.749 -15.099 1.00 33.44 346 GLU A C 1
ATOM 2815 O O . GLU A 1 346 ? -10.398 -12.832 -15.624 1.00 33.44 346 GLU A O 1
ATOM 2820 N N . SER A 1 347 ? -12.176 -14.208 -15.597 1.00 34.72 347 SER A N 1
ATOM 2821 C CA . SER A 1 347 ? -12.919 -13.632 -16.710 1.00 34.72 347 SER A CA 1
ATOM 2822 C C . SER A 1 347 ? -14.078 -12.817 -16.146 1.00 34.72 347 SER A C 1
ATOM 2824 O O . SER A 1 347 ? -15.105 -13.381 -15.772 1.00 34.72 347 SER A O 1
ATOM 2826 N N . CYS A 1 348 ? -13.938 -11.493 -16.143 1.00 33.19 348 CYS A N 1
ATOM 2827 C CA . CYS A 1 348 ? -15.015 -10.560 -15.828 1.00 33.19 348 CYS A CA 1
ATOM 2828 C C . CYS A 1 348 ? -15.775 -10.146 -17.100 1.00 33.19 348 CYS A C 1
ATOM 2830 O O . CYS A 1 348 ? -15.168 -9.683 -18.065 1.00 33.19 348 CYS A O 1
ATOM 2832 N N . GLY A 1 349 ? -17.109 -10.230 -17.047 1.00 30.09 349 GLY A N 1
ATOM 2833 C CA . GLY A 1 349 ? -18.014 -9.356 -17.801 1.00 30.09 349 GLY A CA 1
ATOM 2834 C C . GLY A 1 349 ? -18.841 -10.006 -18.915 1.00 30.09 349 GLY A C 1
ATOM 2835 O O . GLY A 1 349 ? -18.357 -10.230 -20.022 1.00 30.09 349 GLY A O 1
ATOM 2836 N N . SER A 1 350 ? -20.145 -10.190 -18.687 1.00 32.91 350 SER A N 1
ATOM 2837 C CA . SER A 1 350 ? -21.172 -9.243 -19.175 1.00 32.91 350 SER A CA 1
ATOM 2838 C C . SER A 1 350 ? -22.603 -9.802 -19.080 1.00 32.91 350 SER A C 1
ATOM 2840 O O . SER A 1 350 ? -22.864 -10.944 -19.443 1.00 32.91 350 SER A O 1
ATOM 2842 N N . GLY A 1 351 ? -23.485 -8.927 -18.582 1.00 36.25 351 GLY A N 1
ATOM 2843 C CA . GLY A 1 351 ? -24.942 -8.816 -18.725 1.00 36.25 351 GLY A CA 1
ATOM 2844 C C . GLY A 1 351 ? -25.770 -9.950 -19.331 1.00 36.25 351 GLY A C 1
ATOM 2845 O O . GLY A 1 351 ? -25.651 -10.271 -20.511 1.00 36.25 351 GLY A O 1
ATOM 2846 N N . GLY A 1 352 ? -26.744 -10.409 -18.546 1.00 29.48 352 GLY A N 1
ATOM 2847 C CA . GLY A 1 352 ? -27.945 -11.083 -19.023 1.00 29.48 352 GLY A CA 1
ATOM 2848 C C . GLY A 1 352 ? -29.113 -10.713 -18.117 1.00 29.48 352 GLY A C 1
ATOM 2849 O O . GLY A 1 352 ? -29.125 -11.103 -16.955 1.00 29.48 352 GLY A O 1
ATOM 2850 N N . ALA A 1 353 ? -30.047 -9.924 -18.647 1.00 41.94 353 ALA A N 1
ATOM 2851 C CA . ALA A 1 353 ? -31.351 -9.684 -18.049 1.00 41.94 353 ALA A CA 1
ATOM 2852 C C . ALA A 1 353 ? -32.104 -11.015 -17.917 1.00 41.94 353 ALA A C 1
ATOM 2854 O O . ALA A 1 353 ? -32.176 -11.775 -18.885 1.00 41.94 353 ALA A O 1
ATOM 2855 N N . ILE A 1 354 ? -32.641 -11.291 -16.731 1.00 33.12 354 ILE A N 1
ATOM 2856 C CA . ILE A 1 354 ? -33.585 -12.382 -16.495 1.00 33.12 354 ILE A CA 1
ATOM 2857 C C . ILE A 1 354 ? -34.760 -11.769 -15.737 1.00 33.12 354 ILE A C 1
ATOM 2859 O O . ILE A 1 354 ? -34.665 -11.511 -14.540 1.00 33.12 354 ILE A O 1
ATOM 2863 N N . ASP A 1 355 ? -35.831 -11.506 -16.485 1.00 42.97 355 ASP A N 1
ATOM 2864 C CA . ASP A 1 355 ? -37.201 -11.569 -15.983 1.00 42.97 355 ASP A CA 1
ATOM 2865 C C . ASP A 1 355 ? -37.436 -12.982 -15.451 1.00 42.97 355 ASP A C 1
ATOM 2867 O O . ASP A 1 355 ? -37.225 -13.947 -16.189 1.00 42.97 355 ASP A O 1
ATOM 2871 N N . LEU A 1 356 ? -37.891 -13.106 -14.207 1.00 52.09 356 LEU A N 1
ATOM 2872 C CA . LEU A 1 356 ? -38.725 -14.230 -13.800 1.00 52.09 356 LEU A CA 1
ATOM 2873 C C . LEU A 1 356 ? -39.527 -13.833 -12.557 1.00 52.09 356 LEU A C 1
ATOM 2875 O O . LEU A 1 356 ? -39.000 -13.744 -11.448 1.00 52.09 356 LEU A O 1
ATOM 2879 N N . GLU A 1 357 ? -40.813 -13.592 -12.784 1.00 50.44 357 GLU A N 1
ATOM 2880 C CA . GLU A 1 357 ? -41.847 -13.770 -11.776 1.00 50.44 357 GLU A CA 1
ATOM 2881 C C . GLU A 1 357 ? -41.799 -15.213 -11.254 1.00 50.44 357 GLU A C 1
ATOM 2883 O O . GLU A 1 357 ? -41.683 -16.138 -12.056 1.00 50.44 357 GLU A O 1
ATOM 2888 N N . ASP A 1 358 ? -41.873 -15.415 -9.939 1.00 38.88 358 ASP A N 1
ATOM 2889 C CA . ASP A 1 358 ? -42.992 -16.146 -9.334 1.00 38.88 358 ASP A CA 1
ATOM 2890 C C . ASP A 1 358 ? -42.933 -16.038 -7.804 1.00 38.88 358 ASP A C 1
ATOM 2892 O O . ASP A 1 358 ? -41.881 -16.186 -7.176 1.00 38.88 358 ASP A O 1
ATOM 2896 N N . SER A 1 359 ? -44.089 -15.762 -7.213 1.00 46.75 359 SER A N 1
ATOM 2897 C CA . SER A 1 359 ? -44.291 -15.691 -5.765 1.00 46.75 359 SER A CA 1
ATOM 2898 C C . SER A 1 359 ? -44.344 -17.098 -5.157 1.00 46.75 359 SER A C 1
ATOM 2900 O O . SER A 1 359 ? -44.711 -18.063 -5.825 1.00 46.75 359 SER A O 1
ATOM 2902 N N . PRO A 1 360 ? -44.117 -17.227 -3.841 1.00 48.41 360 PRO A N 1
ATOM 2903 C CA . PRO A 1 360 ? -45.274 -17.655 -3.062 1.00 48.41 360 PRO A CA 1
ATOM 2904 C C . PRO A 1 360 ? -45.463 -16.876 -1.759 1.00 48.41 360 PRO A C 1
ATOM 2906 O O . PRO A 1 360 ? -44.591 -16.786 -0.900 1.00 48.41 360 PRO A O 1
ATOM 2909 N N . SER A 1 361 ? -46.698 -16.392 -1.641 1.00 45.12 361 SER A N 1
ATOM 2910 C CA . SER A 1 361 ? -47.433 -16.083 -0.419 1.00 45.12 361 SER A CA 1
ATOM 2911 C C . SER A 1 361 ? -47.163 -17.098 0.699 1.00 45.12 361 SER A C 1
ATOM 2913 O O . SER A 1 361 ? -47.461 -18.286 0.557 1.00 45.12 361 SER A O 1
ATOM 2915 N N . VAL A 1 362 ? -46.666 -16.609 1.839 1.00 45.66 362 VAL A N 1
ATOM 2916 C CA . VAL A 1 362 ? -46.746 -17.305 3.127 1.00 45.66 362 VAL A CA 1
ATOM 2917 C C . VAL A 1 362 ? -47.275 -16.325 4.170 1.00 45.66 362 VAL A C 1
ATOM 2919 O O . VAL A 1 362 ? -46.548 -15.492 4.694 1.00 45.66 362 VAL A O 1
ATOM 2922 N N . LYS A 1 363 ? -48.592 -16.442 4.345 1.00 40.62 363 LYS A N 1
ATOM 2923 C CA . LYS A 1 363 ? -49.406 -16.374 5.564 1.00 40.62 363 LYS A CA 1
ATOM 2924 C C . LYS A 1 363 ? -48.928 -15.498 6.722 1.00 40.62 363 LYS A C 1
ATOM 2926 O O . LYS A 1 363 ? -47.958 -15.805 7.408 1.00 40.62 363 LYS A O 1
ATOM 2931 N N . ASP A 1 364 ? -49.784 -14.517 6.969 1.00 45.38 364 ASP A N 1
ATOM 2932 C CA . ASP A 1 364 ? -50.035 -13.829 8.223 1.00 45.38 364 ASP A CA 1
ATOM 2933 C C . ASP A 1 364 ? -50.154 -14.805 9.406 1.00 45.38 364 ASP A C 1
ATOM 2935 O O . ASP A 1 364 ? -50.976 -15.725 9.381 1.00 45.38 364 ASP A O 1
ATOM 2939 N N . GLU A 1 365 ? -49.378 -14.559 10.461 1.00 53.97 365 GLU A N 1
ATOM 2940 C CA . GLU A 1 365 ? -49.790 -14.880 11.825 1.00 53.97 365 GLU A CA 1
ATOM 2941 C C . GLU A 1 365 ? -49.735 -13.595 12.653 1.00 53.97 365 GLU A C 1
ATOM 2943 O O . GLU A 1 365 ? -48.675 -13.043 12.951 1.00 53.97 365 GLU A O 1
ATOM 2948 N N . ASP A 1 366 ? -50.941 -13.109 12.944 1.00 51.78 366 ASP A N 1
ATOM 2949 C CA . ASP A 1 366 ? -51.259 -12.174 14.007 1.00 51.78 366 ASP A CA 1
ATOM 2950 C C . ASP A 1 366 ? -50.787 -12.745 15.349 1.00 51.78 366 ASP A C 1
ATOM 2952 O O . ASP A 1 366 ? -51.342 -13.737 15.820 1.00 51.78 366 ASP A O 1
ATOM 2956 N N . ASP A 1 367 ? -49.846 -12.072 16.010 1.00 46.00 367 ASP A N 1
ATOM 2957 C CA . ASP A 1 367 ? -49.663 -12.231 17.451 1.00 46.00 367 ASP A CA 1
ATOM 2958 C C . ASP A 1 367 ? -49.662 -10.857 18.130 1.00 46.00 367 ASP A C 1
ATOM 2960 O O . ASP A 1 367 ? -48.680 -10.113 18.182 1.00 46.00 367 ASP A O 1
ATOM 2964 N N . LYS A 1 368 ? -50.857 -10.499 18.608 1.00 53.91 368 LYS A N 1
ATOM 2965 C CA . LYS A 1 368 ? -51.115 -9.395 19.531 1.00 53.91 368 LYS A CA 1
ATOM 2966 C C . LYS A 1 368 ? -50.588 -9.791 20.910 1.00 53.91 368 LYS A C 1
ATOM 2968 O O . LYS A 1 368 ? -51.298 -10.442 21.673 1.00 53.91 368 LYS A O 1
ATOM 2973 N N . SER A 1 369 ? -49.398 -9.322 21.269 1.00 50.78 369 SER A N 1
ATOM 2974 C CA . SER A 1 369 ? -48.981 -9.238 22.671 1.00 50.78 369 SER A CA 1
ATOM 2975 C C . SER A 1 369 ? -49.031 -7.785 23.134 1.00 50.78 369 SER A C 1
ATOM 2977 O O . SER A 1 369 ? -48.122 -6.992 22.889 1.00 50.78 369 SER A O 1
ATOM 2979 N N . ASP A 1 370 ? -50.144 -7.463 23.782 1.00 51.94 370 ASP A N 1
ATOM 2980 C CA . ASP A 1 370 ? -50.391 -6.249 24.549 1.00 51.94 370 ASP A CA 1
ATOM 2981 C C . ASP A 1 370 ? -49.478 -6.271 25.787 1.00 51.94 370 ASP A C 1
ATOM 2983 O O . ASP A 1 370 ? -49.673 -7.068 26.705 1.00 51.94 370 ASP A O 1
ATOM 2987 N N . SER A 1 371 ? -48.418 -5.461 25.775 1.00 53.19 371 SER A N 1
ATOM 2988 C CA . SER A 1 371 ? -47.518 -5.280 26.915 1.00 53.19 371 SER A CA 1
ATOM 2989 C C . SER A 1 371 ? -47.361 -3.792 27.178 1.00 53.19 371 SER A C 1
ATOM 2991 O O . SER A 1 371 ? -46.427 -3.142 26.713 1.00 53.19 371 SER A O 1
ATOM 2993 N N . SER A 1 372 ? -48.310 -3.265 27.945 1.00 54.97 372 SER A N 1
ATOM 2994 C CA . SER A 1 372 ? -48.219 -1.985 28.632 1.00 54.97 372 SER A CA 1
ATOM 2995 C C . SER A 1 372 ? -47.023 -1.998 29.593 1.00 54.97 372 SER A C 1
ATOM 2997 O O . SER A 1 372 ? -47.120 -2.549 30.691 1.00 54.97 372 SER A O 1
ATOM 2999 N N . SER A 1 373 ? -45.894 -1.413 29.192 1.00 49.69 373 SER A N 1
ATOM 3000 C CA . SER A 1 373 ? -44.816 -1.071 30.122 1.00 49.69 373 SER A CA 1
ATOM 3001 C C . SER A 1 373 ? -44.841 0.424 30.390 1.00 49.69 373 SER A C 1
ATOM 3003 O O . SER A 1 373 ? -44.722 1.239 29.475 1.00 49.69 373 SER A O 1
ATOM 3005 N N . GLU A 1 374 ? -45.031 0.733 31.664 1.00 53.28 374 GLU A N 1
ATOM 3006 C CA . GLU A 1 374 ? -45.056 2.055 32.258 1.00 53.28 374 GLU A CA 1
ATOM 3007 C C . GLU A 1 374 ? -43.853 2.898 31.830 1.00 53.28 374 GLU A C 1
ATOM 3009 O O . GLU A 1 374 ? -42.697 2.480 31.862 1.00 53.28 374 GLU A O 1
ATOM 3014 N N . GLN A 1 375 ? -44.186 4.113 31.420 1.00 51.25 375 GLN A N 1
ATOM 3015 C CA . GLN A 1 375 ? -43.291 5.185 31.045 1.00 51.25 375 GLN A CA 1
ATOM 3016 C C . GLN A 1 375 ? -42.673 5.742 32.335 1.00 51.25 375 GLN A C 1
ATOM 3018 O O . GLN A 1 375 ? -43.251 6.602 32.996 1.00 51.25 375 GLN A O 1
ATOM 3023 N N . SER A 1 376 ? -41.541 5.172 32.754 1.00 52.25 376 SER A N 1
ATOM 3024 C CA . SER A 1 376 ? -40.683 5.765 33.777 1.00 52.25 376 SER A CA 1
ATOM 3025 C C . SER A 1 376 ? -39.715 6.721 33.087 1.00 52.25 376 SER A C 1
ATOM 3027 O O . SER A 1 376 ? -38.729 6.283 32.490 1.00 52.25 376 SER A O 1
ATOM 3029 N N . ASP A 1 377 ? -40.030 8.013 33.157 1.00 51.97 377 ASP A N 1
ATOM 3030 C CA . ASP A 1 377 ? -39.150 9.124 32.796 1.00 51.97 377 ASP A CA 1
ATOM 3031 C C . ASP A 1 377 ? -37.965 9.167 33.781 1.00 51.97 377 ASP A C 1
ATOM 3033 O O . ASP A 1 377 ? -37.936 9.955 34.725 1.00 51.97 377 ASP A O 1
ATOM 3037 N N . ASP A 1 378 ? -37.015 8.250 33.610 1.00 60.72 378 ASP A N 1
ATOM 3038 C CA . ASP A 1 378 ? -35.706 8.322 34.251 1.00 60.72 378 ASP A CA 1
ATOM 3039 C C . ASP A 1 378 ? -34.793 9.075 33.281 1.00 60.72 378 ASP A C 1
ATOM 3041 O O . ASP A 1 378 ? -34.331 8.521 32.280 1.00 60.72 378 ASP A O 1
ATOM 3045 N N . GLU A 1 379 ? -34.588 10.369 33.543 1.00 63.16 379 GLU A N 1
ATOM 3046 C CA . GLU A 1 379 ? -33.555 11.200 32.911 1.00 63.16 379 GLU A CA 1
ATOM 3047 C C . GLU A 1 379 ? -32.168 10.708 33.356 1.00 63.16 379 GLU A C 1
ATOM 3049 O O . GLU A 1 379 ? -31.403 11.407 34.020 1.00 63.16 379 GLU A O 1
ATOM 3054 N N . GLY A 1 380 ? -31.858 9.455 33.019 1.00 57.16 380 GLY A N 1
ATOM 3055 C CA . GLY A 1 380 ? -30.556 8.861 33.217 1.00 57.16 380 GLY A CA 1
ATOM 3056 C C . GLY A 1 380 ? -29.562 9.666 32.406 1.00 57.16 380 GLY A C 1
ATOM 3057 O O . GLY A 1 380 ? -29.575 9.608 31.176 1.00 57.16 380 GLY A O 1
ATOM 3058 N N . GLU A 1 381 ? -28.731 10.436 33.109 1.00 62.56 381 GLU A N 1
ATOM 3059 C CA . GLU A 1 381 ? -27.537 11.086 32.586 1.00 62.56 381 GLU A CA 1
ATOM 3060 C C . GLU A 1 381 ? -26.818 10.083 31.683 1.00 62.56 381 GLU A C 1
ATOM 3062 O O . GLU A 1 381 ? -26.187 9.136 32.161 1.00 62.56 381 GLU A O 1
ATOM 3067 N N . GLY A 1 382 ? -27.008 10.231 30.367 1.00 58.19 382 GLY A N 1
ATOM 3068 C CA . GLY A 1 382 ? -26.474 9.308 29.383 1.00 58.19 382 GLY A CA 1
ATOM 3069 C C . GLY A 1 382 ? -24.975 9.256 29.582 1.00 58.19 382 GLY A C 1
ATOM 3070 O O . GLY A 1 382 ? -24.286 10.235 29.295 1.00 58.19 382 GLY A O 1
ATOM 3071 N N . GLN A 1 383 ? -24.480 8.143 30.131 1.00 67.62 383 GLN A N 1
ATOM 3072 C CA . GLN A 1 383 ? -23.053 7.901 30.239 1.00 67.62 383 GLN A CA 1
ATOM 3073 C C . GLN A 1 383 ? -22.502 8.062 28.832 1.00 67.62 383 GLN A C 1
ATOM 3075 O O . GLN A 1 383 ? -22.822 7.275 27.942 1.00 67.62 383 GLN A O 1
ATOM 3080 N N . ILE A 1 384 ? -21.743 9.138 28.633 1.00 74.12 384 ILE A N 1
ATOM 3081 C CA . ILE A 1 384 ? -21.009 9.390 27.407 1.00 74.12 384 ILE A CA 1
ATOM 3082 C C . ILE A 1 384 ? -20.077 8.191 27.289 1.00 74.12 384 ILE A C 1
ATOM 3084 O O . ILE A 1 384 ? -19.100 8.085 28.030 1.00 74.12 384 ILE A O 1
ATOM 3088 N N . ILE A 1 385 ? -20.451 7.230 26.448 1.00 71.69 385 ILE A N 1
ATOM 3089 C CA . ILE A 1 385 ? -19.587 6.116 26.096 1.00 71.69 385 ILE A CA 1
ATOM 3090 C C . ILE A 1 385 ? -18.424 6.786 25.375 1.00 71.69 385 ILE A C 1
ATOM 3092 O O . ILE A 1 385 ? -18.578 7.257 24.252 1.00 71.69 385 ILE A O 1
ATOM 3096 N N . GLU A 1 386 ? -17.305 6.955 26.078 1.00 80.44 386 GLU A N 1
ATOM 3097 C CA . GLU A 1 386 ? -16.081 7.456 25.473 1.00 80.44 386 GLU A CA 1
ATOM 3098 C C . GLU A 1 386 ? -15.691 6.468 24.374 1.00 80.44 386 GLU A C 1
ATOM 3100 O O . GLU A 1 386 ? -15.325 5.325 24.664 1.00 80.44 386 GLU A O 1
ATOM 3105 N N . ASP A 1 387 ? -15.816 6.898 23.116 1.00 83.38 387 ASP A N 1
ATOM 3106 C CA . ASP A 1 387 ? -15.356 6.132 21.964 1.00 83.38 387 ASP A CA 1
ATOM 3107 C C . ASP A 1 387 ? -13.885 5.770 22.188 1.00 83.38 387 ASP A C 1
ATOM 3109 O O . ASP A 1 387 ? -13.011 6.638 22.281 1.00 83.38 387 ASP A O 1
ATOM 3113 N N . ILE A 1 388 ? -13.599 4.471 22.281 1.00 88.75 388 ILE A N 1
ATOM 3114 C CA . ILE A 1 388 ? -12.256 3.967 22.596 1.00 88.75 388 ILE A CA 1
ATOM 3115 C C . ILE A 1 388 ? -11.274 4.368 21.493 1.00 88.75 388 ILE A C 1
ATOM 3117 O O . ILE A 1 388 ? -10.096 4.623 21.748 1.00 88.75 388 ILE A O 1
ATOM 3121 N N . PHE A 1 389 ? -11.766 4.426 20.255 1.00 92.94 389 PHE A N 1
ATOM 3122 C CA . PHE A 1 389 ? -11.013 4.881 19.101 1.00 92.94 389 PHE A CA 1
ATOM 3123 C C . PHE A 1 389 ? -11.641 6.156 18.522 1.00 92.94 389 PHE A C 1
ATOM 3125 O O . PHE A 1 389 ? -12.557 6.061 17.700 1.00 92.94 389 PHE A O 1
ATOM 3132 N N . PRO A 1 390 ? -11.138 7.349 18.891 1.00 93.75 390 PRO A N 1
ATOM 3133 C CA . PRO A 1 390 ? -11.599 8.587 18.286 1.00 93.75 390 PRO A CA 1
ATOM 3134 C C . PRO A 1 390 ? -11.149 8.612 16.826 1.00 93.75 390 PRO A C 1
ATOM 3136 O O . PRO A 1 390 ? -9.955 8.712 16.523 1.00 93.75 390 PRO A O 1
ATOM 3139 N N . VAL A 1 391 ? -12.107 8.492 15.906 1.00 94.88 391 VAL A N 1
ATOM 3140 C CA . VAL A 1 391 ? -11.808 8.522 14.475 1.00 94.88 391 VAL A CA 1
ATOM 3141 C C . VAL A 1 391 ? -11.178 9.876 14.133 1.00 94.88 391 VAL A C 1
ATOM 3143 O O . VAL A 1 391 ? -11.771 10.916 14.434 1.00 94.88 391 VAL A O 1
ATOM 3146 N N . PRO A 1 392 ? -9.998 9.904 13.485 1.00 95.38 392 PRO A N 1
ATOM 3147 C CA . PRO A 1 392 ? -9.376 11.162 13.113 1.00 95.38 392 PRO A CA 1
ATOM 3148 C C . PRO A 1 392 ? -10.286 11.969 12.173 1.00 95.38 392 PRO A C 1
ATOM 3150 O O . PRO A 1 392 ? -10.870 11.387 11.251 1.00 95.38 392 PRO A O 1
ATOM 3153 N N . PRO A 1 393 ? -10.368 13.303 12.332 1.00 96.75 393 PRO A N 1
ATOM 3154 C CA . PRO A 1 393 ? -11.119 14.151 11.415 1.00 96.75 393 PRO A CA 1
ATOM 3155 C C . PRO A 1 393 ? -10.697 13.926 9.959 1.00 96.75 393 PRO A C 1
ATOM 3157 O O . PRO A 1 393 ? -9.528 13.635 9.675 1.00 96.75 393 PRO A O 1
ATOM 3160 N N . VAL A 1 394 ? -11.637 14.114 9.026 1.00 96.56 394 VAL A N 1
ATOM 3161 C CA . VAL A 1 394 ? -11.407 13.935 7.580 1.00 96.56 394 VAL A CA 1
ATOM 3162 C C . VAL A 1 394 ? -10.163 14.707 7.132 1.00 96.56 394 VAL A C 1
ATOM 3164 O O . VAL A 1 394 ? -9.261 14.123 6.534 1.00 96.56 394 VAL A O 1
ATOM 3167 N N . GLY A 1 395 ? -10.061 15.990 7.501 1.00 96.75 395 GLY A N 1
ATOM 3168 C CA . GLY A 1 395 ? -8.919 16.842 7.159 1.00 96.75 395 GLY A CA 1
ATOM 3169 C C . GLY A 1 395 ? -7.580 16.279 7.644 1.00 96.75 395 GLY A C 1
ATOM 3170 O O . GLY A 1 395 ? -6.638 16.173 6.861 1.00 96.75 395 GLY A O 1
ATOM 3171 N N . SER A 1 396 ? -7.499 15.821 8.897 1.00 95.88 396 SER A N 1
ATOM 3172 C CA . SER A 1 396 ? -6.276 15.226 9.452 1.00 95.88 396 SER A CA 1
ATOM 3173 C C . SER A 1 396 ? -5.881 13.936 8.726 1.00 95.88 396 SER A C 1
ATOM 3175 O O . SER A 1 396 ? -4.711 13.761 8.380 1.00 95.88 396 SER A O 1
ATOM 3177 N N . SER A 1 397 ? -6.851 13.062 8.437 1.00 95.81 397 SER A N 1
ATOM 3178 C CA . SER A 1 397 ? -6.620 11.830 7.670 1.00 95.81 397 SER A CA 1
ATOM 3179 C C . SER A 1 397 ? -6.118 12.133 6.256 1.00 95.81 397 SER A C 1
ATOM 3181 O O . SER A 1 397 ? -5.150 11.526 5.798 1.00 95.81 397 SER A O 1
ATOM 3183 N N . LEU A 1 398 ? -6.719 13.111 5.571 1.00 96.69 398 LEU A N 1
ATOM 3184 C CA . LEU A 1 398 ? -6.319 13.521 4.223 1.00 96.69 398 LEU A CA 1
ATOM 3185 C C . LEU A 1 398 ? -4.925 14.159 4.188 1.00 96.69 398 LEU A C 1
ATOM 3187 O O . LEU A 1 398 ? -4.151 13.879 3.271 1.00 96.69 398 LEU A O 1
ATOM 3191 N N . VAL A 1 399 ? -4.563 14.963 5.191 1.00 96.38 399 VAL A N 1
ATOM 3192 C CA . VAL A 1 399 ? -3.207 15.522 5.318 1.00 96.38 399 VAL A CA 1
ATOM 3193 C C . VAL A 1 399 ? -2.178 14.400 5.489 1.00 96.38 399 VAL A C 1
ATOM 3195 O O . VAL A 1 399 ? -1.149 14.404 4.809 1.00 96.38 399 VAL A O 1
ATOM 3198 N N . GLN A 1 400 ? -2.469 13.394 6.321 1.00 94.94 400 GLN A N 1
ATOM 3199 C CA . GLN A 1 400 ? -1.595 12.228 6.500 1.00 94.94 400 GLN A CA 1
ATOM 3200 C C . GLN A 1 400 ? -1.489 11.380 5.223 1.00 94.94 400 GLN A C 1
ATOM 3202 O O . GLN A 1 400 ? -0.390 10.971 4.846 1.00 94.94 400 GLN A O 1
ATOM 3207 N N . VAL A 1 401 ? -2.608 11.155 4.523 1.00 96.25 401 VAL A N 1
ATOM 3208 C CA . VAL A 1 401 ? -2.658 10.514 3.196 1.00 96.25 401 VAL A CA 1
ATOM 3209 C C . VAL A 1 401 ? -1.747 11.250 2.217 1.00 96.25 401 VAL A C 1
ATOM 3211 O O . VAL A 1 401 ? -0.901 10.624 1.579 1.00 96.25 401 VAL A O 1
ATOM 3214 N N . ARG A 1 402 ? -1.884 12.575 2.121 1.00 96.75 402 ARG A N 1
ATOM 3215 C CA . ARG A 1 402 ? -1.102 13.422 1.216 1.00 96.75 402 ARG A CA 1
ATOM 3216 C C . ARG A 1 402 ? 0.394 13.366 1.533 1.00 96.75 402 ARG A C 1
ATOM 3218 O O . ARG A 1 402 ? 1.200 13.204 0.619 1.00 96.75 402 ARG A O 1
ATOM 3225 N N . ALA A 1 403 ? 0.762 13.442 2.813 1.00 95.50 403 ALA A N 1
ATOM 3226 C CA . ALA A 1 403 ? 2.147 13.323 3.268 1.00 95.50 403 ALA A CA 1
ATOM 3227 C C . ALA A 1 403 ? 2.756 11.955 2.921 1.00 95.50 403 ALA A C 1
ATOM 3229 O O . ALA A 1 403 ? 3.782 11.885 2.245 1.00 95.50 403 ALA A O 1
ATOM 3230 N N . GLN A 1 404 ? 2.094 10.852 3.286 1.00 93.88 404 GLN A N 1
ATOM 3231 C CA . GLN A 1 404 ? 2.576 9.499 2.974 1.00 93.88 404 GLN A CA 1
ATOM 3232 C C . GLN A 1 404 ? 2.641 9.225 1.468 1.00 93.88 404 GLN A C 1
ATOM 3234 O O . GLN A 1 404 ? 3.561 8.549 0.992 1.00 93.88 404 GLN A O 1
ATOM 3239 N N . PHE A 1 405 ? 1.687 9.760 0.705 1.00 96.19 405 PHE A N 1
ATOM 3240 C CA . PHE A 1 405 ? 1.665 9.638 -0.744 1.00 96.19 405 PHE A CA 1
ATOM 3241 C C . PHE A 1 405 ? 2.939 10.223 -1.367 1.00 96.19 405 PHE A C 1
ATOM 3243 O O . PHE A 1 405 ? 3.645 9.518 -2.091 1.00 96.19 405 PHE A O 1
ATOM 3250 N N . VAL A 1 406 ? 3.273 11.479 -1.058 1.00 96.31 406 VAL A N 1
ATOM 3251 C CA . VAL A 1 406 ? 4.443 12.148 -1.646 1.00 96.31 406 VAL A CA 1
ATOM 3252 C C . VAL A 1 406 ? 5.743 11.631 -1.036 1.00 96.31 406 VAL A C 1
ATOM 3254 O O . VAL A 1 406 ? 6.621 11.152 -1.755 1.00 96.31 406 VAL A O 1
ATOM 3257 N N . ASP A 1 407 ? 5.868 11.686 0.286 1.00 93.75 407 ASP A N 1
ATOM 3258 C CA . ASP A 1 407 ? 7.162 11.523 0.948 1.00 93.75 407 ASP A CA 1
ATOM 3259 C C . ASP A 1 407 ? 7.613 10.071 1.000 1.00 93.75 407 ASP A C 1
ATOM 3261 O O . ASP A 1 407 ? 8.810 9.791 0.981 1.00 93.75 407 ASP A O 1
ATOM 3265 N N . SER A 1 408 ? 6.661 9.140 1.025 1.00 92.31 408 SER A N 1
ATOM 3266 C CA . SER A 1 408 ? 6.968 7.718 1.106 1.00 92.31 408 SER A CA 1
ATOM 3267 C C . SER A 1 408 ? 6.696 6.988 -0.204 1.00 92.31 408 SER A C 1
ATOM 3269 O O . SER A 1 408 ? 7.604 6.353 -0.749 1.00 92.31 408 SER A O 1
ATOM 3271 N N . CYS A 1 409 ? 5.477 7.069 -0.749 1.00 95.12 409 CYS A N 1
ATOM 3272 C CA . CYS A 1 409 ? 5.112 6.273 -1.925 1.00 95.12 409 CYS A CA 1
ATOM 3273 C C . CYS A 1 409 ? 5.840 6.750 -3.186 1.00 95.12 409 CYS A C 1
ATOM 3275 O O . CYS A 1 409 ? 6.507 5.940 -3.833 1.00 95.12 409 CYS A O 1
ATOM 3277 N N . LEU A 1 410 ? 5.771 8.047 -3.517 1.00 96.19 410 LEU A N 1
ATOM 3278 C CA . LEU A 1 410 ? 6.457 8.587 -4.696 1.00 96.19 410 LEU A CA 1
ATOM 3279 C C . LEU A 1 410 ? 7.979 8.482 -4.566 1.00 96.19 410 LEU A C 1
ATOM 3281 O O . LEU A 1 410 ? 8.630 8.038 -5.510 1.00 96.19 410 LEU A O 1
ATOM 3285 N N . ALA A 1 411 ? 8.550 8.809 -3.404 1.00 94.94 411 ALA A N 1
ATOM 3286 C CA . ALA A 1 411 ? 9.992 8.679 -3.176 1.00 94.94 411 ALA A CA 1
ATOM 3287 C C . ALA A 1 411 ? 10.494 7.240 -3.406 1.00 94.94 411 ALA A C 1
ATOM 3289 O O . ALA A 1 411 ? 11.521 7.020 -4.062 1.00 94.94 411 ALA A O 1
ATOM 3290 N N . THR A 1 412 ? 9.740 6.245 -2.930 1.00 93.25 412 THR A N 1
ATOM 3291 C CA . THR A 1 412 ? 10.078 4.832 -3.134 1.00 93.25 412 THR A CA 1
ATOM 3292 C C . THR A 1 412 ? 9.892 4.414 -4.595 1.00 93.25 412 THR A C 1
ATOM 3294 O O . THR A 1 412 ? 10.779 3.782 -5.167 1.00 93.25 412 THR A O 1
ATOM 3297 N N . LEU A 1 413 ? 8.787 4.813 -5.238 1.00 95.06 413 LEU A N 1
ATOM 3298 C CA . LEU A 1 413 ? 8.521 4.519 -6.653 1.00 95.06 413 LEU A CA 1
ATOM 3299 C C . LEU A 1 413 ? 9.606 5.115 -7.566 1.00 95.06 413 LEU A C 1
ATOM 3301 O O . LEU A 1 413 ? 10.069 4.465 -8.503 1.00 95.06 413 LEU A O 1
ATOM 3305 N N . PHE A 1 414 ? 10.048 6.338 -7.265 1.00 95.38 414 PHE A N 1
ATOM 3306 C CA . PHE A 1 414 ? 11.136 7.011 -7.968 1.00 95.38 414 PHE A CA 1
ATOM 3307 C C . PHE A 1 414 ? 12.461 6.257 -7.819 1.00 95.38 414 PHE A C 1
ATOM 3309 O O . PHE A 1 414 ? 13.180 6.063 -8.801 1.00 95.38 414 PHE A O 1
ATOM 3316 N N . SER A 1 415 ? 12.769 5.798 -6.603 1.00 92.75 415 SER A N 1
ATOM 3317 C CA . SER A 1 415 ? 13.980 5.020 -6.315 1.00 92.75 415 SER A CA 1
ATOM 3318 C C . SER A 1 415 ? 13.982 3.677 -7.056 1.00 92.75 415 SER A C 1
ATOM 3320 O O . SER A 1 415 ? 15.012 3.269 -7.591 1.00 92.75 415 SER A O 1
ATOM 3322 N N . ASN A 1 416 ? 12.813 3.047 -7.197 1.00 89.62 416 ASN A N 1
ATOM 3323 C CA . ASN A 1 416 ? 12.644 1.755 -7.869 1.00 89.62 416 ASN A CA 1
ATOM 3324 C C . ASN A 1 416 ? 12.379 1.867 -9.381 1.00 89.62 416 ASN A C 1
ATOM 3326 O O . ASN A 1 416 ? 12.020 0.892 -10.037 1.00 89.62 416 ASN A O 1
ATOM 3330 N N . ARG A 1 417 ? 12.621 3.037 -9.982 1.00 91.75 417 ARG A N 1
ATOM 3331 C CA . ARG A 1 417 ? 12.507 3.263 -11.433 1.00 91.75 417 ARG A CA 1
ATOM 3332 C C . ARG A 1 417 ? 13.507 2.454 -12.278 1.00 91.75 417 ARG A C 1
ATOM 3334 O O . ARG A 1 417 ? 13.345 2.376 -13.496 1.00 91.75 417 ARG A O 1
ATOM 3341 N N . GLY A 1 418 ? 14.558 1.906 -11.661 1.00 86.38 418 GLY A N 1
ATOM 3342 C CA . GLY A 1 418 ? 15.708 1.267 -12.316 1.00 86.38 418 GLY A CA 1
ATOM 3343 C C . GLY A 1 418 ? 15.375 0.296 -13.463 1.00 86.38 418 GLY A C 1
ATOM 3344 O O . GLY A 1 418 ? 15.935 0.462 -14.554 1.00 86.38 418 GLY A O 1
ATOM 3345 N N . PRO A 1 419 ? 14.462 -0.678 -13.280 1.00 89.94 419 PRO A N 1
ATOM 3346 C CA . PRO A 1 419 ? 14.185 -1.684 -14.298 1.00 89.94 419 PRO A CA 1
ATOM 3347 C C . PRO A 1 419 ? 13.579 -1.093 -15.588 1.00 89.94 419 PRO A C 1
ATOM 3349 O O . PRO A 1 419 ? 12.640 -0.291 -15.537 1.00 89.94 419 PRO A O 1
ATOM 3352 N N . PRO A 1 420 ? 14.047 -1.508 -16.784 1.00 90.06 420 PRO A N 1
ATOM 3353 C CA . PRO A 1 420 ? 13.592 -0.940 -18.056 1.00 90.06 420 PRO A CA 1
ATOM 3354 C C . PRO A 1 420 ? 12.099 -1.171 -18.316 1.00 90.06 420 PRO A C 1
ATOM 3356 O O . PRO A 1 420 ? 11.456 -0.323 -18.932 1.00 90.06 420 PRO A O 1
ATOM 3359 N N . TRP A 1 421 ? 11.544 -2.281 -17.820 1.00 93.12 421 TRP A N 1
ATOM 3360 C CA . TRP A 1 421 ? 10.130 -2.627 -17.967 1.00 93.12 421 TRP A CA 1
ATOM 3361 C C . TRP A 1 421 ? 9.203 -1.730 -17.124 1.00 93.12 421 TRP A C 1
ATOM 3363 O O . TRP A 1 421 ? 8.070 -1.470 -17.527 1.00 93.12 421 TRP A O 1
ATOM 3373 N N . ALA A 1 422 ? 9.675 -1.241 -15.971 1.00 93.56 422 ALA A N 1
ATOM 3374 C CA . ALA A 1 422 ? 8.900 -0.413 -15.042 1.00 93.56 422 ALA A CA 1
ATOM 3375 C C . ALA A 1 422 ? 8.935 1.069 -15.432 1.00 93.56 422 ALA A C 1
ATOM 3377 O O . ALA A 1 422 ? 7.965 1.806 -15.245 1.00 93.56 422 ALA A O 1
ATOM 3378 N N . ARG A 1 423 ? 10.060 1.492 -16.020 1.00 94.00 423 ARG A N 1
ATOM 3379 C CA . ARG A 1 423 ? 10.395 2.888 -16.298 1.00 94.00 423 ARG A CA 1
ATOM 3380 C C . ARG A 1 423 ? 9.295 3.664 -17.014 1.00 94.00 423 ARG A C 1
ATOM 3382 O O . ARG A 1 423 ? 8.975 4.758 -16.576 1.00 94.00 423 ARG A O 1
ATOM 3389 N N . GLN A 1 424 ? 8.715 3.130 -18.090 1.00 95.19 424 GLN A N 1
ATOM 3390 C CA . GLN A 1 424 ? 7.706 3.876 -18.851 1.00 95.19 424 GLN A CA 1
ATOM 3391 C C . GLN A 1 424 ? 6.405 4.074 -18.063 1.00 95.19 424 GLN A C 1
ATOM 3393 O O . GLN A 1 424 ? 5.812 5.146 -18.127 1.00 95.19 424 GLN A O 1
ATOM 3398 N N . LYS A 1 425 ? 5.980 3.074 -17.281 1.00 96.06 425 LYS A N 1
ATOM 3399 C CA . LYS A 1 425 ? 4.786 3.189 -16.432 1.00 96.06 425 LYS A CA 1
ATOM 3400 C C . LYS A 1 425 ? 4.998 4.210 -15.316 1.00 96.06 425 LYS A C 1
ATOM 3402 O O . LYS A 1 425 ? 4.129 5.041 -15.084 1.00 96.06 425 LYS A O 1
ATOM 3407 N N . ILE A 1 426 ? 6.165 4.163 -14.674 1.00 96.19 426 ILE A N 1
ATOM 3408 C CA . ILE A 1 426 ? 6.543 5.107 -13.620 1.00 96.19 426 ILE A CA 1
ATOM 3409 C C . ILE A 1 426 ? 6.655 6.528 -14.195 1.00 96.19 426 ILE A C 1
ATOM 3411 O O . ILE A 1 426 ? 6.084 7.447 -13.624 1.00 96.19 426 ILE A O 1
ATOM 3415 N N . ASP A 1 427 ? 7.309 6.713 -15.348 1.00 96.81 427 ASP A N 1
ATOM 3416 C CA . ASP A 1 427 ? 7.453 8.025 -16.002 1.00 96.81 427 ASP A CA 1
ATOM 3417 C C . ASP A 1 427 ? 6.092 8.651 -16.344 1.00 96.81 427 ASP A C 1
ATOM 3419 O O . ASP A 1 427 ? 5.869 9.824 -16.047 1.00 96.81 427 ASP A O 1
ATOM 3423 N N . ASN A 1 428 ? 5.173 7.867 -16.920 1.00 97.44 428 ASN A N 1
ATOM 3424 C CA . ASN A 1 428 ? 3.818 8.330 -17.226 1.00 97.44 428 ASN A CA 1
ATOM 3425 C C . ASN A 1 428 ? 3.067 8.727 -15.948 1.00 97.44 428 ASN A C 1
ATOM 3427 O O . ASN A 1 428 ? 2.453 9.786 -15.892 1.00 97.44 428 ASN A O 1
ATOM 3431 N N . PHE A 1 429 ? 3.172 7.915 -14.894 1.00 97.88 429 PHE A N 1
ATOM 3432 C CA . PHE A 1 429 ? 2.533 8.217 -13.618 1.00 97.88 429 PHE A CA 1
ATOM 3433 C C . PHE A 1 429 ? 3.090 9.497 -12.969 1.00 97.88 429 PHE A C 1
ATOM 3435 O O . PHE A 1 429 ? 2.321 10.336 -12.508 1.00 97.88 429 PHE A O 1
ATOM 3442 N N . PHE A 1 430 ? 4.410 9.712 -12.981 1.00 98.19 430 PHE A N 1
ATOM 3443 C CA . PHE A 1 430 ? 5.011 10.963 -12.491 1.00 98.19 430 PHE A CA 1
ATOM 3444 C C . PHE A 1 430 ? 4.607 12.181 -13.325 1.00 98.19 430 PHE A C 1
ATOM 3446 O O . PHE A 1 430 ? 4.447 13.273 -12.780 1.00 98.19 430 PHE A O 1
ATOM 3453 N N . GLN A 1 431 ? 4.413 12.006 -14.633 1.00 98.06 431 GLN A N 1
ATOM 3454 C CA . GLN A 1 431 ? 3.867 13.051 -15.487 1.00 98.06 431 GLN A CA 1
ATOM 3455 C C . GLN A 1 431 ? 2.428 13.411 -15.076 1.00 98.06 431 GLN A C 1
ATOM 3457 O O . GLN A 1 431 ? 2.129 14.599 -14.944 1.00 98.06 431 GLN A O 1
ATOM 3462 N N . ASP A 1 432 ? 1.578 12.422 -14.793 1.00 98.12 432 ASP A N 1
ATOM 3463 C CA . ASP A 1 432 ? 0.211 12.647 -14.305 1.00 98.12 432 ASP A CA 1
ATOM 3464 C C . ASP A 1 432 ? 0.194 13.357 -12.943 1.00 98.12 432 ASP A C 1
ATOM 3466 O O . ASP A 1 432 ? -0.553 14.320 -12.753 1.00 98.12 432 ASP A O 1
ATOM 3470 N N . VAL A 1 433 ? 1.054 12.932 -12.009 1.00 98.06 433 VAL A N 1
ATOM 3471 C CA . VAL A 1 433 ? 1.239 13.587 -10.701 1.00 98.06 433 VAL A CA 1
ATOM 3472 C C . VAL A 1 433 ? 1.683 15.040 -10.883 1.00 98.06 433 VAL A C 1
ATOM 3474 O O . VAL A 1 433 ? 1.142 15.936 -10.242 1.00 98.06 433 VAL A O 1
ATOM 3477 N N . TYR A 1 434 ? 2.635 15.299 -11.784 1.00 98.38 434 TYR A N 1
ATOM 3478 C CA . TYR A 1 434 ? 3.143 16.645 -12.049 1.00 98.38 434 TYR A CA 1
ATOM 3479 C C . TYR A 1 434 ? 2.059 17.590 -12.583 1.00 98.38 434 TYR A C 1
ATOM 3481 O O . TYR A 1 434 ? 2.022 18.762 -12.200 1.00 98.38 434 TYR A O 1
ATOM 3489 N N . TYR A 1 435 ? 1.159 17.102 -13.442 1.00 98.19 435 TYR A N 1
ATOM 3490 C CA . TYR A 1 435 ? 0.030 17.901 -13.930 1.00 98.19 435 TYR A CA 1
ATOM 3491 C C . TYR A 1 435 ? -1.015 18.198 -12.854 1.00 98.19 435 TYR A C 1
ATOM 3493 O O . TYR A 1 435 ? -1.731 19.185 -12.979 1.00 98.19 435 TYR A O 1
ATOM 3501 N N . LYS A 1 436 ? -1.086 17.381 -11.799 1.00 97.81 436 LYS A N 1
ATOM 3502 C CA . LYS A 1 436 ? -2.012 17.548 -10.670 1.00 97.81 436 LYS A CA 1
ATOM 3503 C C . LYS A 1 436 ? -1.324 18.078 -9.409 1.00 97.81 436 LYS A C 1
ATOM 3505 O O . LYS A 1 436 ? -1.850 17.896 -8.319 1.00 97.81 436 LYS A O 1
ATOM 3510 N N . ARG A 1 437 ? -0.142 18.694 -9.524 1.00 97.88 437 ARG A N 1
ATOM 3511 C CA . ARG A 1 437 ? 0.679 19.043 -8.352 1.00 97.88 437 ARG A CA 1
ATOM 3512 C C . ARG A 1 437 ? 0.063 20.105 -7.434 1.00 97.88 437 ARG A C 1
ATOM 3514 O O . ARG A 1 437 ? 0.452 20.174 -6.278 1.00 97.88 437 ARG A O 1
ATOM 3521 N N . ASP A 1 438 ? -0.902 20.877 -7.922 1.00 97.81 438 ASP A N 1
ATOM 3522 C CA . ASP A 1 438 ? -1.518 21.989 -7.186 1.00 97.81 438 ASP A CA 1
ATOM 3523 C C . ASP A 1 438 ? -2.264 21.536 -5.911 1.00 97.81 438 ASP A C 1
ATOM 3525 O O . ASP A 1 438 ? -2.452 22.333 -4.999 1.00 97.81 438 ASP A O 1
ATOM 3529 N N . ILE A 1 439 ? -2.609 20.243 -5.804 1.00 97.56 439 ILE A N 1
ATOM 3530 C CA . ILE A 1 439 ? -3.222 19.636 -4.604 1.00 97.56 439 ILE A CA 1
ATOM 3531 C C . ILE A 1 439 ? -2.236 19.461 -3.431 1.00 97.56 439 ILE A C 1
ATOM 3533 O O . ILE A 1 439 ? -2.639 19.154 -2.305 1.00 97.56 439 ILE A O 1
ATOM 3537 N N . PHE A 1 440 ? -0.932 19.569 -3.697 1.00 97.94 440 PHE A N 1
ATOM 3538 C CA . PHE A 1 440 ? 0.128 19.339 -2.717 1.00 97.94 440 PHE A CA 1
ATOM 3539 C C . PHE A 1 440 ? 0.589 20.634 -2.052 1.00 97.94 440 PHE A C 1
ATOM 3541 O O . PHE A 1 440 ? 0.421 21.720 -2.605 1.00 97.94 440 PHE A O 1
ATOM 3548 N N . THR A 1 441 ? 1.233 20.518 -0.887 1.00 97.00 441 THR A N 1
ATOM 3549 C CA . THR A 1 441 ? 1.871 21.671 -0.234 1.00 97.00 441 THR A CA 1
ATOM 3550 C C . THR A 1 441 ? 3.013 22.222 -1.092 1.00 97.00 441 THR A C 1
ATOM 3552 O O . THR A 1 441 ? 3.580 21.503 -1.918 1.00 97.00 441 THR A O 1
ATOM 3555 N N . SER A 1 442 ? 3.396 23.485 -0.886 1.00 97.06 442 SER A N 1
ATOM 3556 C CA . SER A 1 442 ? 4.478 24.128 -1.655 1.00 97.06 442 SER A CA 1
ATOM 3557 C C . SER A 1 442 ? 5.785 23.310 -1.638 1.00 97.06 442 SER A C 1
ATOM 3559 O O . SER A 1 442 ? 6.395 23.073 -2.682 1.00 97.06 442 SER A O 1
ATOM 3561 N N . GLU A 1 443 ? 6.158 22.758 -0.478 1.00 97.00 443 GLU A N 1
ATOM 3562 C CA . GLU A 1 443 ? 7.339 21.894 -0.342 1.00 97.00 443 GLU A CA 1
ATOM 3563 C C . GLU A 1 443 ? 7.211 20.595 -1.162 1.00 97.00 443 GLU A C 1
ATOM 3565 O O . GLU A 1 443 ? 8.140 20.169 -1.853 1.00 97.00 443 GLU A O 1
ATOM 3570 N N . GLN A 1 444 ? 6.038 19.962 -1.134 1.00 97.50 444 GLN A N 1
ATOM 3571 C CA . GLN A 1 444 ? 5.770 18.747 -1.901 1.00 97.50 444 GLN A CA 1
ATOM 3572 C C . GLN A 1 444 ? 5.746 19.018 -3.414 1.00 97.50 444 GLN A C 1
ATOM 3574 O O . GLN A 1 444 ? 6.243 18.201 -4.196 1.00 97.50 444 GLN A O 1
ATOM 3579 N N . GLN A 1 445 ? 5.228 20.174 -3.840 1.00 98.19 445 GLN A N 1
ATOM 3580 C CA . GLN A 1 445 ? 5.242 20.613 -5.238 1.00 98.19 445 GLN A CA 1
ATOM 3581 C C . GLN A 1 445 ? 6.669 20.773 -5.770 1.00 98.19 445 GLN A C 1
ATOM 3583 O O . GLN A 1 445 ? 6.958 20.358 -6.901 1.00 98.19 445 GLN A O 1
ATOM 3588 N N . GLU A 1 446 ? 7.573 21.331 -4.961 1.00 98.00 446 GLU A N 1
ATOM 3589 C CA . GLU A 1 446 ? 8.990 21.440 -5.303 1.00 98.00 446 GLU A CA 1
ATOM 3590 C C . GLU A 1 446 ? 9.608 20.049 -5.492 1.00 98.00 446 GLU A C 1
ATOM 3592 O O . GLU A 1 446 ? 10.200 19.779 -6.541 1.00 98.00 446 GLU A O 1
ATOM 3597 N N . ARG A 1 447 ? 9.385 19.119 -4.551 1.00 97.88 447 ARG A N 1
ATOM 3598 C CA . ARG A 1 447 ? 9.881 17.731 -4.649 1.00 97.88 447 ARG A CA 1
ATOM 3599 C C . ARG A 1 447 ? 9.393 17.030 -5.920 1.00 97.88 447 ARG A C 1
ATOM 3601 O O . ARG A 1 447 ? 10.199 16.457 -6.656 1.00 97.88 447 ARG A O 1
ATOM 3608 N N . VAL A 1 448 ? 8.097 17.127 -6.230 1.00 98.12 448 VAL A N 1
ATOM 3609 C CA . VAL A 1 448 ? 7.509 16.563 -7.460 1.00 98.12 448 VAL A CA 1
ATOM 3610 C C . VAL A 1 448 ? 8.128 17.193 -8.712 1.00 98.12 448 VAL A C 1
ATOM 3612 O O . VAL A 1 448 ? 8.444 16.488 -9.674 1.00 98.12 448 VAL A O 1
ATOM 3615 N N . THR A 1 449 ? 8.364 18.506 -8.700 1.00 98.31 449 THR A N 1
ATOM 3616 C CA . THR A 1 449 ? 9.005 19.225 -9.811 1.00 98.31 449 THR A CA 1
ATOM 3617 C C . THR A 1 449 ? 10.455 18.782 -10.010 1.00 98.31 449 THR A C 1
ATOM 3619 O O . THR A 1 449 ? 10.871 18.532 -11.146 1.00 98.31 449 THR A O 1
ATOM 3622 N N . VAL A 1 450 ? 11.209 18.606 -8.922 1.00 98.00 450 VAL A N 1
ATOM 3623 C CA . VAL A 1 450 ? 12.586 18.094 -8.937 1.00 98.00 450 VAL A CA 1
ATOM 3624 C C . VAL A 1 450 ? 12.632 16.668 -9.488 1.00 98.00 450 VAL A C 1
ATOM 3626 O O . VAL A 1 450 ? 13.451 16.378 -10.367 1.00 98.00 450 VAL A O 1
ATOM 3629 N N . TRP A 1 451 ? 11.734 15.779 -9.047 1.00 97.88 451 TRP A N 1
ATOM 3630 C CA . TRP A 1 451 ? 11.643 14.422 -9.594 1.00 97.88 451 TRP A CA 1
ATOM 3631 C C . TRP A 1 451 ? 11.331 14.439 -11.088 1.00 97.88 451 TRP A C 1
ATOM 3633 O O . TRP A 1 451 ? 12.040 13.788 -11.858 1.00 97.88 451 TRP A O 1
ATOM 3643 N N . GLN A 1 452 ? 10.362 15.241 -11.532 1.00 97.88 452 GLN A N 1
ATOM 3644 C CA . GLN A 1 452 ? 10.007 15.332 -12.948 1.00 97.88 452 GLN A CA 1
ATOM 3645 C C . GLN A 1 452 ? 11.149 15.901 -13.806 1.00 97.88 452 GLN A C 1
ATOM 3647 O O . GLN A 1 452 ? 11.418 15.404 -14.905 1.00 97.88 452 GLN A O 1
ATOM 3652 N N . ALA A 1 453 ? 11.876 16.906 -13.310 1.00 97.69 453 ALA A N 1
ATOM 3653 C CA . ALA A 1 453 ? 13.069 17.426 -13.973 1.00 97.69 453 ALA A CA 1
ATOM 3654 C C . ALA A 1 453 ? 14.156 16.345 -14.096 1.00 97.69 453 ALA A C 1
ATOM 3656 O O . ALA A 1 453 ? 14.729 16.154 -15.174 1.00 97.69 453 ALA A O 1
ATOM 3657 N N . ARG A 1 454 ? 14.387 15.567 -13.031 1.00 96.62 454 ARG A N 1
ATOM 3658 C CA . ARG A 1 454 ? 15.351 14.459 -13.028 1.00 96.62 454 ARG A CA 1
ATOM 3659 C C . ARG A 1 454 ? 14.947 13.333 -13.981 1.00 96.62 454 ARG A C 1
ATOM 3661 O O . ARG A 1 454 ? 15.815 12.810 -14.679 1.00 96.62 454 ARG A O 1
ATOM 3668 N N . ILE A 1 455 ? 13.659 12.993 -14.086 1.00 95.81 455 ILE A N 1
ATOM 3669 C CA . ILE A 1 455 ? 13.151 12.031 -15.084 1.00 95.81 455 ILE A CA 1
ATOM 3670 C C . ILE A 1 455 ? 13.497 12.501 -16.496 1.00 95.81 455 ILE A C 1
ATOM 3672 O O . ILE A 1 455 ? 14.065 11.724 -17.267 1.00 95.81 455 ILE A O 1
ATOM 3676 N N . LYS A 1 456 ? 13.233 13.775 -16.815 1.00 95.88 456 LYS A N 1
ATOM 3677 C CA . LYS A 1 456 ? 13.551 14.366 -18.125 1.00 95.88 456 LYS A CA 1
ATOM 3678 C C . LYS A 1 456 ? 15.052 14.339 -18.420 1.00 95.88 456 LYS A C 1
ATOM 3680 O O . LYS A 1 456 ? 15.444 13.995 -19.534 1.00 95.88 456 LYS A O 1
ATOM 3685 N N . VAL A 1 457 ? 15.906 14.644 -17.439 1.00 94.94 457 VAL A N 1
ATOM 3686 C CA . VAL A 1 457 ? 17.370 14.537 -17.592 1.00 94.94 457 VAL A CA 1
ATOM 3687 C C . VAL A 1 457 ? 17.782 13.088 -17.852 1.00 94.94 457 VAL A C 1
ATOM 3689 O O . VAL A 1 457 ? 18.496 12.835 -18.814 1.00 94.94 457 VAL A O 1
ATOM 3692 N N . LEU A 1 458 ? 17.267 12.122 -17.086 1.00 91.44 458 LEU A N 1
ATOM 3693 C CA . LEU A 1 458 ? 17.555 10.694 -17.276 1.00 91.44 458 LEU A CA 1
ATOM 3694 C C . LEU A 1 458 ? 17.011 10.134 -18.601 1.00 91.44 458 LEU A C 1
ATOM 3696 O O . LEU A 1 458 ? 17.492 9.106 -19.081 1.00 91.44 458 LEU A O 1
ATOM 3700 N N . GLN A 1 459 ? 15.974 10.744 -19.178 1.00 91.19 459 GLN A N 1
ATOM 3701 C CA . GLN A 1 459 ? 15.474 10.420 -20.519 1.00 91.19 459 GLN A CA 1
ATOM 3702 C C . GLN A 1 459 ? 16.388 10.971 -21.617 1.00 91.19 459 GLN A C 1
ATOM 3704 O O . GLN A 1 459 ? 16.593 10.277 -22.604 1.00 91.19 459 GLN A O 1
ATOM 3709 N N . LYS A 1 460 ? 16.984 12.156 -21.423 1.00 90.75 460 LYS A N 1
ATOM 3710 C CA . LYS A 1 460 ? 17.991 12.725 -22.337 1.00 90.75 460 LYS A CA 1
ATOM 3711 C C . LYS A 1 460 ? 19.350 12.019 -22.237 1.00 90.75 460 LYS A C 1
ATOM 3713 O O . LYS A 1 460 ? 19.998 11.816 -23.254 1.00 90.75 460 LYS A O 1
ATOM 3718 N N . GLN A 1 461 ? 19.764 11.666 -21.017 1.00 86.06 461 GLN A N 1
ATOM 3719 C CA . GLN A 1 461 ? 21.036 11.004 -20.692 1.00 86.06 461 GLN A CA 1
ATOM 3720 C C . GLN A 1 461 ? 21.033 9.500 -20.905 1.00 86.06 461 GLN A C 1
ATOM 3722 O O . GLN A 1 461 ? 22.109 8.911 -20.948 1.00 86.06 461 GLN A O 1
ATOM 3727 N N . LYS A 1 462 ? 19.862 8.862 -21.059 1.00 70.19 462 LYS A N 1
ATOM 3728 C CA . LYS A 1 462 ? 19.828 7.648 -21.869 1.00 70.19 462 LYS A CA 1
ATOM 3729 C C . LYS A 1 462 ? 20.183 8.118 -23.264 1.00 70.19 462 LYS A C 1
ATOM 3731 O O . LYS A 1 462 ? 19.302 8.426 -24.064 1.00 70.19 462 LYS A O 1
ATOM 3736 N N . GLU A 1 463 ? 21.494 8.246 -23.460 1.00 51.06 463 GLU A N 1
ATOM 3737 C CA . GLU A 1 463 ? 22.201 8.127 -24.705 1.00 51.06 463 GLU A CA 1
ATOM 3738 C C . GLU A 1 463 ? 21.294 7.232 -25.521 1.00 51.06 463 GLU A C 1
ATOM 3740 O O . GLU A 1 463 ? 21.064 6.063 -25.179 1.00 51.06 463 GLU A O 1
ATOM 3745 N N . LYS A 1 464 ? 20.624 7.838 -26.513 1.00 54.22 464 LYS A N 1
ATOM 3746 C CA . LYS A 1 464 ? 20.153 7.062 -27.648 1.00 54.22 464 LYS A CA 1
ATOM 3747 C C . LYS A 1 464 ? 21.320 6.124 -27.869 1.00 54.22 464 LYS A C 1
ATOM 3749 O O . LYS A 1 464 ? 22.424 6.632 -28.021 1.00 54.22 464 LYS A O 1
ATOM 3754 N N . VAL A 1 465 ? 21.145 4.814 -27.736 1.00 49.12 465 VAL A N 1
ATOM 3755 C CA . VAL A 1 465 ? 22.165 3.911 -28.246 1.00 49.12 465 VAL A CA 1
ATOM 3756 C C . VAL A 1 465 ? 22.233 4.328 -29.708 1.00 49.12 465 VAL A C 1
ATOM 3758 O O . VAL A 1 465 ? 21.327 4.024 -30.489 1.00 49.12 465 VAL A O 1
ATOM 3761 N N . VAL A 1 466 ? 23.195 5.203 -30.023 1.00 47.50 466 VAL A N 1
ATOM 3762 C CA . VAL A 1 466 ? 23.455 5.801 -31.329 1.00 47.50 466 VAL A CA 1
ATOM 3763 C C . VAL A 1 466 ? 24.130 4.676 -32.091 1.00 47.50 466 VAL A C 1
ATOM 3765 O O . VAL A 1 466 ? 25.319 4.661 -32.359 1.00 47.50 466 VAL A O 1
ATOM 3768 N N . GLY A 1 467 ? 23.340 3.632 -32.280 1.00 51.72 467 GLY A N 1
ATOM 3769 C CA . GLY A 1 467 ? 23.687 2.359 -32.859 1.00 51.72 467 GLY A CA 1
ATOM 3770 C C . GLY A 1 467 ? 22.531 1.830 -33.694 1.00 51.72 467 GLY A C 1
ATOM 3771 O O . GLY A 1 467 ? 22.772 0.982 -34.540 1.00 51.72 467 GLY A O 1
ATOM 3772 N N . GLU A 1 468 ? 21.298 2.340 -33.547 1.00 47.56 468 GLU A N 1
ATOM 3773 C CA . GLU A 1 468 ? 20.145 1.922 -34.370 1.00 47.56 468 GLU A CA 1
ATOM 3774 C C . GLU A 1 468 ? 19.156 3.035 -34.745 1.00 47.56 468 GLU A C 1
ATOM 3776 O O . GLU A 1 468 ? 18.113 2.762 -35.338 1.00 47.56 468 GLU A O 1
ATOM 3781 N N . ALA A 1 469 ? 19.475 4.303 -34.478 1.00 47.69 469 ALA A N 1
ATOM 3782 C CA . ALA A 1 469 ? 18.771 5.382 -35.158 1.00 47.69 469 ALA A CA 1
ATOM 3783 C C . ALA A 1 469 ? 19.316 5.452 -36.587 1.00 47.69 469 ALA A C 1
ATOM 3785 O O . ALA A 1 469 ? 20.385 6.007 -36.813 1.00 47.69 469 ALA A O 1
ATOM 3786 N N . ASN A 1 470 ? 18.586 4.827 -37.512 1.00 46.66 470 ASN A N 1
ATOM 3787 C CA . ASN A 1 470 ? 18.697 4.993 -38.955 1.00 46.66 470 ASN A CA 1
ATOM 3788 C C . ASN A 1 470 ? 18.866 6.479 -39.300 1.00 46.66 470 ASN A C 1
ATOM 3790 O O . ASN A 1 470 ? 17.880 7.192 -39.479 1.00 46.66 470 ASN A O 1
ATOM 3794 N N . ASN A 1 471 ? 20.103 6.951 -39.411 1.00 49.59 471 ASN A N 1
ATOM 3795 C CA . ASN A 1 471 ? 20.389 8.022 -40.337 1.00 49.59 471 ASN A CA 1
ATOM 3796 C C . ASN A 1 471 ? 20.223 7.351 -41.711 1.00 49.59 471 ASN A C 1
ATOM 3798 O O . ASN A 1 471 ? 20.989 6.435 -42.012 1.00 49.59 471 ASN A O 1
ATOM 3802 N N . PRO A 1 472 ? 19.205 7.683 -42.526 1.00 55.06 472 PRO A N 1
ATOM 3803 C CA . PRO A 1 472 ? 18.969 7.003 -43.805 1.00 55.06 472 PRO A CA 1
ATOM 3804 C C . PRO A 1 472 ? 20.148 7.135 -44.789 1.00 55.06 472 PRO A C 1
ATOM 3806 O O . PRO A 1 472 ? 20.131 6.511 -45.845 1.00 55.06 472 PRO A O 1
ATOM 3809 N N . LEU A 1 473 ? 21.168 7.922 -44.431 1.00 56.44 473 LEU A N 1
ATOM 3810 C CA . LEU A 1 473 ? 22.400 8.140 -45.179 1.00 56.44 473 LEU A CA 1
ATOM 3811 C C . LEU A 1 473 ? 23.630 7.408 -44.608 1.00 56.44 473 LEU A C 1
ATOM 3813 O O . LEU A 1 473 ? 24.663 7.400 -45.266 1.00 56.44 473 LEU A O 1
ATOM 3817 N N . GLU A 1 474 ? 23.547 6.762 -43.441 1.00 53.53 474 GLU A N 1
ATOM 3818 C CA . GLU A 1 474 ? 24.658 5.975 -42.881 1.00 53.53 474 GLU A CA 1
ATOM 3819 C C . GLU A 1 474 ? 24.304 4.487 -42.930 1.00 53.53 474 GLU A C 1
ATOM 3821 O O . GLU A 1 474 ? 23.718 3.907 -42.011 1.00 53.53 474 GLU A O 1
ATOM 3826 N N . SER A 1 475 ? 24.623 3.845 -44.056 1.00 54.84 475 SER A N 1
ATOM 3827 C CA . SER A 1 475 ? 24.465 2.401 -44.197 1.00 54.84 475 SER A CA 1
ATOM 3828 C C . SER A 1 475 ? 25.419 1.670 -43.249 1.00 54.84 475 SER A C 1
ATOM 3830 O O . SER A 1 475 ? 26.632 1.808 -43.345 1.00 54.84 475 SER A O 1
ATOM 3832 N N . LYS A 1 476 ? 24.881 0.800 -42.384 1.00 51.81 476 LYS A N 1
ATOM 3833 C CA . LYS A 1 476 ? 25.662 -0.091 -41.498 1.00 51.81 476 LYS A CA 1
ATOM 3834 C C . LYS A 1 476 ? 26.552 -1.104 -42.223 1.00 51.81 476 LYS A C 1
ATOM 3836 O O . LYS A 1 476 ? 27.336 -1.801 -41.585 1.00 51.81 476 LYS A O 1
ATOM 3841 N N . ARG A 1 477 ? 26.407 -1.241 -43.539 1.00 53.25 477 ARG A N 1
ATOM 3842 C CA . ARG A 1 477 ? 27.423 -1.913 -44.342 1.00 53.25 477 ARG A CA 1
ATOM 3843 C C . ARG A 1 477 ? 28.434 -0.841 -44.718 1.00 53.25 477 ARG A C 1
ATOM 3845 O O . ARG A 1 477 ? 28.006 0.093 -45.402 1.00 53.25 477 ARG A O 1
ATOM 3852 N N . PRO A 1 478 ? 29.714 -0.941 -44.306 1.00 58.75 478 PRO A N 1
ATOM 3853 C CA . PRO A 1 478 ? 30.730 -0.156 -44.985 1.00 58.75 478 PRO A CA 1
ATOM 3854 C C . PRO A 1 478 ? 30.522 -0.405 -46.478 1.00 58.75 478 PRO A C 1
ATOM 3856 O O . PRO A 1 478 ? 30.395 -1.557 -46.908 1.00 58.75 478 PRO A O 1
ATOM 3859 N N . VAL A 1 479 ? 30.358 0.669 -47.247 1.00 56.50 479 VAL A N 1
ATOM 3860 C CA . VAL A 1 479 ? 30.447 0.577 -48.698 1.00 56.50 479 VAL A CA 1
ATOM 3861 C C . VAL A 1 479 ? 31.903 0.218 -48.949 1.00 56.50 479 VAL A C 1
ATOM 3863 O O . VAL A 1 479 ? 32.771 1.082 -48.959 1.00 56.50 479 VAL A O 1
ATOM 3866 N N . ILE A 1 480 ? 32.178 -1.083 -48.998 1.00 53.81 480 ILE A N 1
ATOM 3867 C CA . ILE A 1 480 ? 33.466 -1.605 -49.420 1.00 53.81 480 ILE A CA 1
ATOM 3868 C C . ILE A 1 480 ? 33.513 -1.283 -50.905 1.00 53.81 480 ILE A C 1
ATOM 3870 O O . ILE A 1 480 ? 32.816 -1.914 -51.704 1.00 53.81 480 ILE A O 1
ATOM 3874 N N . ASP A 1 481 ? 34.250 -0.234 -51.258 1.00 51.00 481 ASP A N 1
ATOM 3875 C CA . ASP A 1 481 ? 34.583 0.013 -52.647 1.00 51.00 481 ASP A CA 1
ATOM 3876 C C . ASP A 1 481 ? 35.448 -1.163 -53.102 1.00 51.00 481 ASP A C 1
ATOM 3878 O O . ASP A 1 481 ? 36.593 -1.322 -52.682 1.00 51.00 481 ASP A O 1
ATOM 3882 N N . SER A 1 482 ? 34.884 -2.024 -53.947 1.00 52.62 482 SER A N 1
ATOM 3883 C CA . SER A 1 482 ? 35.544 -3.213 -54.508 1.00 52.62 482 SER A CA 1
ATOM 3884 C C . SER A 1 482 ? 36.799 -2.901 -55.347 1.00 52.62 482 SER A C 1
ATOM 3886 O O . SER A 1 482 ? 37.351 -3.786 -55.995 1.00 52.62 482 SER A O 1
ATOM 3888 N N . ARG A 1 483 ? 37.242 -1.640 -55.383 1.00 61.56 483 ARG A N 1
ATOM 3889 C CA . ARG A 1 483 ? 38.458 -1.173 -56.056 1.00 61.56 483 ARG A CA 1
ATOM 3890 C C . ARG A 1 483 ? 39.653 -0.973 -55.123 1.00 61.56 483 ARG A C 1
ATOM 3892 O O . ARG A 1 483 ? 40.750 -0.764 -55.632 1.00 61.56 483 ARG A O 1
ATOM 3899 N N . GLU A 1 484 ? 39.477 -1.082 -53.806 1.00 51.25 484 GLU A N 1
ATOM 3900 C CA . GLU A 1 484 ? 40.557 -0.911 -52.821 1.00 51.25 484 GLU A CA 1
ATOM 3901 C C . GLU A 1 484 ? 40.880 -2.186 -52.024 1.00 51.25 484 GLU A C 1
ATOM 3903 O O . GLU A 1 484 ? 41.364 -2.106 -50.895 1.00 51.25 484 GLU A O 1
ATOM 3908 N N . ASP A 1 485 ? 40.700 -3.374 -52.614 1.00 52.44 485 ASP A N 1
ATOM 3909 C CA . ASP A 1 485 ? 41.261 -4.618 -52.063 1.00 52.44 485 ASP A CA 1
ATOM 3910 C C . ASP A 1 485 ? 42.799 -4.601 -52.185 1.00 52.44 485 ASP A C 1
ATOM 3912 O O . ASP A 1 485 ? 43.418 -5.274 -53.013 1.00 52.44 485 ASP A O 1
ATOM 3916 N N . ARG A 1 486 ? 43.456 -3.810 -51.331 1.00 52.06 486 ARG A N 1
ATOM 3917 C CA . ARG A 1 486 ? 44.847 -4.045 -50.958 1.00 52.06 486 ARG A CA 1
ATOM 3918 C C . ARG A 1 486 ? 44.856 -5.236 -50.017 1.00 52.06 486 ARG A C 1
ATOM 3920 O O . ARG A 1 486 ? 44.559 -5.121 -48.834 1.00 52.06 486 ARG A O 1
ATOM 3927 N N . VAL A 1 487 ? 45.228 -6.383 -50.569 1.00 49.50 487 VAL A N 1
ATOM 3928 C CA . VAL A 1 487 ? 45.577 -7.582 -49.810 1.00 49.50 487 VAL A CA 1
ATOM 3929 C C . VAL A 1 487 ? 46.832 -7.276 -48.981 1.00 49.50 487 VAL A C 1
ATOM 3931 O O . VAL A 1 487 ? 47.955 -7.511 -49.424 1.00 49.50 487 VAL A O 1
ATOM 3934 N N . SER A 1 488 ? 46.668 -6.700 -47.791 1.00 46.44 488 SER A N 1
ATOM 3935 C CA . SER A 1 488 ? 47.713 -6.698 -46.770 1.00 46.44 488 SER A CA 1
ATOM 3936 C C . SER A 1 488 ? 47.634 -8.023 -46.020 1.00 46.44 488 SER A C 1
ATOM 3938 O O . SER A 1 488 ? 46.720 -8.260 -45.232 1.00 46.44 488 SER A O 1
ATOM 3940 N N . PHE A 1 489 ? 48.580 -8.914 -46.309 1.00 41.00 489 PHE A N 1
ATOM 3941 C CA . PHE A 1 489 ? 48.842 -10.080 -45.477 1.00 41.00 489 PHE A CA 1
ATOM 3942 C C . PHE A 1 489 ? 49.503 -9.602 -44.181 1.00 41.00 489 PHE A C 1
ATOM 3944 O O . PHE A 1 489 ? 50.721 -9.442 -44.133 1.00 41.00 489 PHE A O 1
ATOM 3951 N N . ASP A 1 490 ? 48.710 -9.383 -43.135 1.00 44.44 490 ASP A N 1
ATOM 3952 C CA . ASP A 1 490 ? 49.244 -9.328 -41.776 1.00 44.44 490 ASP A CA 1
ATOM 3953 C C . ASP A 1 490 ? 49.630 -10.756 -41.374 1.00 44.44 490 ASP A C 1
ATOM 3955 O O . ASP A 1 490 ? 48.796 -11.595 -41.032 1.00 44.44 490 ASP A O 1
ATOM 3959 N N . ALA A 1 491 ? 50.923 -11.047 -41.505 1.00 51.00 491 ALA A N 1
ATOM 3960 C CA . ALA A 1 491 ? 51.524 -12.358 -41.287 1.00 51.00 491 ALA A CA 1
ATOM 3961 C C . ALA A 1 491 ? 51.763 -12.703 -39.806 1.00 51.00 491 ALA A C 1
ATOM 3963 O O . ALA A 1 491 ? 52.405 -13.709 -39.529 1.00 51.00 491 ALA A O 1
ATOM 3964 N N . ASP A 1 492 ? 51.224 -11.939 -38.855 1.00 57.12 492 ASP A N 1
ATOM 3965 C CA . ASP A 1 492 ? 51.485 -12.145 -37.432 1.00 57.12 492 ASP A CA 1
ATOM 3966 C C . ASP A 1 492 ? 50.188 -12.157 -36.622 1.00 57.12 492 ASP A C 1
ATOM 3968 O O . ASP A 1 492 ? 49.752 -11.129 -36.117 1.00 57.12 492 ASP A O 1
ATOM 3972 N N . THR A 1 493 ? 49.557 -13.330 -36.473 1.00 51.56 493 THR A N 1
ATOM 3973 C CA . THR A 1 493 ? 48.842 -13.722 -35.235 1.00 51.56 493 THR A CA 1
ATOM 3974 C C . THR A 1 493 ? 48.319 -15.164 -35.298 1.00 51.56 493 THR A C 1
ATOM 3976 O O . THR A 1 493 ? 47.191 -15.448 -35.699 1.00 51.56 493 THR A O 1
ATOM 3979 N N . ASN A 1 494 ? 49.171 -16.104 -34.878 1.00 55.62 494 ASN A N 1
ATOM 3980 C CA . ASN A 1 494 ? 48.975 -17.028 -33.744 1.00 55.62 494 ASN A CA 1
ATOM 3981 C C . ASN A 1 494 ? 47.586 -17.644 -33.427 1.00 55.62 494 ASN A C 1
ATOM 3983 O O . ASN A 1 494 ? 47.349 -18.083 -32.305 1.00 55.62 494 ASN A O 1
ATOM 3987 N N . SER A 1 495 ? 46.673 -17.762 -34.386 1.00 52.44 495 SER A N 1
ATOM 3988 C CA . SER A 1 495 ? 45.332 -18.339 -34.179 1.00 52.44 495 SER A CA 1
ATOM 3989 C C . SER A 1 495 ? 45.212 -19.812 -34.607 1.00 52.44 495 SER A C 1
ATOM 3991 O O . SER A 1 495 ? 44.148 -20.414 -34.473 1.00 52.44 495 SER A O 1
ATOM 3993 N N . TRP A 1 496 ? 46.309 -20.435 -35.057 1.00 46.59 496 TRP A N 1
ATOM 3994 C CA . TRP A 1 496 ? 46.338 -21.837 -35.508 1.00 46.59 496 TRP A CA 1
ATOM 3995 C C . TRP A 1 496 ? 46.965 -22.843 -34.526 1.00 46.59 496 TRP A C 1
ATOM 3997 O O . TRP A 1 496 ? 46.944 -24.042 -34.794 1.00 46.59 496 TRP A O 1
ATOM 4007 N N . ALA A 1 497 ? 47.468 -22.413 -33.363 1.00 48.09 497 ALA A N 1
ATOM 4008 C CA . ALA A 1 497 ? 48.190 -23.307 -32.446 1.00 48.09 497 ALA A CA 1
ATOM 4009 C C . ALA A 1 497 ? 47.330 -23.999 -31.364 1.00 48.09 497 ALA A C 1
ATOM 4011 O O . ALA A 1 497 ? 47.854 -24.806 -30.606 1.00 48.09 497 ALA A O 1
ATOM 4012 N N . GLN A 1 498 ? 46.018 -23.746 -31.276 1.00 48.62 498 GLN A N 1
ATOM 4013 C CA . GLN A 1 498 ? 45.182 -24.285 -30.182 1.00 48.62 498 GLN A CA 1
ATOM 4014 C C . GLN A 1 498 ? 44.209 -25.407 -30.573 1.00 48.62 498 GLN A C 1
ATOM 4016 O O . GLN A 1 498 ? 43.289 -25.717 -29.819 1.00 48.62 498 GLN A O 1
ATOM 4021 N N . LYS A 1 499 ? 44.403 -26.058 -31.729 1.00 51.47 499 LYS A N 1
ATOM 4022 C CA . LYS A 1 499 ? 43.517 -27.153 -32.172 1.00 51.47 499 LYS A CA 1
ATOM 4023 C C . LYS A 1 499 ? 44.177 -28.504 -32.437 1.00 51.47 499 LYS A C 1
ATOM 4025 O O . LYS A 1 499 ? 43.536 -29.366 -33.031 1.00 51.47 499 LYS A O 1
ATOM 4030 N N . GLN A 1 500 ? 45.398 -28.733 -31.954 1.00 53.78 500 GLN A N 1
ATOM 4031 C CA . GLN A 1 500 ? 46.001 -30.069 -31.958 1.00 53.78 500 GLN A CA 1
ATOM 4032 C C . GLN A 1 500 ? 46.844 -30.329 -30.709 1.00 53.78 500 GLN A C 1
ATOM 4034 O O . GLN A 1 500 ? 47.948 -29.821 -30.584 1.00 53.78 500 GLN A O 1
ATOM 4039 N N . THR A 1 501 ? 46.275 -31.108 -29.788 1.00 45.12 501 THR A N 1
ATOM 4040 C CA . THR A 1 501 ? 46.867 -32.034 -28.793 1.00 45.12 501 THR A CA 1
ATOM 4041 C C . THR A 1 501 ? 45.758 -32.235 -27.744 1.00 45.12 501 THR A C 1
ATOM 4043 O O . THR A 1 501 ? 45.158 -31.271 -27.299 1.00 45.12 501 THR A O 1
ATOM 4046 N N . PHE A 1 502 ? 45.315 -33.413 -27.327 1.00 40.94 502 PHE A N 1
ATOM 4047 C CA . PHE A 1 502 ? 45.816 -34.768 -27.440 1.00 40.94 502 PHE A CA 1
ATOM 4048 C C . PHE A 1 502 ? 44.626 -35.672 -27.060 1.00 40.94 502 PHE A C 1
ATOM 4050 O O . PHE A 1 502 ? 44.051 -35.513 -25.985 1.00 40.94 502 PHE A O 1
ATOM 4057 N N . ASP A 1 503 ? 44.228 -36.574 -27.954 1.00 51.50 503 ASP A N 1
ATOM 4058 C CA . ASP A 1 503 ? 43.375 -37.720 -27.642 1.00 51.50 503 ASP A CA 1
ATOM 4059 C C . ASP A 1 503 ? 44.328 -38.905 -27.463 1.00 51.50 503 ASP A C 1
ATOM 4061 O O . ASP A 1 503 ? 44.902 -39.404 -28.433 1.00 51.50 503 ASP A O 1
ATOM 4065 N N . SER A 1 504 ? 44.567 -39.306 -26.216 1.00 47.97 504 SER A N 1
ATOM 4066 C CA . SER A 1 504 ? 45.252 -40.556 -25.902 1.00 47.97 504 SER A CA 1
ATOM 4067 C C . SER A 1 504 ? 44.439 -41.328 -24.880 1.00 47.97 504 SER A C 1
ATOM 4069 O O . SER A 1 504 ? 44.492 -41.090 -23.674 1.00 47.97 504 SER A O 1
ATOM 4071 N N . ARG A 1 505 ? 43.691 -42.286 -25.423 1.00 48.12 505 ARG A N 1
ATOM 4072 C CA . ARG A 1 505 ? 43.425 -43.592 -24.827 1.00 48.12 505 ARG A CA 1
ATOM 4073 C C . ARG A 1 505 ? 44.530 -43.998 -23.853 1.00 48.12 505 ARG A C 1
ATOM 4075 O O . ARG A 1 505 ? 45.652 -44.237 -24.286 1.00 48.12 505 ARG A O 1
ATOM 4082 N N . ASP A 1 506 ? 44.159 -44.198 -22.595 1.00 44.31 506 ASP A N 1
ATOM 4083 C CA . ASP A 1 506 ? 44.887 -45.104 -21.716 1.00 44.31 506 ASP A CA 1
ATOM 4084 C C . ASP A 1 506 ? 43.953 -46.247 -21.310 1.00 44.31 506 ASP A C 1
ATOM 4086 O O . ASP A 1 506 ? 43.144 -46.179 -20.383 1.00 44.31 506 ASP A O 1
ATOM 4090 N N . THR A 1 507 ? 44.015 -47.290 -22.133 1.00 49.91 507 THR A N 1
ATOM 4091 C CA . THR A 1 507 ? 43.457 -48.620 -21.914 1.00 49.91 507 THR A CA 1
ATOM 4092 C C . THR A 1 507 ? 44.609 -49.561 -21.577 1.00 49.91 507 THR A C 1
ATOM 4094 O O . THR A 1 507 ? 45.154 -50.193 -22.473 1.00 49.91 507 THR A O 1
ATOM 4097 N N . TYR A 1 508 ? 44.946 -49.678 -20.295 1.00 46.38 508 TYR A N 1
ATOM 4098 C CA . TYR A 1 508 ? 45.617 -50.836 -19.690 1.00 46.38 508 TYR A CA 1
ATOM 4099 C C . TYR A 1 508 ? 45.084 -50.919 -18.246 1.00 46.38 508 TYR A C 1
ATOM 4101 O O . TYR A 1 508 ? 45.225 -49.983 -17.475 1.00 46.38 508 TYR A O 1
ATOM 4109 N N . GLY A 1 509 ? 44.346 -51.937 -17.806 1.00 43.69 509 GLY A N 1
ATOM 4110 C CA . GLY A 1 509 ? 44.523 -53.352 -18.109 1.00 43.69 509 GLY A CA 1
ATOM 4111 C C . GLY A 1 509 ? 45.605 -53.925 -17.195 1.00 43.69 509 GLY A C 1
ATOM 4112 O O . GLY A 1 509 ? 46.711 -54.182 -17.648 1.00 43.69 509 GLY A O 1
ATOM 4113 N N . GLY A 1 510 ? 45.302 -54.087 -15.903 1.00 42.16 510 GLY A N 1
ATOM 4114 C CA . GLY A 1 510 ? 46.257 -54.577 -14.908 1.00 42.16 510 GLY A CA 1
ATOM 4115 C C . GLY A 1 510 ? 45.576 -55.251 -13.723 1.00 42.16 510 GLY A C 1
ATOM 4116 O O . GLY A 1 510 ? 45.541 -54.709 -12.624 1.00 42.16 510 GLY A O 1
ATOM 4117 N N . SER A 1 511 ? 45.022 -56.442 -13.954 1.00 42.28 511 SER A N 1
ATOM 4118 C CA . SER A 1 511 ? 44.621 -57.368 -12.898 1.00 42.28 511 SER A CA 1
ATOM 4119 C C . SER A 1 511 ? 45.853 -57.902 -12.161 1.00 42.28 511 SER A C 1
ATOM 4121 O O . SER A 1 511 ? 46.750 -58.458 -12.796 1.00 42.28 511 SER A O 1
ATOM 4123 N N . LYS A 1 512 ? 45.856 -57.855 -10.828 1.00 48.12 512 LYS A N 1
ATOM 4124 C CA . LYS A 1 512 ? 46.586 -58.830 -10.009 1.00 48.12 512 LYS A CA 1
ATOM 4125 C C . LYS A 1 512 ? 45.682 -59.351 -8.900 1.00 48.12 512 LYS A C 1
ATOM 4127 O O . LYS A 1 512 ? 45.329 -58.643 -7.964 1.00 48.12 512 LYS A O 1
ATOM 4132 N N . THR A 1 513 ? 45.311 -60.611 -9.060 1.00 53.06 513 THR A N 1
ATOM 4133 C CA . THR A 1 513 ? 44.772 -61.514 -8.048 1.00 53.06 513 THR A CA 1
ATOM 4134 C C . THR A 1 513 ? 45.891 -62.107 -7.184 1.00 53.06 513 THR A C 1
ATOM 4136 O O . THR A 1 513 ? 46.916 -62.519 -7.720 1.00 53.06 513 THR A O 1
ATOM 4139 N N . LEU A 1 514 ? 45.578 -62.239 -5.888 1.00 44.34 514 LEU A N 1
ATOM 4140 C CA . LEU A 1 514 ? 45.992 -63.264 -4.909 1.00 44.34 514 LEU A CA 1
ATOM 4141 C C . LEU A 1 514 ? 47.460 -63.321 -4.433 1.00 44.34 514 LEU A C 1
ATOM 4143 O O . LEU A 1 514 ? 48.332 -63.851 -5.117 1.00 44.34 514 LEU A O 1
ATOM 4147 N N . ARG A 1 515 ? 47.672 -62.995 -3.152 1.00 42.56 515 ARG A N 1
ATOM 4148 C CA . ARG A 1 515 ? 47.645 -63.994 -2.065 1.00 42.56 515 ARG A CA 1
ATOM 4149 C C . ARG A 1 515 ? 47.219 -63.361 -0.749 1.00 42.56 515 ARG A C 1
ATOM 4151 O O . ARG A 1 515 ? 47.616 -62.199 -0.523 1.00 42.56 515 ARG A O 1
#

Foldseek 3Di:
DQLCVLLVHDPVQPDDPVVLVVSVVSLVVQLVVCVVVVVVVSNVSSVVSSVVVVVVVVVVVPPPPPPDPVVVVVVVVVVVVVVVCVPPPVSVVVVVDVVVDPPVPPPPDVPVPPPPPPPPPPPPPPPPPPPPPDPDDLLNVLVVLLVQLLDLVSNQVSLVVLLVCCVPPDDPVCLQSNLSSLVSNLVSPCLQVDLNRLVSLLNSLVSSCVVCVVVCVPDLLSVLLNLLSVLSNCLNHQLPDPDPVSLVVSLVSLVVLLVVLVVCLVLLVVLVVVVVPPPPPPDPPPDPVVVVVVVVVVVVPDDDDDDDDDDDDDDDDDDDDDDDDDDDDDDDDDDDDDDDDDDDDDDDDDDDDDDDDDDDDDDDDDDDDDDDDDDDPDPPPPPPPPRSHDRDDSNVSSVSSQCCSQVRNLVSNLVPCPDPSSVVVNLVSLVVCLVSVVSHDPVSNVSSVVSNVVSVVVVVVPPPPPPPPDPVPDDPDPPPPPVPPPPDPPVDDDPPPPPDDDDDDDDDDDDDDDD

pLDDT: mean 76.23, std 22.46, range [29.48, 98.38]

Secondary structure (DSSP, 8-state):
--HHHHHT--GGG--SHHHHHHHHHHHHHHHHHHHHTT-HHHHHHHHHHHHHHHHHHHHHH-------HHHHHHHHHHHHHHHHHHH-HHHHHHHHHHHH--TT-----TT--------------------------HHHHHHHHHHHHTSTTTHHHHHHHHHHHHHHH--STTHHHHHHHHHHHHHTSGGGT-GGGHHHHHHHHHHHHHHTHHHHHH-HHHHHHHHHHHHHHHHHHTTT---HHHHHHHHHHHHHHHHHHHHTHHHHHHHHHHHHS---SS-SSS-HHHHHHHHHHHTT---------------PPPP----PPP-------------------------------------------------------------SS-PPPHHHHHHHHHHIIIIIIIHHHHHTT-SHHHHHHHHHHHHHHHHTGGGS-HHHHHHHHHHHHHHHHHHHHS---TTSS--TT--SS----TT------------STTS----------------

Sequence (515 aa):
MDPFKILGVANREIKGPSDVEKLRRRAKKLFKRYASEKKKFEAKKVLEAFEHVQRSQKMSDIKILGRSRKERELDKHFNHQTKEIKNNKEVRRHLKRARKGTRYQRMHLPGDKERVARPRRRTRRRRVGPSSRVPVDIVQGLQRLSSFIVHREKFPKAMTLLHRWVKEYMNQDNREYLFEVLHGAVLTGFLAEVPDSRQEVMQTFEYVLAYFASWFAENEAHVALGHHWRIASVQACRCYTDDAFTLTSVIARLTETLCLLRENEAVLREADAQLEEPKKESDVKTDVKAVKMALAVKSALDVKVKSDDAKSIKIEVPLPGKSPIPQDPIDIADDSSSISTISSDESCGSGGAIDLEDSPSVKDEDDKSDSSSEQSDDEGEGQIIEDIFPVPPVGSSLVQVRAQFVDSCLATLFSNRGPPWARQKIDNFFQDVYYKRDIFTSEQQERVTVWQARIKVLQKQKEKVVGEANNPLESKRPVIDSREDRVSFDADTNSWAQKQTFDSRDTYGGSKTLR